Protein 3PZS (pdb70)

Radius of gyration: 24.38 Å; Cα contacts (8 Å, |Δi|>4): 1175; chains: 2; bounding box: 43×72×57 Å

InterPro domains:
  IPR004625 Pyridoxine kinase [PTHR10534] (2-277)
  IPR004625 Pyridoxine kinase [TIGR00687] (1-284)
  IPR004625 Pyridoxine kinase [cd01173] (3-259)
  IPR013749 Pyridoxamine kinase/Phosphomethylpyrimidine kinase [PF08543] (90-264)
  IPR023685 Pyridoxal kinase PdxY [MF_01639] (1-286)
  IPR029056 Ribokinase-like [G3DSA:3.40.1190.20] (1-286)
  IPR029056 Ribokinase-like [SSF53613] (1-279)

Organism: Yersinia pestis (NCBI:txid632)

CATH classification: 3.40.1190.20

Sequence (554 aa):
KNILSIQSHVVFGHAGNSAAEFPRRGVNVWPLNTVQFSNHTQYGHWTGCVPASHLTDIVQGIADIDDRLKDCDAVLSGYIGSPEQGSHILAAVAQVKQANPDAWYFCDPVGHPEKGCCIVAPGVAEFFCNEALPASDIAPNLLELEQLSGERVENVEQAVQVARSLCARGPKVVLVKHLSRAGYHADDCFELLVTADDAWHICRPLVDFGKRQPVGVGDLTSGLLLVNLLKGEPLDKALEHVTAAVYEVLKTQEGEYELQVVAAQETIVTPICQFTAVRLKNILSIQSHVVFGHAGNSAAEFPRRGVNVWPLNTVQFSNHTQYGHWTGCVPASHLTDIVQGIADIDDRLKDCDAVLSGYIGSPEQGSHILAAVAQVKQANPDAWYFCDPVGHPEKGCIVAPGVAEFFCCNEALPASDIAPNLLELEQLSGERVENVEQAVQVARSLCARGPKVVLVKHLSRAGYHADCFELLVTADDAWHICCRRPLVDFGKRQPVGVGDLTSGLLLVNLLKGEPLDKALEHVTAAVYEVLKTQEGEYELQVVAAQETIVTPICQFTAVRL

Foldseek 3Di:
DEEEFEFAAAPPFDAGCRPQQVLVLVYHYNDNHQWYWPHDCVVVDIDGGGDLVVLLVVLVVCVVVVNLLVHQEYEYEDDAALSNLVSSLVSLVSSCVSHVNHFYEYALAPDPVVDHDHDVRSLCSCQPPVLQSHLYEAAQRNLCSNQVHHQQAPVSSQVSQVVSVVSHHQKYHNQFPANRYPDNQWTKWIYGPPWMKIWTDGDDDLDPQAAHHLSVNLSSQLVVCVVVPHDPQVSNFLSVQLSVQCVVCVVHHSGSNCPVSSVCNVPNPDTIGIDID/DEEEQEEAAAQPFAARCRPQQVLVLVYHYNDNHQWYWPHDCVVVDIDGGGDLVVLLVVLVVCVVVVNLLVHQEYEYADDADLSNVVSSLVSVVSSCVSHVNHFYEYELADDPVPDDDHDPPSLVCVQPPVLLSHLYEAAQRNLCSNQVHHQQAPVSSQVSQVVSVVSHHQKYHNQFCANRYDDNQWTWWIYGPPWMKIWTDGDDPPDPQAAHCLSSNLSSQLVVCVVVVHDNQVSNFLSVQLSVQCVVCVCPHSGSNCPVSSVCNVPNPDTIGIDID

Structure (mmCIF, N/CA/C/O backbone):
data_3PZS
#
_entry.id   3PZS
#
_cell.length_a   67.914
_cell.length_b   88.101
_cell.length_c   102.917
_cell.angle_alpha   90.00
_cell.angle_beta   90.00
_cell.angle_gamma   90.00
#
_symmetry.space_group_name_H-M   'P 21 21 21'
#
loop_
_entity.id
_entity.type
_entity.pdbx_description
1 polymer 'Pyridoxamine kinase'
2 non-polymer 'SODIUM ION'
3 non-polymer 'SULFATE ION'
4 non-polymer BETA-MERCAPTOETHANOL
5 water water
#
loop_
_atom_site.group_PDB
_atom_site.id
_atom_site.type_symbol
_atom_site.label_atom_id
_atom_site.label_alt_id
_atom_site.label_comp_id
_atom_site.label_asym_id
_atom_site.label_entity_id
_atom_site.label_seq_id
_atom_site.pdbx_PDB_ins_code
_atom_site.Cartn_x
_atom_site.Cartn_y
_atom_site.Cartn_z
_atom_site.occupancy
_atom_site.B_iso_or_equiv
_atom_site.auth_seq_id
_atom_site.auth_comp_id
_atom_site.auth_asym_id
_atom_site.auth_atom_id
_atom_site.pdbx_PDB_model_num
ATOM 1 N N . LYS A 1 5 ? 35.285 40.095 65.579 1.00 21.90 2 LYS A N 1
ATOM 2 C CA . LYS A 1 5 ? 34.256 41.065 65.963 1.00 19.78 2 LYS A CA 1
ATOM 3 C C . LYS A 1 5 ? 33.151 41.102 64.920 1.00 22.08 2 LYS A C 1
ATOM 4 O O . LYS A 1 5 ? 33.415 40.859 63.748 1.00 21.49 2 LYS A O 1
ATOM 10 N N . ASN A 1 6 ? 31.911 41.344 65.354 1.00 17.42 3 ASN A N 1
ATOM 11 C CA . ASN A 1 6 ? 30.734 41.366 64.476 1.00 15.96 3 ASN A CA 1
ATOM 12 C C . ASN A 1 6 ? 29.966 42.662 64.591 1.00 19.97 3 ASN A C 1
ATOM 13 O O . ASN A 1 6 ? 29.601 43.077 65.689 1.00 21.04 3 ASN A O 1
ATOM 18 N N . ILE A 1 7 ? 29.677 43.281 63.441 1.00 16.08 4 ILE A N 1
ATOM 19 C CA . ILE A 1 7 ? 28.896 44.518 63.341 1.00 14.96 4 ILE A CA 1
ATOM 20 C C . ILE A 1 7 ? 27.589 44.250 62.633 1.00 19.30 4 ILE A C 1
ATOM 21 O O . ILE A 1 7 ? 27.609 43.745 61.505 1.00 18.64 4 ILE A O 1
ATOM 26 N N . LEU A 1 8 ? 26.467 44.650 63.253 1.00 15.45 5 LEU A N 1
ATOM 27 C CA . LEU A 1 8 ? 25.167 44.650 62.611 1.00 15.02 5 LEU A CA 1
ATOM 28 C C . LEU A 1 8 ? 25.016 46.062 62.006 1.00 18.39 5 LEU A C 1
ATOM 29 O O . LEU A 1 8 ? 24.856 47.028 62.739 1.00 17.40 5 LEU A O 1
ATOM 34 N N . SER A 1 9 ? 25.140 46.189 60.680 1.00 15.27 6 SER A N 1
ATOM 35 C CA . SER A 1 9 ? 25.101 47.474 59.997 1.00 14.13 6 SER A CA 1
ATOM 36 C C . SER A 1 9 ? 23.738 47.654 59.308 1.00 17.82 6 SER A C 1
ATOM 37 O O . SER A 1 9 ? 23.396 46.887 58.411 1.00 17.44 6 SER A O 1
ATOM 40 N N . ILE A 1 10 ? 22.953 48.655 59.763 1.00 14.76 7 ILE A N 1
ATOM 41 C CA . ILE A 1 10 ? 21.589 48.882 59.304 1.00 14.17 7 ILE A CA 1
ATOM 42 C C . ILE A 1 10 ? 21.565 50.146 58.499 1.00 17.86 7 ILE A C 1
ATOM 43 O O . ILE A 1 10 ? 21.388 51.231 59.035 1.00 17.44 7 ILE A O 1
ATOM 48 N N . GLN A 1 11 ? 21.768 49.998 57.167 1.00 14.44 8 GLN A N 1
ATOM 49 C CA . GLN A 1 11 ? 21.904 51.128 56.256 1.00 13.33 8 GLN A CA 1
ATOM 50 C C . GLN A 1 11 ? 21.407 50.779 54.884 1.00 18.18 8 GLN A C 1
ATOM 51 O O . GLN A 1 11 ? 21.105 49.612 54.619 1.00 18.80 8 GLN A O 1
ATOM 57 N N . SER A 1 12 ? 21.363 51.786 53.981 1.00 15.79 9 SER A N 1
ATOM 58 C CA . SER A 1 12 ? 20.912 51.609 52.585 1.00 16.04 9 SER A CA 1
ATOM 59 C C . SER A 1 12 ? 21.798 50.666 51.808 1.00 17.81 9 SER A C 1
ATOM 60 O O . SER A 1 12 ? 22.987 50.558 52.093 1.00 17.00 9 SER A O 1
ATOM 63 N N . HIS A 1 13 ? 21.229 50.021 50.788 1.00 15.06 10 HIS A N 1
ATOM 64 C CA . HIS A 1 13 ? 21.971 49.169 49.858 1.00 15.01 10 HIS A CA 1
ATOM 65 C C . HIS A 1 13 ? 21.645 49.630 48.449 1.00 17.53 10 HIS A C 1
ATOM 66 O O . HIS A 1 13 ? 20.460 49.828 48.127 1.00 16.63 10 HIS A O 1
ATOM 73 N N . VAL A 1 14 ? 22.683 49.832 47.634 1.00 14.73 11 VAL A N 1
ATOM 74 C CA . V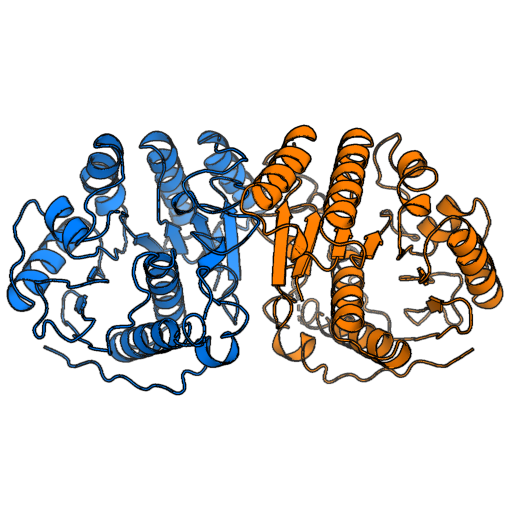AL A 1 14 ? 22.566 50.235 46.232 1.00 14.68 11 VAL A CA 1
ATOM 75 C C . VAL A 1 14 ? 23.199 49.114 45.408 1.00 18.89 11 VAL A C 1
ATOM 76 O O . VAL A 1 14 ? 24.275 48.618 45.756 1.00 18.28 11 VAL A O 1
ATOM 80 N N . VAL A 1 15 ? 22.511 48.665 44.377 1.00 16.18 12 VAL A N 1
ATOM 81 C CA . VAL A 1 15 ? 23.003 47.533 43.567 1.00 15.35 12 VAL A CA 1
ATOM 82 C C . VAL A 1 15 ? 24.214 48.000 42.761 1.00 18.55 12 VAL A C 1
ATOM 83 O O . VAL A 1 15 ? 25.267 47.372 42.844 1.00 16.35 12 VAL A O 1
ATOM 87 N N . PHE A 1 16 ? 24.094 49.129 42.034 1.00 15.39 13 PHE A N 1
ATOM 88 C CA . PHE A 1 16 ? 25.264 49.694 41.361 1.00 15.23 13 PHE A CA 1
ATOM 89 C C . PHE A 1 16 ? 25.843 50.736 42.268 1.00 18.99 13 PHE A C 1
ATOM 90 O O . PHE A 1 16 ? 25.099 51.504 42.874 1.00 18.63 13 PHE A O 1
ATOM 98 N N . GLY A 1 17 ? 27.168 50.763 42.364 1.00 17.28 14 GLY A N 1
ATOM 99 C CA . GLY A 1 17 ? 27.854 51.782 43.138 1.00 16.22 14 GLY A CA 1
ATOM 100 C C . GLY A 1 17 ? 27.939 51.575 44.626 1.00 18.96 14 GLY A C 1
ATOM 101 O O . GLY A 1 17 ? 27.780 50.455 45.117 1.00 16.92 14 GLY A O 1
ATOM 102 N N . HIS A 1 18 ? 28.247 52.664 45.347 1.00 17.66 15 HIS A N 1
ATOM 103 C CA . HIS A 1 18 ? 28.524 52.579 46.773 1.00 17.34 15 HIS A CA 1
ATOM 104 C C . HIS A 1 18 ? 27.984 53.749 47.583 1.00 21.60 15 HIS A C 1
ATOM 105 O O . HIS A 1 18 ? 28.342 54.907 47.378 1.00 22.56 15 HIS A O 1
ATOM 112 N N . ALA A 1 19 ? 27.075 53.406 48.488 1.00 18.53 16 ALA A N 1
ATOM 113 C CA . ALA A 1 19 ? 26.518 54.301 49.491 1.00 17.98 16 ALA A CA 1
ATOM 114 C C . ALA A 1 19 ? 25.998 53.430 50.638 1.00 19.88 16 ALA A C 1
ATOM 115 O O . ALA A 1 19 ? 25.666 52.271 50.425 1.00 18.57 16 ALA A O 1
ATOM 117 N N . GLY A 1 20 ? 25.914 53.983 51.840 1.00 17.38 17 GLY A N 1
ATOM 118 C CA . GLY A 1 20 ? 25.408 53.232 52.972 1.00 17.16 17 GLY A CA 1
ATOM 119 C C . GLY A 1 20 ? 26.189 51.951 53.201 1.00 19.01 17 GLY A C 1
ATOM 120 O O . GLY A 1 20 ? 27.415 51.950 53.254 1.00 16.97 17 GLY A O 1
ATOM 121 N N . ASN A 1 21 ? 25.458 50.850 53.306 1.00 14.58 18 ASN A N 1
ATOM 122 C CA . ASN A 1 21 ? 26.054 49.538 53.482 1.00 13.66 18 ASN A CA 1
ATOM 123 C C . ASN A 1 21 ? 26.947 49.183 52.302 1.00 16.39 18 ASN A C 1
ATOM 124 O O . ASN A 1 21 ? 27.940 48.498 52.469 1.00 17.85 18 ASN A O 1
ATOM 129 N N . SER A 1 22 ? 26.564 49.620 51.107 1.00 14.58 19 SER A N 1
ATOM 130 C CA . SER A 1 22 ? 27.345 49.306 49.913 1.00 15.07 19 SER A CA 1
ATOM 131 C C . SER A 1 22 ? 28.692 50.035 49.899 1.00 20.04 19 SER A C 1
ATOM 132 O O . SER A 1 22 ? 29.587 49.617 49.168 1.00 20.27 19 SER A O 1
ATOM 135 N N . ALA A 1 23 ? 28.856 51.096 50.725 1.00 16.84 20 ALA A N 1
ATOM 136 C CA . ALA A 1 23 ? 30.138 51.811 50.843 1.00 15.64 20 ALA A CA 1
ATOM 137 C C . ALA A 1 23 ? 30.974 51.224 51.961 1.00 19.73 20 ALA A C 1
ATOM 138 O O . ALA A 1 23 ? 32.186 51.099 51.826 1.00 18.94 20 ALA A O 1
ATOM 140 N N . ALA A 1 24 ? 30.336 50.892 53.084 1.00 15.73 21 ALA A N 1
ATOM 141 C CA . ALA A 1 24 ? 31.029 50.421 54.276 1.00 14.94 21 ALA A CA 1
ATOM 142 C C . ALA A 1 24 ? 31.267 48.906 54.354 1.00 17.18 21 ALA A C 1
ATOM 143 O O . ALA A 1 24 ? 32.274 48.526 54.919 1.00 17.54 21 ALA A O 1
ATOM 145 N N . GLU A 1 25 ? 30.345 48.046 53.904 1.00 15.13 22 GLU A N 1
ATOM 146 C CA . GLU A 1 25 ? 30.480 46.587 54.136 1.00 14.59 22 GLU A CA 1
ATOM 147 C C . GLU A 1 25 ? 31.810 45.995 53.622 1.00 17.09 22 GLU A C 1
ATOM 148 O O . GLU A 1 25 ? 32.488 45.292 54.387 1.00 15.33 22 GLU A O 1
ATOM 154 N N . PHE A 1 26 ? 32.162 46.224 52.344 1.00 14.04 23 PHE A N 1
ATOM 155 C CA . PHE A 1 26 ? 33.394 45.595 51.827 1.00 14.63 23 PHE A CA 1
ATOM 156 C C . PHE A 1 26 ? 34.635 46.111 52.615 1.00 17.54 23 PHE A C 1
ATOM 157 O O . PHE A 1 26 ? 35.377 45.272 53.142 1.00 16.68 23 PHE A O 1
ATOM 165 N N . PRO A 1 27 ? 34.835 47.443 52.797 1.00 16.43 24 PRO A N 1
ATOM 166 C CA . PRO A 1 27 ? 36.004 47.921 53.564 1.00 15.39 24 PRO A CA 1
ATOM 167 C C . PRO A 1 27 ? 36.087 47.393 54.994 1.00 17.95 24 PRO A C 1
ATOM 168 O O . PRO A 1 27 ? 37.180 47.013 55.427 1.00 17.17 24 PRO A O 1
ATOM 180 N N . ARG A 1 29 ? 34.790 44.476 56.130 1.00 15.80 26 ARG A N 1
ATOM 181 C CA . ARG A 1 29 ? 35.162 43.054 56.020 1.00 15.30 26 ARG A CA 1
ATOM 182 C C . ARG A 1 29 ? 36.634 42.929 55.593 1.00 16.95 26 ARG A C 1
ATOM 183 O O . ARG A 1 29 ? 37.335 42.030 56.050 1.00 17.52 26 ARG A O 1
ATOM 191 N N . ARG A 1 30 ? 37.105 43.844 54.716 1.00 15.62 27 ARG A N 1
ATOM 192 C CA . ARG A 1 30 ? 38.514 43.852 54.265 1.00 16.06 27 ARG A CA 1
ATOM 193 C C . ARG A 1 30 ? 39.476 44.026 55.471 1.00 19.00 27 ARG A C 1
ATOM 194 O O . ARG A 1 30 ? 40.604 43.507 55.455 1.00 18.30 27 ARG A O 1
ATOM 218 N N . GLY A 1 32 ? 38.999 42.689 58.366 1.00 17.85 29 GLY A N 1
ATOM 219 C CA . GLY A 1 32 ? 38.886 41.491 59.196 1.00 17.45 29 GLY A CA 1
ATOM 220 C C . GLY A 1 32 ? 37.844 41.533 60.294 1.00 23.33 29 GLY A C 1
ATOM 221 O O . GLY A 1 32 ? 38.018 40.894 61.332 1.00 23.00 29 GLY A O 1
ATOM 222 N N . VAL A 1 33 ? 36.748 42.270 60.078 1.00 20.46 30 VAL A N 1
ATOM 223 C CA . VAL A 1 33 ? 35.622 42.328 61.028 1.00 21.26 30 VAL A CA 1
ATOM 224 C C . VAL A 1 33 ? 34.389 41.839 60.274 1.00 23.76 30 VAL A C 1
ATOM 225 O O . VAL A 1 33 ? 34.221 42.207 59.108 1.00 23.71 30 VAL A O 1
ATOM 229 N N . ASN A 1 34 ? 33.523 41.027 60.911 1.00 17.40 31 ASN A N 1
ATOM 230 C CA . ASN A 1 34 ? 32.307 40.602 60.232 1.00 16.31 31 ASN A CA 1
ATOM 231 C C . ASN A 1 34 ? 31.289 41.726 60.170 1.00 18.75 31 ASN A C 1
ATOM 232 O O . ASN A 1 34 ? 31.220 42.569 61.078 1.00 16.63 31 ASN A O 1
ATOM 237 N N . VAL A 1 35 ? 30.515 41.744 59.074 1.00 14.30 32 VAL A N 1
ATOM 238 C CA . VAL A 1 35 ? 29.450 42.705 58.855 1.00 13.36 32 VAL A CA 1
ATOM 239 C C . VAL A 1 35 ? 28.188 41.900 58.555 1.00 16.97 32 VAL A C 1
ATOM 240 O O . VAL A 1 35 ? 28.205 41.055 57.666 1.00 16.07 32 VAL A O 1
ATOM 244 N N . TRP A 1 36 ? 27.119 42.155 59.303 1.00 15.77 33 TRP A N 1
ATOM 245 C CA . TRP A 1 36 ? 25.790 41.580 59.083 1.00 15.77 33 TRP A CA 1
ATOM 246 C C . TRP A 1 36 ? 25.039 42.695 58.416 1.00 17.82 33 TRP A C 1
ATOM 247 O O . TRP A 1 36 ? 24.668 43.651 59.099 1.00 17.71 33 TRP A O 1
ATOM 258 N N . PRO A 1 37 ? 24.930 42.701 57.078 1.00 13.13 34 PRO A N 1
ATOM 259 C CA . PRO A 1 37 ? 24.326 43.852 56.413 1.00 12.37 34 PRO A CA 1
ATOM 260 C C . PRO A 1 37 ? 22.809 43.752 56.381 1.00 17.58 34 PRO A C 1
ATOM 261 O O . PRO A 1 37 ? 22.243 43.015 55.575 1.00 16.34 34 PRO A O 1
ATOM 265 N N . LEU A 1 38 ? 22.159 44.508 57.263 1.00 14.81 35 LEU A N 1
ATOM 266 C CA . LEU A 1 38 ? 20.704 44.621 57.311 1.00 14.27 35 LEU A CA 1
ATOM 267 C C . LEU A 1 38 ? 20.338 45.831 56.468 1.00 17.41 35 LEU A C 1
ATOM 268 O O . LEU A 1 38 ? 20.405 46.972 56.916 1.00 17.31 35 LEU A O 1
ATOM 273 N N . ASN A 1 39 ? 20.065 45.575 55.186 1.00 15.27 36 ASN A N 1
ATOM 274 C CA . ASN A 1 39 ? 19.799 46.618 54.218 1.00 13.36 36 ASN A CA 1
ATOM 275 C C . ASN A 1 39 ? 18.399 47.198 54.424 1.00 17.65 36 ASN A C 1
ATOM 276 O O . ASN A 1 39 ? 17.419 46.450 54.465 1.00 16.70 36 ASN A O 1
ATOM 281 N N . THR A 1 40 ? 18.326 48.531 54.579 1.00 15.51 37 THR A N 1
ATOM 282 C CA . THR A 1 40 ? 17.078 49.288 54.814 1.00 15.98 37 THR A CA 1
ATOM 283 C C . THR A 1 40 ? 16.308 49.510 53.510 1.00 20.14 37 THR A C 1
ATOM 284 O O . THR A 1 40 ? 15.099 49.738 53.540 1.00 19.99 37 THR A O 1
ATOM 288 N N . VAL A 1 41 ? 17.011 49.481 52.372 1.00 15.60 38 VAL A N 1
ATOM 289 C CA . VAL A 1 41 ? 16.423 49.647 51.027 1.00 15.24 38 VAL A CA 1
ATOM 290 C C . VAL A 1 41 ? 17.195 48.770 50.072 1.00 19.00 38 VAL A C 1
ATOM 291 O O . VAL A 1 41 ? 18.306 48.367 50.402 1.00 18.76 38 VAL A O 1
ATOM 295 N N . GLN A 1 42 ? 16.666 48.563 48.858 1.00 15.14 39 GLN A N 1
ATOM 296 C CA . GLN A 1 42 ? 17.430 48.020 47.747 1.00 15.12 39 GLN A CA 1
ATOM 297 C C . GLN A 1 42 ? 17.152 48.929 46.568 1.00 17.61 39 GLN A C 1
ATOM 298 O O . GLN A 1 42 ? 16.067 48.852 46.007 1.00 17.90 39 GLN A O 1
ATOM 304 N N . PHE A 1 43 ? 18.099 49.787 46.227 1.00 14.64 40 PHE A N 1
ATOM 305 C CA . PHE A 1 43 ? 17.973 50.739 45.127 1.00 15.06 40 PHE A CA 1
ATOM 306 C C . PHE A 1 43 ? 18.941 50.422 43.977 1.00 17.62 40 PHE A C 1
ATOM 307 O O . PHE A 1 43 ? 19.965 49.852 44.187 1.00 14.95 40 PHE A O 1
ATOM 315 N N . SER A 1 44 ? 18.606 50.851 42.767 1.00 15.76 41 SER A N 1
ATOM 316 C CA . SER A 1 44 ? 19.478 50.596 41.618 1.00 15.43 41 SER A CA 1
ATOM 317 C C . SER A 1 44 ? 20.797 51.338 41.750 1.00 18.30 41 SER A C 1
ATOM 318 O O . SER A 1 44 ? 21.836 50.845 41.298 1.00 17.01 41 SER A O 1
ATOM 321 N N . ASN A 1 45 ? 20.743 52.526 42.357 1.00 15.37 42 ASN A N 1
ATOM 322 C CA . ASN A 1 45 ? 21.879 53.439 42.552 1.00 16.69 42 ASN A CA 1
ATOM 323 C C . ASN A 1 45 ? 21.491 54.473 43.600 1.00 19.06 42 ASN A C 1
ATOM 324 O O . ASN A 1 45 ? 20.298 54.558 43.950 1.00 17.70 42 ASN A O 1
ATOM 329 N N . HIS A 1 46 ? 22.468 55.241 44.134 1.00 17.03 43 HIS A N 1
ATOM 330 C CA . HIS A 1 46 ? 22.144 56.219 45.180 1.00 16.77 43 HIS A CA 1
ATOM 331 C C . HIS A 1 46 ? 21.306 57.365 44.584 1.00 20.63 43 HIS A C 1
ATOM 332 O O . HIS A 1 46 ? 21.262 57.535 43.362 1.00 19.69 43 HIS A O 1
ATOM 339 N N . THR A 1 47 ? 20.591 58.088 45.448 1.00 19.69 44 THR A N 1
ATOM 340 C CA . THR A 1 47 ? 19.640 59.129 45.039 1.00 19.80 44 THR A CA 1
ATOM 341 C C . THR A 1 47 ? 20.290 60.399 44.476 1.00 24.77 44 THR A C 1
ATOM 342 O O . THR A 1 47 ? 19.579 61.191 43.856 1.00 24.76 44 THR A O 1
ATOM 346 N N . GLN A 1 48 ? 21.615 60.584 44.634 1.00 21.34 45 GLN A N 1
ATOM 347 C CA . GLN A 1 48 ? 22.276 61.806 44.148 1.00 21.12 45 GLN A CA 1
ATOM 348 C C . GLN A 1 48 ? 22.462 61.781 42.628 1.00 26.04 45 GLN A C 1
ATOM 349 O O . GLN A 1 48 ? 22.758 62.823 42.033 1.00 27.14 45 GLN A O 1
ATOM 355 N N . TYR A 1 49 ? 22.140 60.648 41.971 1.00 22.35 46 TYR A N 1
ATOM 356 C CA . TYR A 1 49 ? 22.077 60.618 40.507 1.00 21.02 46 TYR A CA 1
ATOM 357 C C . TYR A 1 49 ? 20.873 61.461 40.034 1.00 24.91 46 TYR A C 1
ATOM 358 O O . TYR A 1 49 ? 20.844 61.885 38.881 1.00 24.76 46 TYR A O 1
ATOM 367 N N . GLY A 1 50 ? 19.899 61.664 40.935 1.00 21.35 47 GLY A N 1
ATOM 368 C CA . GLY A 1 50 ? 18.681 62.442 40.698 1.00 22.08 47 GLY A CA 1
ATOM 369 C C . GLY A 1 50 ? 17.470 61.590 40.364 1.00 26.18 47 GLY A C 1
ATOM 370 O O . GLY A 1 50 ? 16.353 62.097 40.226 1.00 24.18 47 GLY A O 1
ATOM 371 N N . HIS A 1 51 ? 17.704 60.279 40.201 1.00 23.47 48 HIS A N 1
ATOM 372 C CA . HIS A 1 51 ? 16.693 59.280 39.907 1.00 22.71 48 HIS A CA 1
ATOM 373 C C . HIS A 1 51 ? 17.251 57.911 40.230 1.00 24.61 48 HIS A C 1
ATOM 374 O O . HIS A 1 51 ? 18.466 57.711 40.185 1.00 22.52 48 HIS A O 1
ATOM 381 N N . TRP A 1 52 ? 16.353 56.970 40.545 1.00 20.97 49 TRP A N 1
ATOM 382 C CA . TRP A 1 52 ? 16.708 55.583 40.888 1.00 20.75 49 TRP A CA 1
ATOM 383 C C . TRP A 1 52 ? 15.455 54.721 40.813 1.00 24.15 49 TRP A C 1
ATOM 384 O O . TRP A 1 52 ? 14.359 55.263 40.764 1.00 24.04 49 TRP A O 1
ATOM 395 N N . THR A 1 53 ? 15.614 53.398 40.867 1.00 19.71 50 THR A N 1
ATOM 396 C CA . THR A 1 53 ? 14.521 52.427 40.966 1.00 19.85 50 THR A CA 1
ATOM 397 C C . THR A 1 53 ? 14.787 51.570 42.209 1.00 21.75 50 THR A C 1
ATOM 398 O O . THR A 1 53 ? 15.880 51.639 42.785 1.00 19.15 50 THR A O 1
ATOM 402 N N . GLY A 1 54 ? 13.821 50.750 42.587 1.00 18.44 51 GLY A N 1
ATOM 403 C CA . GLY A 1 54 ? 13.976 49.889 43.751 1.00 18.56 51 GLY A CA 1
ATOM 404 C C . GLY A 1 54 ? 12.951 50.244 44.800 1.00 23.85 51 GLY A C 1
ATOM 405 O O . GLY A 1 54 ? 11.938 50.871 44.480 1.00 23.83 51 GLY A O 1
ATOM 406 N N . CYS A 1 55 ? 13.180 49.818 46.032 1.00 20.45 52 CYS A N 1
ATOM 407 C CA . CYS A 1 55 ? 12.210 50.022 47.097 1.00 22.32 52 CYS A CA 1
ATOM 408 C C . CYS A 1 55 ? 12.851 50.137 48.457 1.00 22.84 52 CYS A C 1
ATOM 409 O O . CYS A 1 55 ? 13.958 49.652 48.676 1.00 19.93 52 CYS A O 1
ATOM 412 N N . VAL A 1 56 ? 12.071 50.680 49.400 1.00 18.99 53 VAL A N 1
ATOM 413 C CA . VAL A 1 56 ? 12.407 50.838 50.817 1.00 18.08 53 VAL A CA 1
ATOM 414 C C . VAL A 1 56 ? 11.859 49.632 51.531 1.00 21.57 53 VAL A C 1
ATOM 415 O O . VAL A 1 56 ? 10.709 49.256 51.291 1.00 21.97 53 VAL A O 1
ATOM 427 N N . PRO A 1 58 ? 9.978 47.623 54.434 1.00 22.05 55 PRO A N 1
ATOM 428 C CA . PRO A 1 58 ? 9.080 48.039 55.538 1.00 22.78 55 PRO A CA 1
ATOM 429 C C . PRO A 1 58 ? 9.867 48.156 56.842 1.00 27.18 55 PRO A C 1
ATOM 430 O O . PRO A 1 58 ? 10.750 47.333 57.079 1.00 26.43 55 PRO A O 1
ATOM 434 N N . ALA A 1 59 ? 9.592 49.173 57.681 1.00 24.74 56 ALA A N 1
ATOM 435 C CA . ALA A 1 59 ? 10.344 49.342 58.947 1.00 24.64 56 ALA A CA 1
ATOM 436 C C . ALA A 1 59 ? 10.258 48.095 59.843 1.00 26.66 56 ALA A C 1
ATOM 437 O O . ALA A 1 59 ? 11.245 47.760 60.502 1.00 25.73 56 ALA A O 1
ATOM 439 N N . SER A 1 60 ? 9.100 47.396 59.852 1.00 23.46 57 SER A N 1
ATOM 440 C CA . SER A 1 60 ? 8.923 46.167 60.663 1.00 22.72 57 SER A CA 1
ATOM 441 C C . SER A 1 60 ? 9.833 45.018 60.160 1.00 22.53 57 SER A C 1
ATOM 442 O O . SER A 1 60 ? 10.112 44.089 60.918 1.00 21.02 57 SER A O 1
ATOM 445 N N . HIS A 1 61 ? 10.276 45.074 58.889 1.00 18.63 58 HIS A N 1
ATOM 446 C CA . HIS A 1 61 ? 11.210 44.065 58.336 1.00 17.72 58 HIS A CA 1
ATOM 447 C C . HIS A 1 61 ? 12.522 44.100 59.116 1.00 21.39 58 HIS A C 1
ATOM 448 O O . HIS A 1 61 ? 13.108 43.052 59.366 1.00 20.66 58 HIS A O 1
ATOM 455 N N . LEU A 1 62 ? 12.970 45.297 59.528 1.00 19.02 59 LEU A N 1
ATOM 456 C CA . LEU A 1 62 ? 14.216 45.426 60.287 1.00 18.33 59 LEU A CA 1
ATOM 457 C C . LEU A 1 62 ? 14.141 44.675 61.623 1.00 21.18 59 LEU A C 1
ATOM 458 O O . LEU A 1 62 ? 15.030 43.887 61.935 1.00 19.10 59 LEU A O 1
ATOM 463 N N . THR A 1 63 ? 13.053 44.857 62.390 1.00 18.24 60 THR A N 1
ATOM 464 C CA . THR A 1 63 ? 12.954 44.160 63.671 1.00 18.36 60 THR A CA 1
ATOM 465 C C . THR A 1 63 ? 12.653 42.653 63.438 1.00 22.09 60 THR A C 1
ATOM 466 O O . THR A 1 63 ? 13.138 41.832 64.223 1.00 22.22 60 THR A O 1
ATOM 470 N N . ASP A 1 64 ? 11.986 42.288 62.326 1.00 19.12 61 ASP A N 1
ATOM 471 C CA . ASP A 1 64 ? 11.759 40.888 61.958 1.00 20.03 61 ASP A CA 1
ATOM 472 C C . ASP A 1 64 ? 13.096 40.175 61.770 1.00 22.31 61 ASP A C 1
ATOM 473 O O . ASP A 1 64 ? 13.291 39.084 62.311 1.00 20.73 61 ASP A O 1
ATOM 478 N N . ILE A 1 65 ? 14.038 40.815 61.023 1.00 17.38 62 ILE A N 1
ATOM 479 C CA . ILE A 1 65 ? 15.374 40.245 60.795 1.00 14.89 62 ILE A CA 1
ATOM 480 C C . ILE A 1 65 ? 16.108 40.016 62.141 1.00 19.65 62 ILE A C 1
ATOM 481 O O . ILE A 1 65 ? 16.625 38.918 62.374 1.00 19.71 62 ILE A O 1
ATOM 486 N N . VAL A 1 66 ? 16.146 41.037 63.015 1.00 17.12 63 VAL A N 1
ATOM 487 C CA . VAL A 1 66 ? 16.819 40.955 64.330 1.00 18.13 63 VAL A CA 1
ATOM 488 C C . VAL A 1 66 ? 16.241 39.774 65.148 1.00 21.83 63 VAL A C 1
ATOM 489 O O . VAL A 1 66 ? 17.023 39.007 65.726 1.00 20.44 63 VAL A O 1
ATOM 493 N N . GLN A 1 67 ? 14.902 39.591 65.138 1.00 20.81 64 GLN A N 1
ATOM 494 C CA . GLN A 1 67 ? 14.294 38.452 65.858 1.00 20.77 64 GLN A CA 1
ATOM 495 C C . GLN A 1 67 ? 14.803 37.093 65.314 1.00 22.68 64 GLN A C 1
ATOM 496 O O . GLN A 1 67 ? 15.089 36.177 66.098 1.00 21.11 64 GLN A O 1
ATOM 502 N N . GLY A 1 68 ? 14.902 36.979 63.993 1.00 19.29 65 GLY A N 1
ATOM 503 C CA . GLY A 1 68 ? 15.401 35.768 63.341 1.00 17.74 65 GLY A CA 1
ATOM 504 C C . GLY A 1 68 ? 16.814 35.408 63.780 1.00 19.32 65 GLY A C 1
ATOM 505 O O . GLY A 1 68 ? 17.109 34.240 64.043 1.00 17.36 65 GLY A O 1
ATOM 506 N N . ILE A 1 69 ? 17.699 36.419 63.917 1.00 16.57 66 ILE A N 1
ATOM 507 C CA . ILE A 1 69 ? 19.069 36.185 64.375 1.00 15.81 66 ILE A CA 1
ATOM 508 C C . ILE A 1 69 ? 19.026 35.771 65.866 1.00 20.50 66 ILE A C 1
ATOM 509 O O . ILE A 1 69 ? 19.786 34.884 66.284 1.00 16.51 66 ILE A O 1
ATOM 514 N N . ALA A 1 70 ? 18.102 36.362 66.652 1.00 20.84 67 ALA A N 1
ATOM 515 C CA . ALA A 1 70 ? 17.931 35.961 68.062 1.00 21.68 67 ALA A CA 1
ATOM 516 C C . ALA A 1 70 ? 17.405 34.494 68.121 1.00 23.76 67 ALA A C 1
ATOM 517 O O . ALA A 1 70 ? 17.856 33.711 68.974 1.00 23.83 67 ALA A O 1
ATOM 519 N N . ASP A 1 71 ? 16.545 34.101 67.134 1.00 20.13 68 ASP A N 1
ATOM 520 C CA . ASP A 1 71 ? 15.974 32.744 67.059 1.00 20.35 68 ASP A CA 1
ATOM 521 C C . ASP A 1 71 ? 17.051 31.687 66.863 1.00 24.51 68 ASP A C 1
ATOM 522 O O . ASP A 1 71 ? 16.854 30.557 67.309 1.00 23.87 68 ASP A O 1
ATOM 527 N N . ILE A 1 72 ? 18.193 32.032 66.189 1.00 20.48 69 ILE A N 1
ATOM 528 C CA . ILE A 1 72 ? 19.296 31.070 66.007 1.00 19.18 69 ILE A CA 1
ATOM 529 C C . ILE A 1 72 ? 20.390 31.256 67.093 1.00 22.37 69 ILE A C 1
ATOM 530 O O . ILE A 1 72 ? 21.465 30.678 66.962 1.00 22.98 69 ILE A O 1
ATOM 535 N N A ASP A 1 73 ? 20.090 32.021 68.173 0.50 19.48 70 ASP A N 1
ATOM 536 N N B ASP A 1 73 ? 20.084 32.042 68.157 0.50 19.69 70 ASP A N 1
ATOM 537 C CA A ASP A 1 73 ? 20.964 32.322 69.321 0.50 19.38 70 ASP A CA 1
ATOM 538 C CA B ASP A 1 73 ? 20.926 32.323 69.331 0.50 19.73 70 ASP A CA 1
ATOM 539 C C A ASP A 1 73 ? 22.307 32.908 68.863 0.50 23.96 70 ASP A C 1
ATOM 540 C C B ASP A 1 73 ? 22.268 32.960 68.931 0.50 23.77 70 ASP A C 1
ATOM 541 O O A ASP A 1 73 ? 23.374 32.540 69.371 0.50 23.47 70 ASP A O 1
ATOM 542 O O B ASP A 1 73 ? 23.294 32.699 69.569 0.50 22.79 70 ASP A O 1
ATOM 551 N N . ARG A 1 74 ? 22.245 33.833 67.892 1.00 19.79 71 ARG A N 1
ATOM 552 C CA . ARG A 1 74 ? 23.455 34.479 67.388 1.00 19.83 71 ARG A CA 1
ATOM 553 C C . ARG A 1 74 ? 23.476 35.963 67.657 1.00 22.02 71 ARG A C 1
ATOM 554 O O . ARG A 1 74 ? 24.516 36.579 67.481 1.00 20.38 71 ARG A O 1
ATOM 562 N N . LEU A 1 75 ? 22.359 36.543 68.132 1.00 21.25 72 LEU A N 1
ATOM 563 C CA . LEU A 1 75 ? 22.321 37.981 68.384 1.00 20.89 72 LEU A CA 1
ATOM 564 C C . LEU A 1 75 ? 23.337 38.386 69.465 1.00 23.49 72 LEU A C 1
ATOM 565 O O . LEU A 1 75 ? 23.924 39.470 69.368 1.00 21.53 72 LEU A O 1
ATOM 570 N N . LYS A 1 76 ? 23.639 37.472 70.409 1.00 20.70 73 LYS A N 1
ATOM 571 C CA . LYS A 1 76 ? 24.643 37.702 71.470 1.00 20.98 73 LYS A CA 1
ATOM 572 C C . LYS A 1 76 ? 26.063 37.875 70.892 1.00 25.84 73 LYS A C 1
ATOM 573 O O . LYS A 1 76 ? 26.921 38.425 71.572 1.00 26.96 73 LYS A O 1
ATOM 579 N N . ASP A 1 77 ? 26.315 37.413 69.642 1.00 22.53 74 ASP A N 1
ATOM 580 C CA . ASP A 1 77 ? 27.643 37.578 69.026 1.00 21.11 74 ASP A CA 1
ATOM 581 C C . ASP A 1 77 ? 27.868 39.009 68.510 1.00 23.05 74 ASP A C 1
ATOM 582 O O . ASP A 1 77 ? 28.983 39.356 68.137 1.00 22.81 74 ASP A O 1
ATOM 587 N N . CYS A 1 78 ? 26.810 39.814 68.443 1.00 19.16 75 CYS A N 1
ATOM 588 C CA . CYS A 1 78 ? 26.909 41.167 67.917 1.00 18.44 75 CYS A CA 1
ATOM 589 C C . CYS A 1 78 ? 27.690 42.084 68.879 1.00 22.31 75 CYS A C 1
ATOM 590 O O . CYS A 1 78 ? 27.294 42.246 70.037 1.00 22.63 75 CYS A O 1
ATOM 593 N N . ASP A 1 79 ? 28.822 42.645 68.393 1.00 17.10 76 ASP A N 1
ATOM 594 C CA . ASP A 1 79 ? 29.680 43.548 69.183 1.00 16.54 76 ASP A CA 1
ATOM 595 C C . ASP A 1 79 ? 29.250 45.017 69.021 1.00 19.29 76 ASP A C 1
ATOM 596 O O . ASP A 1 79 ? 29.542 45.838 69.889 1.00 17.78 76 ASP A O 1
ATOM 601 N N . ALA A 1 80 ? 28.547 45.349 67.916 1.00 16.49 77 ALA A N 1
ATOM 602 C CA . ALA A 1 80 ? 28.123 46.724 67.681 1.00 16.03 77 ALA A CA 1
ATOM 603 C C . ALA A 1 80 ? 27.025 46.827 66.658 1.00 20.07 77 ALA A C 1
ATOM 604 O O . ALA A 1 80 ? 26.943 46.024 65.739 1.00 19.63 77 ALA A O 1
ATOM 606 N N . VAL A 1 81 ? 26.215 47.870 66.792 1.00 17.86 78 VAL A N 1
ATOM 607 C CA . VAL A 1 81 ? 25.185 48.219 65.817 1.00 16.57 78 VAL A CA 1
ATOM 608 C C . VAL A 1 81 ? 25.661 49.507 65.176 1.00 19.20 78 VAL A C 1
ATOM 609 O O . VAL A 1 81 ? 26.084 50.410 65.895 1.00 18.96 78 VAL A O 1
ATOM 613 N N . LEU A 1 82 ? 25.596 49.586 63.854 1.00 16.05 79 LEU A N 1
ATOM 614 C CA . LEU A 1 82 ? 25.998 50.777 63.124 1.00 15.18 79 LEU A CA 1
ATOM 615 C C . LEU A 1 82 ? 24.842 51.316 62.289 1.00 18.44 79 LEU A C 1
ATOM 616 O O . LEU A 1 82 ? 24.206 50.575 61.563 1.00 17.80 79 LEU A O 1
ATOM 621 N N . SER A 1 83 ? 24.579 52.610 62.399 1.00 13.95 80 SER A N 1
ATOM 622 C CA . SER A 1 83 ? 23.539 53.239 61.599 1.00 13.63 80 SER A CA 1
ATOM 623 C C . SER A 1 83 ? 24.052 54.511 60.937 1.00 19.31 80 SER A C 1
ATOM 624 O O . SER A 1 83 ? 24.982 55.143 61.416 1.00 17.88 80 SER A O 1
ATOM 627 N N . GLY A 1 84 ? 23.461 54.846 59.801 1.00 17.47 81 GLY A N 1
ATOM 628 C CA . GLY A 1 84 ? 23.822 56.035 59.061 1.00 17.19 81 GLY A CA 1
ATOM 629 C C . GLY A 1 84 ? 22.593 56.794 58.621 1.00 19.51 81 GLY A C 1
ATOM 630 O O . GLY A 1 84 ? 21.786 57.225 59.430 1.00 19.06 81 GLY A O 1
ATOM 631 N N . TYR A 1 85 ? 22.449 56.945 57.314 1.00 16.44 82 TYR A N 1
ATOM 632 C CA . TYR A 1 85 ? 21.292 57.630 56.776 1.00 15.76 82 TYR A CA 1
ATOM 633 C C . TYR A 1 85 ? 20.029 56.848 57.109 1.00 20.27 82 TYR A C 1
ATOM 634 O O . TYR A 1 85 ? 19.974 55.641 56.935 1.00 19.32 82 TYR A O 1
ATOM 643 N N . ILE A 1 86 ? 19.022 57.576 57.573 1.00 18.01 83 ILE A N 1
ATOM 644 C CA . ILE A 1 86 ? 17.704 57.050 57.954 1.00 18.40 83 ILE A CA 1
ATOM 645 C C . ILE A 1 86 ? 16.642 57.831 57.166 1.00 24.31 83 ILE A C 1
ATOM 646 O O . ILE A 1 86 ? 16.677 59.059 57.161 1.00 23.34 83 ILE A O 1
ATOM 651 N N . GLY A 1 87 ? 15.742 57.104 56.496 1.00 24.31 84 GLY A N 1
ATOM 652 C CA . GLY A 1 87 ? 14.705 57.655 55.620 1.00 24.62 84 GLY A CA 1
ATOM 653 C C . GLY A 1 87 ? 13.471 58.249 56.270 1.00 28.79 84 GLY A C 1
ATOM 654 O O . GLY A 1 87 ? 12.801 59.103 55.670 1.00 27.89 84 GLY A O 1
ATOM 655 N N . SER A 1 88 ? 13.153 57.801 57.488 1.00 24.54 85 SER A N 1
ATOM 656 C CA . SER A 1 88 ? 11.970 58.261 58.216 1.00 24.18 85 SER A CA 1
ATOM 657 C C . SER A 1 88 ? 12.130 58.075 59.733 1.00 27.37 85 SER A C 1
ATOM 658 O O . SER A 1 88 ? 12.867 57.179 60.140 1.00 25.87 85 SER A O 1
ATOM 661 N N . PRO A 1 89 ? 11.380 58.806 60.588 1.00 26.40 86 PRO A N 1
ATOM 662 C CA . PRO A 1 89 ? 11.450 58.523 62.031 1.00 26.67 86 PRO A CA 1
ATOM 663 C C . PRO A 1 89 ? 11.019 57.080 62.359 1.00 28.09 86 PRO A C 1
ATOM 664 O O . PRO A 1 89 ? 11.554 56.522 63.308 1.00 27.14 86 PRO A O 1
ATOM 668 N N . GLU A 1 90 ? 10.095 56.466 61.561 1.00 25.14 87 GLU A N 1
ATOM 669 C CA . GLU A 1 90 ? 9.608 55.085 61.779 1.00 25.73 87 GLU A CA 1
ATOM 670 C C . GLU A 1 90 ? 10.756 54.081 61.599 1.00 27.69 87 GLU A C 1
ATOM 671 O O . GLU A 1 90 ? 10.979 53.236 62.471 1.00 25.80 87 GLU A O 1
ATOM 677 N N . GLN A 1 91 ? 11.512 54.207 60.499 1.00 23.61 88 GLN A N 1
ATOM 678 C CA . GLN A 1 91 ? 12.701 53.387 60.261 1.00 22.38 88 GLN A CA 1
ATOM 679 C C . GLN A 1 91 ? 13.666 53.581 61.419 1.00 24.03 88 GLN A C 1
ATOM 680 O O . GLN A 1 91 ? 14.192 52.606 61.946 1.00 22.96 88 GLN A O 1
ATOM 686 N N . GLY A 1 92 ? 13.848 54.842 61.827 1.00 20.04 89 GLY A N 1
ATOM 687 C CA . GLY A 1 92 ? 14.705 55.191 62.948 1.00 20.38 89 GLY A CA 1
ATOM 688 C C . GLY A 1 92 ? 14.304 54.498 64.240 1.00 24.26 89 GLY A C 1
ATOM 689 O O . GLY A 1 92 ? 15.167 53.959 64.945 1.00 23.87 89 GLY A O 1
ATOM 690 N N . SER A 1 93 ? 12.994 54.481 64.559 1.00 21.82 90 SER A N 1
ATOM 691 C CA . SER A 1 93 ? 12.538 53.858 65.823 1.00 22.82 90 SER A CA 1
ATOM 692 C C . SER A 1 93 ? 12.763 52.336 65.817 1.00 24.71 90 SER A C 1
ATOM 693 O O . SER A 1 93 ? 13.081 51.777 66.861 1.00 23.59 90 SER A O 1
ATOM 696 N N . HIS A 1 94 ? 12.674 51.692 64.637 1.00 20.88 91 HIS A N 1
ATOM 697 C CA . HIS A 1 94 ? 12.926 50.257 64.491 1.00 20.40 91 HIS A CA 1
ATOM 698 C C . HIS A 1 94 ? 14.424 49.966 64.605 1.00 21.28 91 HIS A C 1
ATOM 699 O O . HIS A 1 94 ? 14.795 48.926 65.147 1.00 21.72 91 HIS A O 1
ATOM 706 N N . ILE A 1 95 ? 15.293 50.896 64.158 1.00 17.65 92 ILE A N 1
ATOM 707 C CA . ILE A 1 95 ? 16.742 50.736 64.328 1.00 16.69 92 ILE A CA 1
ATOM 708 C C . ILE A 1 95 ? 17.063 50.759 65.829 1.00 19.65 92 ILE A C 1
ATOM 709 O O . ILE A 1 95 ? 17.825 49.913 66.295 1.00 20.00 92 ILE A O 1
ATOM 714 N N . LEU A 1 96 ? 16.461 51.693 66.587 1.00 18.09 93 LEU A N 1
ATOM 715 C CA . LEU A 1 96 ? 16.718 51.781 68.033 1.00 18.65 93 LEU A CA 1
ATOM 716 C C . LEU A 1 96 ? 16.160 50.568 68.784 1.00 22.20 93 LEU A C 1
ATOM 717 O O . LEU A 1 96 ? 16.722 50.186 69.808 1.00 22.47 93 LEU A O 1
ATOM 722 N N . ALA A 1 97 ? 15.048 49.989 68.304 1.00 20.10 94 ALA A N 1
ATOM 723 C CA . ALA A 1 97 ? 14.496 48.751 68.903 1.00 19.66 94 ALA A CA 1
ATOM 724 C C . ALA A 1 97 ? 15.503 47.618 68.673 1.00 21.81 94 ALA A C 1
ATOM 725 O O . ALA A 1 97 ? 15.785 46.860 69.601 1.00 21.44 94 ALA A O 1
ATOM 727 N N . ALA A 1 98 ? 16.128 47.570 67.458 1.00 18.54 95 ALA A N 1
ATOM 728 C CA . ALA A 1 98 ? 17.193 46.605 67.157 1.00 18.55 95 ALA A CA 1
ATOM 729 C C . ALA A 1 98 ? 18.359 46.783 68.113 1.00 20.72 95 ALA A C 1
ATOM 730 O O . ALA A 1 98 ? 18.876 45.800 68.621 1.00 19.72 95 ALA A O 1
ATOM 732 N N . VAL A 1 99 ? 18.784 48.034 68.367 1.00 18.92 96 VAL A N 1
ATOM 733 C CA . VAL A 1 99 ? 19.884 48.339 69.289 1.00 18.07 96 VAL A CA 1
ATOM 734 C C . VAL A 1 99 ? 19.550 47.820 70.702 1.00 20.47 96 VAL A C 1
ATOM 735 O O . VAL A 1 99 ? 20.382 47.183 71.354 1.00 19.36 96 VAL A O 1
ATOM 739 N N . ALA A 1 100 ? 18.330 48.087 71.165 1.00 18.78 97 ALA A N 1
ATOM 740 C CA . ALA A 1 100 ? 17.903 47.678 72.516 1.00 18.37 97 ALA A CA 1
ATOM 741 C C . ALA A 1 100 ? 17.893 46.147 72.658 1.00 21.70 97 ALA A C 1
ATOM 742 O O . ALA A 1 100 ? 18.329 45.625 73.685 1.00 20.15 97 ALA A O 1
ATOM 744 N N . GLN A 1 101 ? 17.458 45.432 71.596 1.00 19.80 98 GLN A N 1
ATOM 745 C CA . GLN A 1 101 ? 17.396 43.974 71.591 1.00 19.48 98 GLN A CA 1
ATOM 746 C C . GLN A 1 101 ? 18.793 43.357 71.576 1.00 22.59 98 GLN A C 1
ATOM 747 O O . GLN A 1 101 ? 19.024 42.360 72.270 1.00 21.28 98 GLN A O 1
ATOM 753 N N . VAL A 1 102 ? 19.728 43.962 70.804 1.00 18.50 99 VAL A N 1
ATOM 754 C CA . VAL A 1 102 ? 21.138 43.523 70.753 1.00 16.80 99 VAL A CA 1
ATOM 755 C C . VAL A 1 102 ? 21.778 43.713 72.146 1.00 20.19 99 VAL A C 1
ATOM 756 O O . VAL A 1 102 ? 22.480 42.822 72.643 1.00 18.57 99 VAL A O 1
ATOM 760 N N . LYS A 1 103 ? 21.556 44.896 72.757 1.00 18.92 100 LYS A N 1
ATOM 761 C CA . LYS A 1 103 ? 22.156 45.195 74.060 1.00 18.85 100 LYS A CA 1
ATOM 762 C C . LYS A 1 103 ? 21.631 44.249 75.144 1.00 22.44 100 LYS A C 1
ATOM 763 O O . LYS A 1 103 ? 22.365 43.932 76.080 1.00 22.98 100 LYS A O 1
ATOM 769 N N . GLN A 1 104 ? 20.418 43.716 74.978 1.00 20.15 101 GLN A N 1
ATOM 770 C CA . GLN A 1 104 ? 19.888 42.734 75.923 1.00 20.75 101 GLN A CA 1
ATOM 771 C C . GLN A 1 104 ? 20.623 41.379 75.727 1.00 25.76 101 GLN A C 1
ATOM 772 O O . GLN A 1 104 ? 21.000 40.738 76.711 1.00 26.17 101 GLN A O 1
ATOM 778 N N . ALA A 1 105 ? 20.912 41.009 74.463 1.00 22.28 102 ALA A N 1
ATOM 779 C CA . ALA A 1 105 ? 21.632 39.779 74.106 1.00 21.89 102 ALA A CA 1
ATOM 780 C C . ALA A 1 105 ? 23.117 39.876 74.458 1.00 26.02 102 ALA A C 1
ATOM 781 O O . ALA A 1 105 ? 23.726 38.881 74.855 1.00 25.44 102 ALA A O 1
ATOM 783 N N . ASN A 1 106 ? 23.690 41.080 74.342 1.00 23.18 103 ASN A N 1
ATOM 784 C CA . ASN A 1 106 ? 25.086 41.345 74.651 1.00 22.06 103 ASN A CA 1
ATOM 785 C C . ASN A 1 106 ? 25.191 42.714 75.317 1.00 25.39 103 ASN A C 1
ATOM 786 O O . ASN A 1 106 ? 25.263 43.726 74.621 1.00 21.88 103 ASN A O 1
ATOM 791 N N . PRO A 1 107 ? 25.296 42.752 76.666 1.00 24.87 104 PRO A N 1
ATOM 792 C CA . PRO A 1 107 ? 25.419 44.046 77.365 1.00 25.26 104 PRO A CA 1
ATOM 793 C C . PRO A 1 107 ? 26.659 44.861 77.006 1.00 26.62 104 PRO A C 1
ATOM 794 O O . PRO A 1 107 ? 26.664 46.061 77.268 1.00 26.39 104 PRO A O 1
ATOM 798 N N . ASP A 1 108 ? 27.689 44.240 76.407 1.00 21.56 105 ASP A N 1
ATOM 799 C CA . ASP A 1 108 ? 28.926 44.947 76.049 1.00 21.12 105 ASP A CA 1
ATOM 800 C C . ASP A 1 108 ? 28.865 45.553 74.642 1.00 24.23 105 ASP A C 1
ATOM 801 O O . ASP A 1 108 ? 29.808 46.241 74.242 1.00 22.80 105 ASP A O 1
ATOM 806 N N . ALA A 1 109 ? 27.744 45.359 73.919 1.00 21.93 106 ALA A N 1
ATOM 807 C CA . ALA A 1 109 ? 27.600 45.883 72.548 1.00 21.13 106 ALA A CA 1
ATOM 808 C C . ALA A 1 109 ? 27.500 47.400 72.515 1.00 24.63 106 ALA A C 1
ATOM 809 O O . ALA A 1 109 ? 26.913 48.007 73.413 1.00 24.29 106 ALA A O 1
ATOM 811 N N . TRP A 1 110 ? 28.050 48.012 71.448 1.00 21.45 107 TRP A N 1
ATOM 812 C CA . TRP A 1 110 ? 28.035 49.458 71.262 1.00 22.46 107 TRP A CA 1
ATOM 813 C C . TRP A 1 110 ? 27.075 49.880 70.181 1.00 24.14 107 TRP A C 1
ATOM 814 O O . TRP A 1 110 ? 26.896 49.159 69.203 1.00 23.52 107 TRP A O 1
ATOM 825 N N . TYR A 1 111 ? 26.548 51.099 70.288 1.00 19.09 108 TYR A N 1
ATOM 826 C CA . TYR A 1 111 ? 25.745 51.636 69.197 1.00 17.26 108 TYR A CA 1
ATOM 827 C C . TYR A 1 111 ? 26.500 52.810 68.605 1.00 18.55 108 TYR A C 1
ATOM 828 O O . TYR A 1 111 ? 26.698 53.813 69.302 1.00 18.19 108 TYR A O 1
ATOM 837 N N . PHE A 1 112 ? 26.927 52.690 67.334 1.00 14.36 109 PHE A N 1
ATOM 838 C CA . PHE A 1 112 ? 27.627 53.773 66.629 1.00 14.56 109 PHE A CA 1
ATOM 839 C C . PHE A 1 112 ? 26.614 54.432 65.699 1.00 19.31 109 PHE A C 1
ATOM 840 O O . PHE A 1 112 ? 26.135 53.788 64.760 1.00 18.33 109 PHE A O 1
ATOM 848 N N . CYS A 1 113 ? 26.294 55.706 65.960 1.00 16.35 110 CYS A N 1
ATOM 849 C CA . CYS A 1 113 ? 25.300 56.479 65.213 1.00 16.33 110 CYS A CA 1
ATOM 850 C C . CYS A 1 113 ? 25.967 57.571 64.404 1.00 20.66 110 CYS A C 1
ATOM 851 O O . CYS A 1 113 ? 26.544 58.492 64.979 1.00 20.11 110 CYS A O 1
ATOM 854 N N . ASP A 1 114 ? 25.879 57.481 63.075 1.00 16.84 111 ASP A N 1
ATOM 855 C CA . ASP A 1 114 ? 26.293 58.587 62.212 1.00 16.50 111 ASP A CA 1
ATOM 856 C C . ASP A 1 114 ? 24.986 59.377 62.016 1.00 20.21 111 ASP A C 1
ATOM 857 O O . ASP A 1 114 ? 24.056 58.834 61.423 1.00 20.46 111 ASP A O 1
ATOM 862 N N . PRO A 1 115 ? 24.829 60.592 62.608 1.00 18.11 112 PRO A N 1
ATOM 863 C CA . PRO A 1 115 ? 23.505 61.245 62.580 1.00 18.70 112 PRO A CA 1
ATOM 864 C C . PRO A 1 115 ? 23.302 62.045 61.298 1.00 22.86 112 PRO A C 1
ATOM 865 O O . PRO A 1 115 ? 23.294 63.273 61.344 1.00 22.66 112 PRO A O 1
ATOM 869 N N . VAL A 1 116 ? 23.207 61.372 60.155 1.00 18.10 113 VAL A N 1
ATOM 870 C CA . VAL A 1 116 ? 23.170 62.095 58.887 1.00 17.98 113 VAL A CA 1
ATOM 871 C C . VAL A 1 116 ? 21.931 62.956 58.682 1.00 23.45 113 VAL A C 1
ATOM 872 O O . VAL A 1 116 ? 20.800 62.479 58.763 1.00 21.66 113 VAL A O 1
ATOM 884 N N . GLY A 1 118 ? 22.636 66.158 56.498 1.00 34.20 115 GLY A N 1
ATOM 885 C CA . GLY A 1 118 ? 23.034 66.887 55.305 1.00 35.90 115 GLY A CA 1
ATOM 886 C C . GLY A 1 118 ? 24.519 67.212 55.286 1.00 42.75 115 GLY A C 1
ATOM 887 O 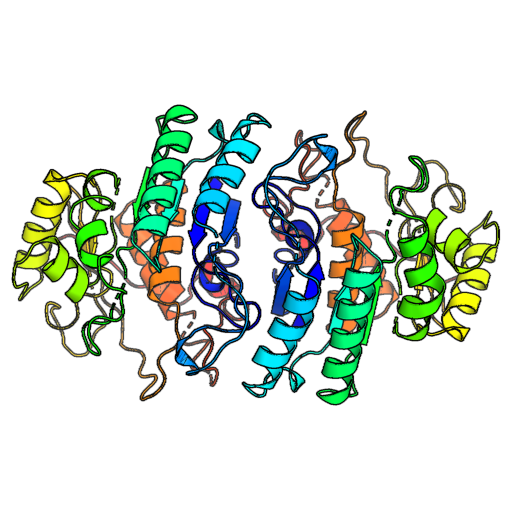O . GLY A 1 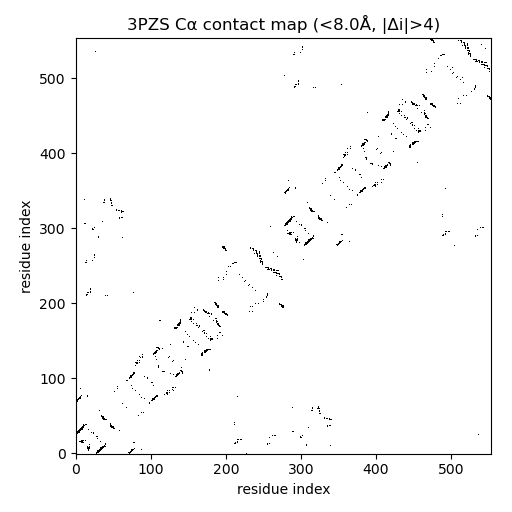118 ? 25.271 66.747 56.141 1.00 41.26 115 GLY A O 1
ATOM 888 N N . HIS A 1 119 ? 24.940 68.015 54.311 1.00 42.40 116 HIS A N 1
ATOM 889 C CA . HIS A 1 119 ? 26.347 68.428 54.193 1.00 43.51 116 HIS A CA 1
ATOM 890 C C . HIS A 1 119 ? 26.517 69.878 54.697 1.00 49.50 116 HIS A C 1
ATOM 891 O O . HIS A 1 119 ? 25.631 70.694 54.431 1.00 48.37 116 HIS A O 1
ATOM 893 N N . PRO A 1 120 ? 27.631 70.240 55.398 1.00 48.95 117 PRO A N 1
ATOM 894 C CA . PRO A 1 120 ? 27.769 71.624 55.908 1.00 50.12 117 PRO A CA 1
ATOM 895 C C . PRO A 1 120 ? 27.755 72.727 54.833 1.00 56.93 117 PRO A C 1
ATOM 896 O O . PRO A 1 120 ? 27.477 73.882 55.167 1.00 56.97 117 PRO A O 1
ATOM 900 N N . GLU A 1 121 ? 28.017 72.380 53.559 1.00 55.32 118 GLU A N 1
ATOM 901 C CA . GLU A 1 121 ? 28.014 73.338 52.451 1.00 56.20 118 GLU A CA 1
ATOM 902 C C . GLU A 1 121 ? 26.699 73.286 51.641 1.00 61.43 118 GLU A C 1
ATOM 903 O O . GLU A 1 121 ? 26.158 74.345 51.317 1.00 62.00 118 GLU A O 1
ATOM 905 N N . LYS A 1 122 ? 26.184 72.071 51.330 1.00 57.34 119 LYS A N 1
ATOM 906 C CA . LYS A 1 122 ? 24.956 71.866 50.546 1.00 56.71 119 LYS A CA 1
ATOM 907 C C . LYS A 1 122 ? 23.648 71.942 51.382 1.00 58.65 119 LYS A C 1
ATOM 908 O O . LYS A 1 122 ? 22.565 72.020 50.796 1.00 58.84 119 LYS A O 1
ATOM 910 N N . GLY A 1 123 ? 23.765 71.919 52.705 1.00 52.74 120 GLY A N 1
ATOM 911 C CA . GLY A 1 123 ? 22.617 72.008 53.590 1.00 51.45 120 GLY A CA 1
ATOM 912 C C . GLY A 1 123 ? 21.916 70.709 53.955 1.00 52.26 120 GLY A C 1
ATOM 913 O O . GLY A 1 123 ? 22.330 69.623 53.565 1.00 51.55 120 GLY A O 1
ATOM 914 N N A CYS A 1 124 ? 20.879 70.834 54.805 0.50 47.66 121 CYS A N 1
ATOM 915 N N B CYS A 1 124 ? 20.839 70.849 54.719 0.50 47.91 121 CYS A N 1
ATOM 916 C CA A CYS A 1 124 ? 20.125 69.658 55.224 0.50 46.89 121 CYS A CA 1
ATOM 917 C CA B CYS A 1 124 ? 20.031 69.735 55.212 0.50 47.26 121 CYS A CA 1
ATOM 918 C C A CYS A 1 124 ? 19.492 68.942 54.035 0.50 48.67 121 CYS A C 1
ATOM 919 C C B CYS A 1 124 ? 19.337 68.981 54.076 0.50 48.84 121 CYS A C 1
ATOM 920 O O A CYS A 1 124 ? 19.296 69.533 52.973 0.50 47.68 121 CYS A O 1
ATOM 921 O O B CYS A 1 124 ? 18.964 69.584 53.076 0.50 47.86 121 CYS A O 1
ATOM 926 N N . ILE A 1 125 ? 19.174 67.666 54.225 1.00 44.10 122 ILE A N 1
ATOM 927 C CA . ILE A 1 125 ? 18.540 66.842 53.163 1.00 43.52 122 ILE A CA 1
ATOM 928 C C . ILE A 1 125 ? 17.465 65.851 53.723 1.00 45.49 122 ILE A C 1
ATOM 929 O O . ILE A 1 125 ? 16.833 65.127 52.949 1.00 45.33 122 ILE A O 1
ATOM 934 N N . VAL A 1 126 ? 17.247 65.851 55.041 1.00 40.26 123 VAL A N 1
ATOM 935 C CA . VAL A 1 126 ? 16.299 64.951 55.705 1.00 39.02 123 VAL A CA 1
ATOM 936 C C . VAL A 1 126 ? 15.046 65.713 56.153 1.00 45.49 123 VAL A C 1
ATOM 937 O O . VAL A 1 126 ? 15.095 66.935 56.288 1.00 45.02 123 VAL A O 1
ATOM 941 N N . ALA A 1 127 ? 13.945 64.985 56.453 1.00 44.76 124 ALA A N 1
ATOM 942 C CA . ALA A 1 127 ? 12.709 65.574 56.984 1.00 44.89 124 ALA A CA 1
ATOM 943 C C . ALA A 1 127 ? 12.943 66.071 58.445 1.00 49.13 124 ALA A C 1
ATOM 944 O O . ALA A 1 127 ? 13.858 65.553 59.091 1.00 48.31 124 ALA A O 1
ATOM 946 N N . PRO A 1 128 ? 12.181 67.072 58.988 1.00 45.29 125 PRO A N 1
ATOM 947 C CA . PRO A 1 128 ? 12.458 67.550 60.369 1.00 43.79 125 PRO A CA 1
ATOM 948 C C . PRO A 1 128 ? 12.195 66.495 61.437 1.00 43.07 125 PRO A C 1
ATOM 949 O O . PRO A 1 128 ? 12.736 66.594 62.550 1.00 41.68 125 PRO A O 1
ATOM 953 N N . GLY A 1 129 ? 11.368 65.512 61.086 1.00 35.95 126 GLY A N 1
ATOM 954 C CA . GLY A 1 129 ? 11.070 64.378 61.944 1.00 35.15 126 GLY A CA 1
ATOM 955 C C . GLY A 1 129 ? 12.338 63.587 62.203 1.00 36.06 126 GLY A C 1
ATOM 956 O O . GLY A 1 129 ? 12.584 63.169 63.332 1.00 35.27 126 GLY A O 1
ATOM 957 N N . VAL A 1 130 ? 13.184 63.437 61.160 1.00 30.27 127 VAL A N 1
ATOM 958 C CA . VAL A 1 130 ? 14.451 62.709 61.242 1.00 28.83 127 VAL A CA 1
ATOM 959 C C . VAL A 1 130 ? 15.446 63.493 62.145 1.00 31.87 127 VAL A C 1
ATOM 960 O O . VAL A 1 130 ? 16.088 62.878 63.008 1.00 30.83 127 VAL A O 1
ATOM 964 N N . ALA A 1 131 ? 15.540 64.837 61.997 1.00 28.92 128 ALA A N 1
ATOM 965 C CA . ALA A 1 131 ? 16.438 65.620 62.859 1.00 28.87 128 ALA A CA 1
ATOM 966 C C . ALA A 1 131 ? 16.008 65.499 64.328 1.00 31.77 128 ALA A C 1
ATOM 967 O O . ALA A 1 131 ? 16.861 65.306 65.194 1.00 31.12 128 ALA A O 1
ATOM 969 N N . GLU A 1 132 ? 14.685 65.575 64.594 1.00 28.17 129 GLU A N 1
ATOM 970 C CA . GLU A 1 132 ? 14.108 65.429 65.940 1.00 28.52 129 GLU A CA 1
ATOM 971 C C . GLU A 1 132 ? 14.392 64.016 66.498 1.00 28.03 129 GLU A C 1
ATOM 972 O O . GLU A 1 132 ? 14.728 63.871 67.686 1.00 26.44 129 GLU A O 1
ATOM 978 N N . PHE A 1 133 ? 14.268 62.987 65.631 1.00 23.27 130 PHE A N 1
ATOM 979 C CA . PHE A 1 133 ? 14.575 61.593 65.969 1.00 22.48 130 PHE A CA 1
ATOM 980 C C . PHE A 1 133 ? 16.031 61.499 66.466 1.00 23.58 130 PHE A C 1
ATOM 981 O O . PHE A 1 133 ? 16.255 60.954 67.541 1.00 21.70 130 PHE A O 1
ATOM 989 N N . PHE A 1 134 ? 17.005 62.095 65.730 1.00 21.56 131 PHE A N 1
ATOM 990 C CA . PHE A 1 134 ? 18.410 62.032 66.160 1.00 20.63 131 PHE A CA 1
ATOM 991 C C . PHE A 1 134 ? 18.640 62.730 67.503 1.00 24.94 131 PHE A C 1
ATOM 992 O O . PHE A 1 134 ? 19.353 62.194 68.356 1.00 21.46 131 PHE A O 1
ATOM 1000 N N . CYS A 1 135 ? 18.012 63.897 67.706 1.00 25.64 132 CYS A N 1
ATOM 1001 C CA . CYS A 1 135 ? 18.214 64.655 68.937 1.00 28.66 132 CYS A CA 1
ATOM 1002 C C . CYS A 1 135 ? 17.581 63.973 70.143 1.00 27.62 132 CYS A C 1
ATOM 1003 O O . CYS A 1 135 ? 18.241 63.825 71.163 1.00 28.00 132 CYS A O 1
ATOM 1006 N N . ASN A 1 136 ? 16.279 63.720 70.051 1.00 24.18 133 ASN A N 1
ATOM 1007 C CA . ASN A 1 136 ? 15.503 63.070 71.106 1.00 24.78 133 ASN A CA 1
ATOM 1008 C C . ASN A 1 136 ? 15.740 61.585 71.402 1.00 29.12 133 ASN A C 1
ATOM 1009 O O . ASN A 1 136 ? 15.782 61.182 72.564 1.00 29.84 133 ASN A O 1
ATOM 1014 N N . GLU A 1 137 ? 15.799 60.771 70.345 1.00 25.24 134 GLU A N 1
ATOM 1015 C CA . GLU A 1 137 ? 15.922 59.319 70.485 1.00 24.69 134 GLU A CA 1
ATOM 1016 C C . GLU A 1 137 ? 17.280 58.643 70.239 1.00 25.61 134 GLU A C 1
ATOM 1017 O O . GLU A 1 137 ? 17.723 57.861 71.062 1.00 23.90 134 GLU A O 1
ATOM 1023 N N . ALA A 1 138 ? 17.921 58.946 69.111 1.00 21.49 135 ALA A N 1
ATOM 1024 C CA . ALA A 1 138 ? 19.188 58.331 68.720 1.00 20.49 135 ALA A CA 1
ATOM 1025 C C . ALA A 1 138 ? 20.363 58.714 69.612 1.00 22.98 135 ALA A C 1
ATOM 1026 O O . ALA A 1 138 ? 21.189 57.875 69.966 1.00 21.60 135 ALA A O 1
ATOM 1028 N N . LEU A 1 139 ? 20.426 59.989 69.970 1.00 21.77 136 LEU A N 1
ATOM 1029 C CA . LEU A 1 139 ? 21.521 60.517 70.806 1.00 21.15 136 LEU A CA 1
ATOM 1030 C C . LEU A 1 139 ? 21.535 59.871 72.210 1.00 25.10 136 LEU A C 1
ATOM 1031 O O . LEU A 1 139 ? 22.598 59.362 72.589 1.00 24.49 136 LEU A O 1
ATOM 1036 N N . PRO A 1 140 ? 20.410 59.812 72.974 1.00 23.05 137 PRO A N 1
ATOM 1037 C CA . PRO A 1 140 ? 20.460 59.151 74.292 1.00 22.62 137 PRO A CA 1
ATOM 1038 C C . PRO A 1 140 ? 20.816 57.662 74.244 1.00 26.60 137 PRO A C 1
ATOM 1039 O O . PRO A 1 140 ? 21.337 57.162 75.229 1.00 27.51 137 PRO A O 1
ATOM 1043 N N . ALA A 1 141 ? 20.535 56.957 73.125 1.00 22.36 138 ALA A N 1
ATOM 1044 C CA . ALA A 1 141 ? 20.829 55.521 72.978 1.00 21.76 138 ALA A CA 1
ATOM 1045 C C . ALA A 1 141 ? 22.226 55.241 72.419 1.00 23.77 138 ALA A C 1
ATOM 1046 O O . ALA A 1 141 ? 22.669 54.081 72.473 1.00 23.26 138 ALA A O 1
ATOM 1048 N N . SER A 1 142 ? 22.943 56.282 71.918 1.00 18.98 139 SER A N 1
ATOM 1049 C CA . SER A 1 142 ? 24.252 56.086 71.284 1.00 18.39 139 SER A CA 1
ATOM 1050 C C . SER A 1 142 ? 25.422 55.984 72.254 1.00 20.93 139 SER A C 1
ATOM 1051 O O . SER A 1 142 ? 25.392 56.573 73.343 1.00 20.65 139 SER A O 1
ATOM 1054 N N . ASP A 1 143 ? 26.484 55.271 71.821 1.00 17.39 140 ASP A N 1
ATOM 1055 C CA . ASP A 1 143 ? 27.759 55.146 72.547 1.00 17.48 140 ASP A CA 1
ATOM 1056 C C . ASP A 1 143 ? 28.803 55.953 71.831 1.00 22.39 140 ASP A C 1
ATOM 1057 O O . ASP A 1 143 ? 29.716 56.470 72.463 1.00 20.57 140 ASP A O 1
ATOM 1070 N N . ILE A 1 145 ? 29.003 58.856 68.286 1.00 17.49 142 ILE A N 1
ATOM 1071 C CA . ILE A 1 145 ? 28.330 59.593 67.216 1.00 18.21 142 ILE A CA 1
ATOM 1072 C C . ILE A 1 145 ? 29.357 60.286 66.319 1.00 22.56 142 ILE A C 1
ATOM 1073 O O . ILE A 1 145 ? 30.437 60.626 66.774 1.00 23.47 142 ILE A O 1
ATOM 1078 N N . ALA A 1 146 ? 29.026 60.490 65.048 1.00 18.66 143 ALA A N 1
ATOM 1079 C CA . ALA A 1 146 ? 29.983 61.090 64.126 1.00 18.60 143 ALA A CA 1
ATOM 1080 C C . ALA A 1 146 ? 29.403 62.234 63.307 1.00 20.76 143 ALA A C 1
ATOM 1081 O O . ALA A 1 146 ? 29.422 62.200 62.086 1.00 20.78 143 ALA A O 1
ATOM 1083 N N . PRO A 1 147 ? 28.928 63.266 63.989 1.00 18.42 144 PRO A N 1
ATOM 1084 C CA . PRO A 1 147 ? 28.337 64.426 63.317 1.00 18.86 144 PRO A CA 1
ATOM 1085 C C . PRO A 1 147 ? 29.341 65.290 62.567 1.00 23.48 144 PRO A C 1
ATOM 1086 O O . PRO A 1 147 ? 30.448 65.483 63.043 1.00 22.52 144 PRO A O 1
ATOM 1090 N N . ASN A 1 148 ? 28.939 65.805 61.413 1.00 21.20 145 ASN A N 1
ATOM 1091 C CA . ASN A 1 148 ? 29.694 66.828 60.707 1.00 21.91 145 ASN A CA 1
ATOM 1092 C C . ASN A 1 148 ? 29.323 68.159 61.365 1.00 25.19 145 ASN A C 1
ATOM 1093 O O . ASN A 1 148 ? 28.484 68.170 62.257 1.00 22.52 145 ASN A O 1
ATOM 1098 N N . LEU A 1 149 ? 29.966 69.262 60.995 1.00 23.20 146 LEU A N 1
ATOM 1099 C CA . LEU A 1 149 ? 29.657 70.530 61.676 1.00 22.24 146 LEU A CA 1
ATOM 1100 C C . LEU A 1 149 ? 28.152 70.846 61.714 1.00 25.29 146 LEU A C 1
ATOM 1101 O O . LEU A 1 149 ? 27.658 71.214 62.774 1.00 24.28 146 LEU A O 1
ATOM 1106 N N . LEU A 1 150 ? 27.436 70.693 60.591 1.00 24.30 147 LEU A N 1
ATOM 1107 C CA . LEU A 1 150 ? 25.987 70.959 60.499 1.00 25.77 147 LEU A CA 1
ATOM 1108 C C . LEU A 1 150 ? 25.219 70.138 61.539 1.00 28.93 147 LEU A C 1
ATOM 1109 O O . LEU A 1 150 ? 24.380 70.672 62.267 1.00 28.98 147 LEU A O 1
ATOM 1114 N N . GLU A 1 151 ? 25.514 68.833 61.599 1.00 23.38 148 GLU A N 1
ATOM 1115 C CA . GLU A 1 151 ? 24.870 67.906 62.530 1.00 21.26 148 GLU A CA 1
ATOM 1116 C C . GLU A 1 151 ? 25.227 68.229 63.969 1.00 24.51 148 GLU A C 1
ATOM 1117 O O . GLU A 1 151 ? 24.356 68.120 64.815 1.00 25.02 148 GLU A O 1
ATOM 1123 N N . LEU A 1 152 ? 26.491 68.613 64.267 1.00 22.80 149 LEU A N 1
ATOM 1124 C CA . LEU A 1 152 ? 26.928 68.961 65.633 1.00 21.97 149 LEU A CA 1
ATOM 1125 C C . LEU A 1 152 ? 26.144 70.200 66.144 1.00 28.23 149 LEU A C 1
ATOM 1126 O O . LEU A 1 152 ? 25.782 70.274 67.324 1.00 27.50 149 LEU A O 1
ATOM 1131 N N . GLU A 1 153 ? 25.899 71.165 65.249 1.00 24.96 150 GLU A N 1
ATOM 1132 C CA . GLU A 1 153 ? 25.126 72.370 65.571 1.00 24.73 150 GLU A CA 1
ATOM 1133 C C . GLU A 1 153 ? 23.640 72.033 65.755 1.00 29.80 150 GLU A C 1
ATOM 1134 O O . GLU A 1 153 ? 23.008 72.596 66.644 1.00 30.62 150 GLU A O 1
ATOM 1140 N N . GLN A 1 154 ? 23.088 71.122 64.923 1.00 27.52 151 GLN A N 1
ATOM 1141 C CA . GLN A 1 154 ? 21.682 70.700 64.998 1.00 27.32 151 GLN A CA 1
ATOM 1142 C C . GLN A 1 154 ? 21.383 69.962 66.303 1.00 31.41 151 GLN A C 1
ATOM 1143 O O . GLN A 1 154 ? 20.352 70.222 66.925 1.00 31.05 151 GLN A O 1
ATOM 1149 N N . LEU A 1 155 ? 22.279 69.053 66.727 1.00 27.34 152 LEU A N 1
ATOM 1150 C CA . LEU A 1 155 ? 22.087 68.263 67.951 1.00 26.42 152 LEU A CA 1
ATOM 1151 C C . LEU A 1 155 ? 22.223 69.105 69.231 1.00 30.90 152 LEU A C 1
ATOM 1152 O O . LEU A 1 155 ? 21.593 68.793 70.244 1.00 29.96 152 LEU A O 1
ATOM 1157 N N . SER A 1 156 ? 23.099 70.118 69.208 1.00 28.66 153 SER A N 1
ATOM 1158 C CA . SER A 1 156 ? 23.348 70.949 70.393 1.00 28.26 153 SER A CA 1
ATOM 1159 C C . SER A 1 156 ? 22.514 72.235 70.404 1.00 33.39 153 SER A C 1
ATOM 1160 O O . SER A 1 156 ? 22.333 72.825 71.467 1.00 33.36 153 SER A O 1
ATOM 1163 N N . GLY A 1 157 ? 22.035 72.656 69.238 1.00 31.08 154 GLY A N 1
ATOM 1164 C CA . GLY A 1 157 ? 21.274 73.895 69.064 1.00 31.98 154 GLY A CA 1
ATOM 1165 C C . GLY A 1 157 ? 22.138 75.144 69.168 1.00 39.15 154 GLY A C 1
ATOM 1166 O O . GLY A 1 157 ? 21.612 76.246 69.338 1.00 39.33 154 GLY A O 1
ATOM 1167 N N . GLU A 1 158 ? 23.478 74.979 69.072 1.00 36.46 155 GLU A N 1
ATOM 1168 C CA . GLU A 1 158 ? 24.470 76.050 69.205 1.00 36.93 155 GLU A CA 1
ATOM 1169 C C . GLU A 1 158 ? 25.289 76.224 67.942 1.00 42.06 155 GLU A C 1
ATOM 1170 O O . GLU A 1 158 ? 25.512 75.251 67.226 1.00 41.46 155 GLU A O 1
ATOM 1176 N N . ARG A 1 159 ? 25.776 77.456 67.689 1.00 38.34 156 ARG A N 1
ATOM 1177 C CA . ARG A 1 159 ? 26.658 77.732 66.555 1.00 37.65 156 ARG A CA 1
ATOM 1178 C C . ARG A 1 159 ? 28.076 77.391 66.984 1.00 39.17 156 ARG A C 1
ATOM 1179 O O . ARG A 1 159 ? 28.470 77.722 68.107 1.00 39.07 156 ARG A O 1
ATOM 1187 N N . VAL A 1 160 ? 28.812 76.659 66.131 1.00 33.78 157 VAL A N 1
ATOM 1188 C CA . VAL A 1 160 ? 30.182 76.236 66.424 1.00 32.71 157 VAL A CA 1
ATOM 1189 C C . VAL A 1 160 ? 31.097 76.910 65.408 1.00 36.82 157 VAL A C 1
ATOM 1190 O O . VAL A 1 160 ? 31.040 76.613 64.213 1.00 34.97 157 VAL A O 1
ATOM 1194 N N . GLU A 1 161 ? 31.928 77.831 65.903 1.00 35.49 158 GLU A N 1
ATOM 1195 C CA . GLU A 1 161 ? 32.813 78.657 65.088 1.00 35.78 158 GLU A CA 1
ATOM 1196 C C . GLU A 1 161 ? 34.248 78.161 65.050 1.00 36.99 158 GLU A C 1
ATOM 1197 O O . GLU A 1 161 ? 34.966 78.492 64.108 1.00 37.36 158 GLU A O 1
ATOM 1203 N N . ASN A 1 162 ? 34.685 77.400 66.052 1.00 32.05 159 ASN A N 1
ATOM 1204 C CA . ASN A 1 162 ? 36.073 76.926 66.077 1.00 32.01 159 ASN A CA 1
ATOM 1205 C C . ASN A 1 162 ? 36.213 75.567 66.778 1.00 34.30 159 ASN A C 1
ATOM 1206 O O . ASN A 1 162 ? 35.265 75.084 67.402 1.00 32.99 159 ASN A O 1
ATOM 1211 N N . VAL A 1 163 ? 37.419 74.979 66.694 1.00 31.70 160 VAL A N 1
ATOM 1212 C CA . VAL A 1 163 ? 37.776 73.680 67.266 1.00 32.05 160 VAL A CA 1
ATOM 1213 C C . VAL A 1 163 ? 37.588 73.689 68.799 1.00 37.83 160 VAL A C 1
ATOM 1214 O O . VAL A 1 163 ? 37.050 72.723 69.340 1.00 36.83 160 VAL A O 1
ATOM 1218 N N . GLU A 1 164 ? 38.004 74.776 69.490 1.00 35.50 161 GLU A N 1
ATOM 1219 C CA . GLU A 1 164 ? 37.839 74.914 70.944 1.00 35.74 161 GLU A CA 1
ATOM 1220 C C . GLU A 1 164 ? 36.373 74.752 71.330 1.00 37.03 161 GLU A C 1
ATOM 1221 O O . GLU A 1 164 ? 36.070 73.999 72.254 1.00 37.31 161 GLU A O 1
ATOM 1227 N N . GLN A 1 165 ? 35.476 75.460 70.613 1.00 32.57 162 GLN A N 1
ATOM 1228 C CA . GLN A 1 165 ? 34.027 75.401 70.799 1.00 32.82 162 GLN A CA 1
ATOM 1229 C C . GLN A 1 165 ? 33.497 74.008 70.440 1.00 35.98 162 GLN A C 1
ATOM 1230 O O . GLN A 1 165 ? 32.652 73.472 71.161 1.00 34.69 162 GLN A O 1
ATOM 1236 N N . ALA A 1 166 ? 34.014 73.421 69.331 1.00 32.30 163 ALA A N 1
ATOM 1237 C CA . ALA A 1 166 ? 33.644 72.080 68.870 1.00 31.22 163 ALA A CA 1
ATOM 1238 C C . ALA A 1 166 ? 33.901 71.041 69.951 1.00 32.69 163 ALA A C 1
ATOM 1239 O O . ALA A 1 166 ? 33.016 70.233 70.194 1.00 31.09 163 ALA A O 1
ATOM 1241 N N . VAL A 1 167 ? 35.061 71.109 70.656 1.00 29.65 164 VAL A N 1
ATOM 1242 C CA . VAL A 1 167 ? 35.420 70.185 71.739 1.00 29.68 164 VAL A CA 1
ATOM 1243 C C . VAL A 1 167 ? 34.402 70.307 72.895 1.00 34.73 164 VAL A C 1
ATOM 1244 O O . VAL A 1 167 ? 33.914 69.278 73.373 1.00 33.85 164 VAL A O 1
ATOM 1248 N N . GLN A 1 168 ? 34.036 71.556 73.292 1.00 31.77 165 GLN A N 1
ATOM 1249 C CA . GLN A 1 168 ? 33.085 71.813 74.385 1.00 30.86 165 GLN A CA 1
ATOM 1250 C C . GLN A 1 168 ? 31.691 71.339 74.021 1.00 31.31 165 GLN A C 1
ATOM 1251 O O . GLN A 1 168 ? 31.040 70.684 74.830 1.00 30.92 165 GLN A O 1
ATOM 1257 N N . VAL A 1 169 ? 31.227 71.670 72.813 1.00 27.30 166 VAL A N 1
ATOM 1258 C CA . VAL A 1 169 ? 29.900 71.272 72.331 1.00 27.35 166 VAL A CA 1
ATOM 1259 C C . VAL A 1 169 ? 29.839 69.720 72.208 1.00 30.79 166 VAL A C 1
ATOM 1260 O O . VAL A 1 169 ? 28.827 69.123 72.592 1.00 29.53 166 VAL A O 1
ATOM 1264 N N . ALA A 1 170 ? 30.927 69.075 71.704 1.00 27.92 167 ALA A N 1
ATOM 1265 C CA . ALA A 1 170 ? 30.999 67.607 71.599 1.00 27.56 167 ALA A CA 1
ATOM 1266 C C . ALA A 1 170 ? 30.813 66.957 72.977 1.00 31.25 167 ALA A C 1
ATOM 1267 O O . ALA A 1 170 ? 30.008 66.029 73.106 1.00 30.58 167 ALA A O 1
ATOM 1269 N N . ARG A 1 171 ? 31.501 67.487 74.020 1.00 28.62 168 ARG A N 1
ATOM 1270 C CA . ARG A 1 171 ? 31.382 66.953 75.386 1.00 28.49 168 ARG A CA 1
ATOM 1271 C C . ARG A 1 171 ? 29.979 67.206 75.952 1.00 31.58 168 ARG A C 1
ATOM 1272 O O . ARG A 1 171 ? 29.473 66.350 76.682 1.00 31.24 168 ARG A O 1
ATOM 1280 N N . SER A 1 172 ? 29.314 68.319 75.555 1.00 27.80 169 SER A N 1
ATOM 1281 C CA . SER A 1 172 ? 27.941 68.570 75.998 1.00 27.65 169 SER A CA 1
ATOM 1282 C C . SER A 1 172 ? 26.981 67.486 75.419 1.00 31.27 169 SER A C 1
ATOM 1283 O O . SER A 1 172 ? 26.054 67.065 76.114 1.00 29.86 169 SER A O 1
ATOM 1286 N N . LEU A 1 173 ? 27.249 66.989 74.181 1.00 28.21 170 LEU A N 1
ATOM 1287 C CA . LEU A 1 173 ? 26.442 65.920 73.564 1.00 27.99 170 LEU A CA 1
ATOM 1288 C C . LEU A 1 173 ? 26.676 64.585 74.278 1.00 31.67 170 LEU A C 1
ATOM 1289 O O . LEU A 1 173 ? 25.770 63.763 74.361 1.00 29.07 170 LEU A O 1
ATOM 1294 N N . CYS A 1 174 ? 27.890 64.378 74.802 1.00 31.64 171 CYS A N 1
ATOM 1295 C CA . CYS A 1 174 ? 28.235 63.161 75.533 1.00 33.99 171 CYS A CA 1
ATOM 1296 C C . CYS A 1 174 ? 27.460 63.012 76.841 1.00 36.72 171 CYS A C 1
ATOM 1297 O O . CYS A 1 174 ? 27.168 61.880 77.237 1.00 34.51 171 CYS A O 1
ATOM 1300 N N . ALA A 1 175 ? 27.142 64.139 77.530 1.00 32.67 172 ALA A N 1
ATOM 1301 C CA . ALA A 1 175 ? 26.351 64.086 78.768 1.00 31.66 172 ALA A CA 1
ATOM 1302 C C . ALA A 1 175 ? 24.947 63.583 78.441 1.00 34.04 172 ALA A C 1
ATOM 1303 O O . ALA A 1 175 ? 24.233 63.078 79.317 1.00 34.15 172 ALA A O 1
ATOM 1305 N N . ARG A 1 176 ? 24.596 63.686 77.170 1.00 27.39 173 ARG A N 1
ATOM 1306 C CA . ARG A 1 176 ? 23.336 63.248 76.679 1.00 26.59 173 ARG A CA 1
ATOM 1307 C C . ARG A 1 176 ? 23.339 61.791 76.191 1.00 27.99 173 ARG A C 1
ATOM 1308 O O . ARG A 1 176 ? 22.334 61.273 75.842 1.00 26.23 173 ARG A O 1
ATOM 1316 N N . GLY A 1 177 ? 24.489 61.139 76.219 1.00 24.70 174 GLY A N 1
ATOM 1317 C CA . GLY A 1 177 ? 24.569 59.745 75.851 1.00 24.48 174 GLY A CA 1
ATOM 1318 C C . GLY A 1 177 ? 25.885 59.093 75.443 1.00 26.42 174 GLY A C 1
ATOM 1319 O O . GLY A 1 177 ? 26.369 58.267 76.115 1.00 26.20 174 GLY A O 1
ATOM 1320 N N . PRO A 1 178 ? 26.452 59.486 74.326 1.00 22.35 175 PRO A N 1
ATOM 1321 C CA . PRO A 1 178 ? 27.660 58.857 73.802 1.00 21.51 175 PRO A CA 1
ATOM 1322 C C . PRO A 1 178 ? 28.934 59.144 74.585 1.00 27.78 175 PRO A C 1
ATOM 1323 O O . PRO A 1 178 ? 28.966 60.090 75.261 1.00 29.60 175 PRO A O 1
ATOM 1327 N N . LYS A 1 179 ? 29.930 58.287 74.493 1.00 23.66 176 LYS A N 1
ATOM 1328 C CA . LYS A 1 179 ? 31.211 58.477 75.207 1.00 24.04 176 LYS A CA 1
ATOM 1329 C C . LYS A 1 179 ? 32.296 58.946 74.227 1.00 27.54 176 LYS A C 1
ATOM 1330 O O . LYS A 1 179 ? 33.358 59.414 74.641 1.00 27.31 176 LYS A O 1
ATOM 1336 N N . VAL A 1 180 ? 32.030 58.798 72.922 1.00 21.94 177 VAL A N 1
ATOM 1337 C CA . VAL A 1 180 ? 32.958 59.184 71.859 1.00 20.84 177 VAL A CA 1
ATOM 1338 C C . VAL A 1 180 ? 32.218 60.023 70.813 1.00 24.27 177 VAL A C 1
ATOM 1339 O O . VAL A 1 180 ? 31.133 59.641 70.344 1.00 22.91 177 VAL A O 1
ATOM 1343 N N . VAL A 1 181 ? 32.815 61.167 70.441 1.00 20.80 178 VAL A N 1
ATOM 1344 C CA . VAL A 1 181 ? 32.252 62.012 69.395 1.00 20.72 178 VAL A CA 1
ATOM 1345 C C . VAL A 1 181 ? 33.311 62.216 68.336 1.00 25.37 178 VAL A C 1
ATOM 1346 O O . VAL A 1 181 ? 34.424 62.672 68.640 1.00 25.49 178 VAL A O 1
ATOM 1350 N N . LEU A 1 182 ? 32.974 61.877 67.091 1.00 21.03 179 L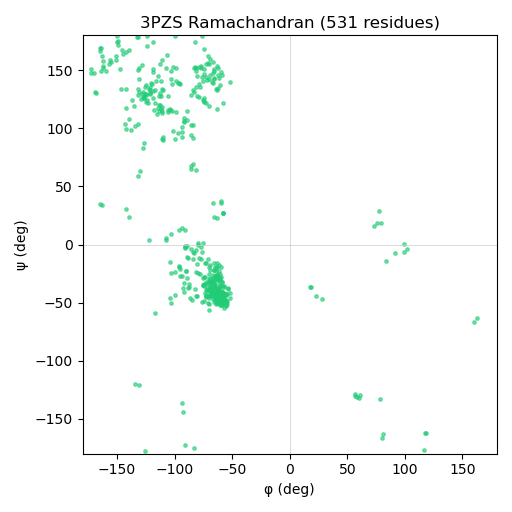EU A N 1
ATOM 1351 C CA . LEU A 1 182 ? 33.843 62.185 65.963 1.00 20.08 179 LEU A CA 1
ATOM 1352 C C . LEU A 1 182 ? 33.209 63.330 65.214 1.00 23.58 179 LEU A C 1
ATOM 1353 O O . LEU A 1 182 ? 32.130 63.153 64.657 1.00 21.80 179 LEU A O 1
ATOM 1358 N N . VAL A 1 183 ? 33.865 64.503 65.167 1.00 21.25 180 VAL A N 1
ATOM 1359 C CA . VAL A 1 183 ? 33.364 65.590 64.319 1.00 20.90 180 VAL A CA 1
ATOM 1360 C C . VAL A 1 183 ? 34.002 65.259 62.968 1.00 24.16 180 VAL A C 1
ATOM 1361 O O . VAL A 1 183 ? 35.192 65.521 62.769 1.00 22.40 180 VAL A O 1
ATOM 1365 N N . LYS A 1 184 ? 33.245 64.548 62.140 1.00 19.79 181 LYS A N 1
ATOM 1366 C CA . LYS A 1 184 ? 33.721 63.991 60.876 1.00 18.26 181 LYS A CA 1
ATOM 1367 C C . LYS A 1 184 ? 34.100 64.986 59.785 1.00 23.15 181 LYS A C 1
ATOM 1368 O O . LYS A 1 184 ? 34.881 64.664 58.905 1.00 21.04 181 LYS A O 1
ATOM 1374 N N . HIS A 1 185 ? 33.458 66.145 59.795 1.00 22.36 182 HIS A N 1
ATOM 1375 C CA . HIS A 1 185 ? 33.787 67.233 58.888 1.00 22.59 182 HIS A CA 1
ATOM 1376 C C . HIS A 1 185 ? 33.705 68.546 59.675 1.00 26.74 182 HIS A C 1
ATOM 1377 O O . HIS A 1 185 ? 32.620 68.991 60.014 1.00 25.73 182 HIS A O 1
ATOM 1384 N N . LEU A 1 186 ? 34.843 69.166 59.962 1.00 24.27 183 LEU A N 1
ATOM 1385 C CA . LEU A 1 186 ? 34.873 70.444 60.687 1.00 24.15 183 LEU A CA 1
ATOM 1386 C C . LEU A 1 186 ? 34.290 71.644 59.923 1.00 27.78 183 LEU A C 1
ATOM 1387 O O . LEU A 1 186 ? 33.767 72.578 60.513 1.00 27.52 183 LEU A O 1
ATOM 1392 N N . SER A 1 187 ? 34.458 71.619 58.612 1.00 24.29 184 SER A N 1
ATOM 1393 C CA . SER A 1 187 ? 33.997 72.663 57.695 1.00 24.97 184 SER A CA 1
ATOM 1394 C C . SER A 1 187 ? 34.634 74.020 58.093 1.00 31.49 184 SER A C 1
ATOM 1395 O O . SER A 1 187 ? 35.833 74.046 58.390 1.00 30.46 184 SER A O 1
ATOM 1398 N N . ARG A 1 188 ? 33.827 75.102 58.200 1.00 29.97 185 ARG A N 1
ATOM 1399 C CA . ARG A 1 188 ? 34.301 76.447 58.578 1.00 30.01 185 ARG A CA 1
ATOM 1400 C C . ARG A 1 188 ? 34.824 76.521 60.027 1.00 32.67 185 ARG A C 1
ATOM 1401 O O . ARG A 1 188 ? 35.533 77.472 60.353 1.00 32.19 185 ARG A O 1
ATOM 1409 N N . ALA A 1 189 ? 34.514 75.528 60.887 1.00 28.76 186 ALA A N 1
ATOM 1410 C CA . ALA A 1 189 ? 34.998 75.533 62.273 1.00 28.34 186 ALA A CA 1
ATOM 1411 C C . ALA A 1 189 ? 36.454 75.016 62.393 1.00 31.14 186 ALA A C 1
ATOM 1412 O O . ALA A 1 189 ? 37.025 75.049 63.479 1.00 30.46 186 ALA A O 1
ATOM 1414 N N . GLY A 1 190 ? 37.034 74.562 61.283 1.00 27.89 187 GLY A N 1
ATOM 1415 C CA . GLY A 1 190 ? 38.410 74.079 61.254 1.00 27.82 187 GLY A CA 1
ATOM 1416 C C . GLY A 1 190 ? 39.414 75.218 61.333 1.00 30.80 187 GLY A C 1
ATOM 1417 O O . GLY A 1 190 ? 39.035 76.390 61.185 1.00 31.63 187 GLY A O 1
ATOM 1418 N N . TYR A 1 191 ? 40.691 74.893 61.559 1.00 25.96 188 TYR A N 1
ATOM 1419 C CA . TYR A 1 191 ? 41.759 75.899 61.668 1.00 26.10 188 TYR A CA 1
ATOM 1420 C C . TYR A 1 191 ? 42.185 76.492 60.330 1.00 29.06 188 TYR A C 1
ATOM 1421 O O . TYR A 1 191 ? 42.692 77.621 60.300 1.00 28.49 188 TYR A O 1
ATOM 1430 N N . HIS A 1 192 ? 42.055 75.717 59.237 1.00 23.60 189 HIS A N 1
ATOM 1431 C CA . HIS A 1 192 ? 42.569 76.089 57.916 1.00 23.37 189 HIS A CA 1
ATOM 1432 C C . HIS A 1 192 ? 41.555 75.817 56.831 1.00 29.40 189 HIS A C 1
ATOM 1433 O O . HIS A 1 192 ? 41.234 74.654 56.594 1.00 28.27 189 HIS A O 1
ATOM 1440 N N . ALA A 1 193 ? 41.116 76.858 56.103 1.00 27.72 190 ALA A N 1
ATOM 1441 C CA . ALA A 1 193 ? 40.134 76.690 55.015 1.00 28.88 190 ALA A CA 1
ATOM 1442 C C . ALA A 1 193 ? 40.615 75.715 53.917 1.00 32.75 190 ALA A C 1
ATOM 1443 O O . ALA A 1 193 ? 39.783 75.039 53.303 1.00 32.21 190 ALA A O 1
ATOM 1445 N N A ASP A 1 194 ? 41.948 75.632 53.696 0.50 28.87 191 ASP A N 1
ATOM 1446 N N B ASP A 1 194 ? 41.939 75.628 53.720 0.50 28.28 191 ASP A N 1
ATOM 1447 C CA A ASP A 1 194 ? 42.594 74.789 52.683 0.50 28.39 191 ASP A CA 1
ATOM 1448 C CA B ASP A 1 194 ? 42.621 74.810 52.720 0.50 27.52 191 ASP A CA 1
ATOM 1449 C C A ASP A 1 194 ? 42.778 73.316 53.129 0.50 32.78 191 ASP A C 1
ATOM 1450 C C B ASP A 1 194 ? 42.777 73.325 53.135 0.50 32.40 191 ASP A C 1
ATOM 1451 O O A ASP A 1 194 ? 43.275 72.514 52.333 0.50 32.55 191 ASP A O 1
ATOM 1452 O O B ASP A 1 194 ? 43.248 72.523 52.323 0.50 32.17 191 ASP A O 1
ATOM 1461 N N . CYS A 1 195 ? 42.376 72.958 54.375 1.00 28.77 192 CYS A N 1
ATOM 1462 C CA . CYS A 1 195 ? 42.507 71.583 54.898 1.00 28.76 192 CYS A CA 1
ATOM 1463 C C . CYS A 1 195 ? 41.169 70.927 55.194 1.00 28.63 192 CYS A C 1
ATOM 1464 O O . CYS A 1 195 ? 40.285 71.573 55.752 1.00 27.42 192 CYS A O 1
ATOM 1467 N N . PHE A 1 196 ? 41.079 69.606 54.951 1.00 24.20 193 PHE A N 1
ATOM 1468 C CA . PHE A 1 196 ? 39.938 68.808 55.414 1.00 23.24 193 PHE A CA 1
ATOM 1469 C C . PHE A 1 196 ? 40.303 68.408 56.822 1.00 24.89 193 PHE A C 1
ATOM 1470 O O . PHE A 1 196 ? 41.416 67.918 57.051 1.00 26.08 193 PHE A O 1
ATOM 1478 N N . GLU A 1 197 ? 39.418 68.649 57.777 1.00 20.05 194 GLU A N 1
ATOM 1479 C CA . GLU A 1 197 ? 39.768 68.408 59.170 1.00 19.02 194 GLU A CA 1
ATOM 1480 C C . GLU A 1 197 ? 38.710 67.643 59.944 1.00 21.40 194 GLU A C 1
ATOM 1481 O O . GLU A 1 197 ? 37.520 67.825 59.713 1.00 21.36 194 GLU A O 1
ATOM 1495 N N . LEU A 1 199 ? 37.863 65.860 64.149 1.00 21.92 196 LEU A N 1
ATOM 1496 C CA . LEU A 1 199 ? 38.137 65.946 65.571 1.00 23.58 196 LEU A CA 1
ATOM 1497 C C . LEU A 1 199 ? 37.581 64.727 66.277 1.00 27.81 196 LEU A C 1
ATOM 1498 O O . LEU A 1 199 ? 36.435 64.357 66.022 1.00 28.48 196 LEU A O 1
ATOM 1503 N N . LEU A 1 200 ? 38.395 64.074 67.132 1.00 22.50 197 LEU A N 1
ATOM 1504 C CA . LEU A 1 200 ? 37.937 62.903 67.890 1.00 21.93 197 LEU A CA 1
ATOM 1505 C C . LEU A 1 200 ? 37.913 63.288 69.348 1.00 27.05 197 LEU A C 1
ATOM 1506 O O . LEU A 1 200 ? 38.955 63.660 69.884 1.00 27.03 197 LEU A O 1
ATOM 1511 N N . VAL A 1 201 ? 36.737 63.225 69.987 1.00 24.39 198 VAL A N 1
ATOM 1512 C CA . VAL A 1 201 ? 36.601 63.695 71.370 1.00 25.05 198 VAL A CA 1
ATOM 1513 C C . VAL A 1 201 ? 36.112 62.605 72.335 1.00 30.31 198 VAL A C 1
ATOM 1514 O O . VAL A 1 201 ? 35.125 61.917 72.074 1.00 29.01 198 VAL A O 1
ATOM 1518 N N . THR A 1 202 ? 36.799 62.497 73.494 1.00 30.43 199 THR A N 1
ATOM 1519 C CA . THR A 1 202 ? 36.406 61.670 74.641 1.00 31.14 199 THR A CA 1
ATOM 1520 C C . THR A 1 202 ? 36.309 62.597 75.886 1.00 37.95 199 THR A C 1
ATOM 1521 O O . THR A 1 202 ? 36.555 63.802 75.769 1.00 36.54 199 THR A O 1
ATOM 1525 N N . ALA A 1 203 ? 35.951 62.045 77.066 1.00 37.11 200 ALA A N 1
ATOM 1526 C CA . ALA A 1 203 ? 35.857 62.829 78.301 1.00 38.22 200 ALA A CA 1
ATOM 1527 C C . ALA A 1 203 ? 37.211 63.431 78.701 1.00 42.59 200 ALA A C 1
ATOM 1528 O O . ALA A 1 203 ? 37.260 64.604 79.061 1.00 43.53 200 ALA A O 1
ATOM 1530 N N . ASP A 1 204 ? 38.302 62.658 78.565 1.00 39.35 201 ASP A N 1
ATOM 1531 C CA . ASP A 1 204 ? 39.657 63.054 78.971 1.00 39.44 201 ASP A CA 1
ATOM 1532 C C . ASP A 1 204 ? 40.510 63.678 77.861 1.00 43.55 201 ASP A C 1
ATOM 1533 O O . ASP A 1 204 ? 41.431 64.437 78.176 1.00 43.69 201 ASP A O 1
ATOM 1538 N N . ASP A 1 205 ? 40.266 63.339 76.585 1.00 38.31 202 ASP A N 1
ATOM 1539 C CA . ASP A 1 205 ? 41.119 63.865 75.522 1.00 37.66 202 ASP A CA 1
ATOM 1540 C C . ASP A 1 205 ? 40.369 64.268 74.259 1.00 39.73 202 ASP A C 1
ATOM 1541 O O . ASP A 1 205 ? 39.190 63.928 74.076 1.00 38.89 202 ASP A O 1
ATOM 1546 N N . ALA A 1 206 ? 41.090 64.994 73.378 1.00 34.86 203 ALA A N 1
ATOM 1547 C CA . ALA A 1 206 ? 40.636 65.423 72.057 1.00 33.78 203 ALA A CA 1
ATOM 1548 C C . ALA A 1 206 ? 41.820 65.438 71.095 1.00 36.88 203 ALA A C 1
ATOM 1549 O O . ALA A 1 206 ? 42.906 65.939 71.444 1.00 36.37 203 ALA A O 1
ATOM 1551 N N . TRP A 1 207 ? 41.610 64.872 69.889 1.00 30.16 204 TRP A N 1
ATOM 1552 C CA . TRP A 1 207 ? 42.609 64.792 68.831 1.00 28.81 204 TRP A CA 1
ATOM 1553 C C . TRP A 1 207 ? 42.115 65.488 67.576 1.00 30.14 204 TRP A C 1
ATOM 1554 O O . TRP A 1 207 ? 40.969 65.284 67.168 1.00 29.19 204 TRP A O 1
ATOM 1565 N N . HIS A 1 208 ? 42.989 66.289 66.946 1.00 26.04 205 HIS A N 1
ATOM 1566 C CA . HIS A 1 208 ? 42.679 67.021 65.714 1.00 25.15 205 HIS A CA 1
ATOM 1567 C C . HIS A 1 208 ? 43.549 66.481 64.571 1.00 29.02 205 HIS A C 1
ATOM 1568 O O . HIS A 1 208 ? 44.703 66.117 64.800 1.00 29.47 205 HIS A O 1
ATOM 1575 N N . ILE A 1 209 ? 43.007 66.435 63.333 1.00 23.00 206 ILE A N 1
ATOM 1576 C CA . ILE A 1 209 ? 43.785 65.925 62.213 1.00 22.08 206 ILE A CA 1
ATOM 1577 C C . ILE A 1 209 ? 43.399 66.656 60.929 1.00 26.30 206 ILE A C 1
ATOM 1578 O O . ILE A 1 209 ? 42.260 67.102 60.796 1.00 25.44 206 ILE A O 1
ATOM 1583 N N . CYS A 1 210 ? 44.359 66.769 59.993 1.00 25.18 207 CYS A N 1
ATOM 1584 C CA . CYS A 1 210 ? 44.189 67.430 58.706 1.00 27.12 207 CYS A CA 1
ATOM 1585 C C . CYS A 1 210 ? 44.623 66.536 57.591 1.00 26.01 207 CYS A C 1
ATOM 1586 O O . CYS A 1 210 ? 45.557 65.759 57.750 1.00 25.29 207 CYS A O 1
ATOM 1589 N N . ARG A 1 211 ? 44.060 66.768 56.416 1.00 22.21 208 ARG A N 1
ATOM 1590 C CA . ARG A 1 211 ? 44.476 66.092 55.198 1.00 22.81 208 ARG A CA 1
ATOM 1591 C C . ARG A 1 211 ? 44.107 67.000 54.038 1.00 27.52 208 ARG A C 1
ATOM 1592 O O . ARG A 1 211 ? 43.197 67.832 54.186 1.00 27.73 208 ARG A O 1
ATOM 1600 N N . PRO A 1 212 ? 44.771 66.874 52.870 1.00 23.79 209 PRO A N 1
ATOM 1601 C CA . PRO A 1 212 ? 44.405 67.737 51.746 1.00 24.30 209 PRO A CA 1
ATOM 1602 C C . PRO A 1 212 ? 42.967 67.536 51.271 1.00 31.68 209 PRO A C 1
ATOM 1603 O O . PRO A 1 212 ? 42.393 6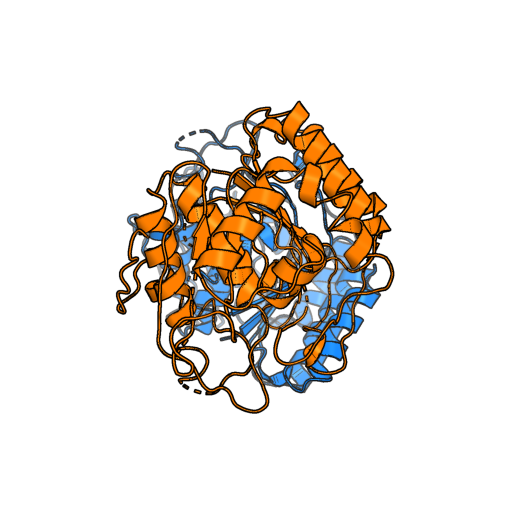6.445 51.393 1.00 29.49 209 PRO A O 1
ATOM 1607 N N . LEU A 1 213 ? 42.401 68.608 50.711 1.00 30.51 210 LEU A N 1
ATOM 1608 C CA . LEU A 1 213 ? 41.081 68.626 50.098 1.00 30.26 210 LEU A CA 1
ATOM 1609 C C . LEU A 1 213 ? 41.184 67.936 48.754 1.00 35.49 210 LEU A C 1
ATOM 1610 O O . LEU A 1 213 ? 42.185 68.110 48.053 1.00 35.56 210 LEU A O 1
ATOM 1615 N N . VAL A 1 214 ? 40.172 67.153 48.389 1.00 31.96 211 VAL A N 1
ATOM 1616 C CA . VAL A 1 214 ? 40.149 66.480 47.095 1.00 32.17 211 VAL A CA 1
ATOM 1617 C C . VAL A 1 214 ? 39.045 67.135 46.260 1.00 39.04 211 VAL A C 1
ATOM 1618 O O . VAL A 1 214 ? 37.874 67.093 46.646 1.00 39.41 211 VAL A O 1
ATOM 1622 N N . ASP A 1 215 ? 39.415 67.742 45.122 1.00 36.11 212 ASP A N 1
ATOM 1623 C CA . ASP A 1 215 ? 38.448 68.423 44.277 1.00 36.31 212 ASP A CA 1
ATOM 1624 C C . ASP A 1 215 ? 37.835 67.472 43.249 1.00 39.09 212 ASP A C 1
ATOM 1625 O O . ASP A 1 215 ? 38.532 66.979 42.359 1.00 37.97 212 ASP A O 1
ATOM 1630 N N . PHE A 1 216 ? 36.516 67.233 43.377 1.00 36.54 213 PHE A N 1
ATOM 1631 C CA . PHE A 1 216 ? 35.755 66.364 42.470 1.00 37.88 213 PHE A CA 1
ATOM 1632 C C . PHE A 1 216 ? 34.821 67.165 41.548 1.00 47.56 213 PHE A C 1
ATOM 1633 O O . PHE A 1 216 ? 34.076 66.567 40.763 1.00 48.42 213 PHE A O 1
ATOM 1641 N N . GLY A 1 217 ? 34.893 68.495 41.637 1.00 47.49 214 GLY A N 1
ATOM 1642 C CA . GLY A 1 217 ? 34.099 69.418 40.832 1.00 48.13 214 GLY A CA 1
ATOM 1643 C C . GLY A 1 217 ? 32.673 69.577 41.310 1.00 54.10 214 GLY A C 1
ATOM 1644 O O . GLY A 1 217 ? 32.428 69.768 42.507 1.00 53.66 214 GLY A O 1
ATOM 1645 N N . LYS A 1 218 ? 31.719 69.494 40.361 1.00 51.86 215 LYS A N 1
ATOM 1646 C CA . LYS A 1 218 ? 30.278 69.633 40.617 1.00 51.96 215 LYS A CA 1
ATOM 1647 C C . LYS A 1 218 ? 29.670 68.383 41.283 1.00 53.91 215 LYS A C 1
ATOM 1648 O O . LYS A 1 218 ? 28.747 68.515 42.087 1.00 54.50 215 LYS A O 1
ATOM 1654 N N . ARG A 1 219 ? 30.169 67.183 40.927 1.00 47.35 216 ARG A N 1
ATOM 1655 C CA . ARG A 1 219 ? 29.659 65.896 41.405 1.00 45.10 216 ARG A CA 1
ATOM 1656 C C . ARG A 1 219 ? 30.499 65.303 42.551 1.00 42.89 216 ARG A C 1
ATOM 1657 O O . ARG A 1 219 ? 31.450 64.552 42.305 1.00 42.36 216 ARG A O 1
ATOM 1665 N N . GLN A 1 220 ? 30.130 65.621 43.805 1.00 35.99 217 GLN A N 1
ATOM 1666 C CA . GLN A 1 220 ? 30.826 65.101 44.983 1.00 34.55 217 GLN A CA 1
ATOM 1667 C C . GLN A 1 220 ? 30.452 63.609 45.203 1.00 36.04 217 GLN A C 1
ATOM 1668 O O . GLN A 1 220 ? 29.265 63.313 45.346 1.00 36.08 217 GLN A O 1
ATOM 1674 N N . PRO A 1 221 ? 31.438 62.679 45.243 1.00 31.57 218 PRO A N 1
ATOM 1675 C CA . PRO A 1 221 ? 31.121 61.251 45.466 1.00 30.24 218 PRO A CA 1
ATOM 1676 C C . PRO A 1 221 ? 30.437 61.010 46.802 1.00 29.53 218 PRO A C 1
ATOM 1677 O O . PRO A 1 221 ? 30.828 61.582 47.815 1.00 28.73 218 PRO A O 1
ATOM 1681 N N . VAL A 1 222 ? 29.408 60.165 46.790 1.00 23.79 219 VAL A N 1
ATOM 1682 C CA . VAL A 1 222 ? 28.614 59.809 47.981 1.00 22.05 219 VAL A CA 1
ATOM 1683 C C . VAL A 1 222 ? 29.338 58.729 48.796 1.00 23.10 219 VAL A C 1
ATOM 1684 O O . VAL A 1 222 ? 30.057 57.917 48.228 1.00 21.54 219 VAL A O 1
ATOM 1688 N N . GLY A 1 223 ? 29.105 58.702 50.108 1.00 21.64 220 GLY A N 1
ATOM 1689 C CA . GLY A 1 223 ? 29.625 57.648 50.968 1.00 22.02 220 GLY A CA 1
ATOM 1690 C C . GLY A 1 223 ? 30.874 57.923 51.771 1.00 24.33 220 GLY A C 1
ATOM 1691 O O . GLY A 1 223 ? 31.325 57.025 52.482 1.00 23.07 220 GLY A O 1
ATOM 1692 N N . VAL A 1 224 ? 31.457 59.142 51.673 1.00 20.50 221 VAL A N 1
ATOM 1693 C CA . VAL A 1 224 ? 32.693 59.469 52.416 1.00 19.27 221 VAL A CA 1
ATOM 1694 C C . VAL A 1 224 ? 32.418 59.373 53.921 1.00 21.48 221 VAL A C 1
ATOM 1695 O O . VAL A 1 224 ? 33.196 58.745 54.632 1.00 22.26 221 VAL A O 1
ATOM 1699 N N . GLY A 1 225 ? 31.303 59.954 54.371 1.00 18.74 222 GLY A N 1
ATOM 1700 C CA . GLY A 1 225 ? 30.856 59.881 55.761 1.00 17.97 222 GLY A CA 1
ATOM 1701 C C . GLY A 1 225 ? 30.543 58.450 56.179 1.00 19.50 222 GLY A C 1
ATOM 1702 O O . GLY A 1 225 ? 30.862 58.028 57.299 1.00 17.89 222 GLY A O 1
ATOM 1703 N N . ASP A 1 226 ? 29.941 57.671 55.275 1.00 15.90 223 ASP A N 1
ATOM 1704 C CA . ASP A 1 226 ? 29.607 56.267 55.582 1.00 15.78 223 ASP A CA 1
ATOM 1705 C C . ASP A 1 226 ? 30.891 55.458 55.783 1.00 18.71 223 ASP A C 1
ATOM 1706 O O . ASP A 1 226 ? 30.997 54.655 56.717 1.00 17.15 223 ASP A O 1
ATOM 1711 N N . LEU A 1 227 ? 31.885 55.688 54.914 1.00 15.74 224 LEU A N 1
ATOM 1712 C CA . LEU A 1 227 ? 33.167 54.988 55.014 1.00 15.22 224 LEU A CA 1
ATOM 1713 C C . LEU A 1 227 ? 33.929 55.428 56.277 1.00 19.95 224 LEU A C 1
ATOM 1714 O O . LEU A 1 227 ? 34.465 54.573 56.988 1.00 18.34 224 LEU A O 1
ATOM 1719 N N . THR A 1 228 ? 33.936 56.742 56.580 1.00 18.57 225 THR A N 1
ATOM 1720 C CA . THR A 1 228 ? 34.622 57.288 57.759 1.00 17.48 225 THR A CA 1
ATOM 1721 C C . THR A 1 228 ? 34.057 56.645 59.033 1.00 18.98 225 THR A C 1
ATOM 1722 O O . THR A 1 228 ? 34.819 56.139 59.854 1.00 19.16 225 THR A O 1
ATOM 1726 N N . SER A 1 229 ? 32.736 56.666 59.177 1.00 17.21 226 SER A N 1
ATOM 1727 C CA . SER A 1 229 ? 32.026 56.124 60.334 1.00 17.48 226 SER A CA 1
ATOM 1728 C C . SER A 1 229 ? 32.296 54.624 60.499 1.00 20.38 226 SER A C 1
ATOM 1729 O O . SER A 1 229 ? 32.674 54.194 61.592 1.00 16.56 226 SER A O 1
ATOM 1732 N N . GLY A 1 230 ? 32.198 53.870 59.398 1.00 18.73 227 GLY A N 1
ATOM 1733 C CA . GLY A 1 230 ? 32.434 52.425 59.386 1.00 18.72 227 GLY A CA 1
ATOM 1734 C C . GLY A 1 230 ? 33.850 52.043 59.795 1.00 19.82 227 GLY A C 1
ATOM 1735 O O . GLY A 1 230 ? 34.045 51.191 60.666 1.00 17.10 227 GLY A O 1
ATOM 1736 N N . LEU A 1 231 ? 34.854 52.686 59.171 1.00 15.97 228 LEU A N 1
ATOM 1737 C CA . LEU A 1 231 ? 36.254 52.406 59.476 1.00 15.64 228 LEU A CA 1
ATOM 1738 C C . LEU A 1 231 ? 36.623 52.846 60.903 1.00 19.55 228 LEU A C 1
ATOM 1739 O O . LEU A 1 231 ? 37.428 52.171 61.526 1.00 19.42 228 LEU A O 1
ATOM 1744 N N . LEU A 1 232 ? 35.979 53.901 61.459 1.00 17.27 229 LEU A N 1
ATOM 1745 C CA . LEU A 1 232 ? 36.278 54.270 62.857 1.00 16.45 229 LEU A CA 1
ATOM 1746 C C . LEU A 1 232 ? 35.766 53.199 63.816 1.00 18.12 229 LEU A C 1
ATOM 1747 O O . LEU A 1 232 ? 36.485 52.819 64.729 1.00 19.37 229 LEU A O 1
ATOM 1752 N N . LEU A 1 233 ? 34.553 52.691 63.598 1.00 15.02 230 LEU A N 1
ATOM 1753 C CA . LEU A 1 233 ? 33.982 51.653 64.458 1.00 15.37 230 LEU A CA 1
ATOM 1754 C C . LEU A 1 233 ? 34.876 50.406 64.445 1.00 18.55 230 LEU A C 1
ATOM 1755 O O . LEU A 1 233 ? 35.147 49.842 65.510 1.00 16.59 230 LEU A O 1
ATOM 1760 N N . VAL A 1 234 ? 35.384 50.019 63.250 1.00 15.06 231 VAL A N 1
ATOM 1761 C CA . VAL A 1 234 ? 36.274 48.860 63.102 1.00 15.30 231 VAL A CA 1
ATOM 1762 C C . VAL A 1 234 ? 37.557 49.064 63.945 1.00 19.76 231 VAL A C 1
ATOM 1763 O O . VAL A 1 234 ? 37.937 48.157 64.687 1.00 20.49 231 VAL A O 1
ATOM 1767 N N . ASN A 1 235 ? 38.208 50.234 63.829 1.00 17.53 232 ASN A N 1
ATOM 1768 C CA . ASN A 1 235 ? 39.430 50.554 64.592 1.00 17.94 232 ASN A CA 1
ATOM 1769 C C . ASN A 1 235 ? 39.197 50.504 66.087 1.00 23.32 232 ASN A C 1
ATOM 1770 O O . ASN A 1 235 ? 40.027 49.950 66.810 1.00 24.53 232 ASN A O 1
ATOM 1775 N N . LEU A 1 236 ? 38.075 51.061 66.558 1.00 20.04 233 LEU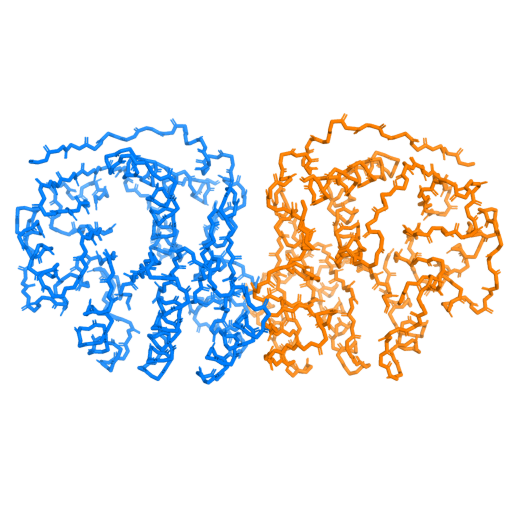 A N 1
ATOM 1776 C CA . LEU A 1 236 ? 37.751 51.039 67.986 1.00 20.42 233 LEU A CA 1
ATOM 1777 C C . LEU A 1 236 ? 37.437 49.615 68.451 1.00 25.23 233 LEU A C 1
ATOM 1778 O O . LEU A 1 236 ? 37.966 49.191 69.485 1.00 24.71 233 LEU A O 1
ATOM 1783 N N . LEU A 1 237 ? 36.650 48.838 67.664 1.00 19.94 234 LEU A N 1
ATOM 1784 C CA . LEU A 1 237 ? 36.358 47.438 68.021 1.00 19.85 234 LEU A CA 1
ATOM 1785 C C . LEU A 1 237 ? 37.640 46.580 68.113 1.00 26.19 234 LEU A C 1
ATOM 1786 O O . LEU A 1 237 ? 37.730 45.716 68.981 1.00 26.25 234 LEU A O 1
ATOM 1791 N N . LYS A 1 238 ? 38.634 46.846 67.255 1.00 22.86 235 LYS A N 1
ATOM 1792 C CA . LYS A 1 238 ? 39.899 46.104 67.235 1.00 23.69 235 LYS A CA 1
ATOM 1793 C C . LYS A 1 238 ? 40.866 46.567 68.344 1.00 32.66 235 LYS A C 1
ATOM 1794 O O . LYS A 1 238 ? 41.943 45.987 68.490 1.00 33.97 235 LYS A O 1
ATOM 1800 N N . GLY A 1 239 ? 40.452 47.555 69.138 1.00 30.79 236 GLY A N 1
ATOM 1801 C CA . GLY A 1 239 ? 41.209 48.071 70.278 1.00 30.80 236 GLY A CA 1
ATOM 1802 C C . GLY A 1 239 ? 42.362 48.998 69.960 1.00 33.95 236 GLY A C 1
ATOM 1803 O O . GLY A 1 239 ? 43.319 49.085 70.736 1.00 33.43 236 GLY A O 1
ATOM 1804 N N . GLU A 1 240 ? 42.265 49.733 68.846 1.00 28.87 237 GLU A N 1
ATOM 1805 C CA . GLU A 1 240 ? 43.302 50.687 68.462 1.00 28.09 237 GLU A CA 1
ATOM 1806 C C . GLU A 1 240 ? 43.286 51.903 69.369 1.00 34.13 237 GLU A C 1
ATOM 1807 O O . GLU A 1 240 ? 42.198 52.373 69.720 1.00 33.96 237 GLU A O 1
ATOM 1813 N N . PRO A 1 241 ? 44.457 52.471 69.749 1.00 32.15 238 PRO A N 1
ATOM 1814 C CA . PRO A 1 241 ? 44.423 53.728 70.523 1.00 31.87 238 PRO A CA 1
ATOM 1815 C C . PRO A 1 241 ? 43.684 54.788 69.700 1.00 33.80 238 PRO A C 1
ATOM 1816 O O . PRO A 1 241 ? 43.754 54.747 68.472 1.00 32.89 238 PRO A O 1
ATOM 1820 N N . LEU A 1 242 ? 42.944 55.690 70.357 1.00 30.49 239 LEU A N 1
ATOM 1821 C CA . LEU A 1 242 ? 42.128 56.715 69.704 1.00 30.87 239 LEU A CA 1
ATOM 1822 C C . LEU A 1 242 ? 42.911 57.553 68.670 1.00 33.46 239 LEU A C 1
ATOM 1823 O O . LEU A 1 242 ? 42.387 57.752 67.575 1.00 33.06 239 LEU A O 1
ATOM 1828 N N . ASP A 1 243 ? 44.176 57.957 68.959 1.00 29.12 240 ASP A N 1
ATOM 1829 C CA . ASP A 1 243 ? 44.985 58.725 67.994 1.00 28.45 240 ASP A CA 1
ATOM 1830 C C . ASP A 1 243 ? 45.315 57.870 66.762 1.00 28.28 240 ASP A C 1
ATOM 1831 O O . ASP A 1 243 ? 45.172 58.355 65.642 1.00 26.67 240 ASP A O 1
ATOM 1836 N N . LYS A 1 244 ? 45.704 56.599 66.963 1.00 24.94 241 LYS A N 1
ATOM 1837 C CA . LYS A 1 244 ? 46.007 55.653 65.873 1.00 24.32 241 LYS A CA 1
ATOM 1838 C C . LYS A 1 244 ? 44.756 55.352 65.042 1.00 25.96 241 LYS A C 1
ATOM 1839 O O . LYS A 1 244 ? 44.840 55.236 63.815 1.00 24.15 241 LYS A O 1
ATOM 1845 N N . ALA A 1 245 ? 43.599 55.236 65.713 1.00 23.96 242 ALA A N 1
ATOM 1846 C CA . ALA A 1 245 ? 42.298 54.981 65.074 1.00 22.40 242 ALA A CA 1
ATOM 1847 C C . ALA A 1 245 ? 41.967 56.158 64.144 1.00 23.93 242 ALA A C 1
ATOM 1848 O O . ALA A 1 245 ? 41.732 55.962 62.951 1.00 21.67 242 ALA A O 1
ATOM 1850 N N . LEU A 1 246 ? 42.080 57.391 64.656 1.00 20.79 243 LEU A N 1
ATOM 1851 C CA . LEU A 1 246 ? 41.843 58.586 63.847 1.00 19.65 243 LEU A CA 1
ATOM 1852 C C . LEU A 1 246 ? 42.806 58.666 62.644 1.00 23.44 243 LEU A C 1
ATOM 1853 O O . LEU A 1 246 ? 42.358 58.950 61.530 1.00 21.75 243 LEU A O 1
ATOM 1858 N N . GLU A 1 247 ? 44.116 58.388 62.859 1.00 21.26 244 GLU A N 1
ATOM 1859 C CA . GLU A 1 247 ? 45.141 58.442 61.803 1.00 20.21 244 GLU A CA 1
ATOM 1860 C C . GLU A 1 247 ? 44.869 57.446 60.689 1.00 21.65 244 GLU A C 1
ATOM 1861 O O . GLU A 1 247 ? 44.973 57.798 59.512 1.00 20.82 244 GLU A O 1
ATOM 1867 N N . HIS A 1 248 ? 44.513 56.211 61.047 1.00 18.42 245 HIS A N 1
ATOM 1868 C CA . HIS A 1 248 ? 44.201 55.185 60.047 1.00 18.97 245 HIS A CA 1
ATOM 1869 C C . HIS A 1 248 ? 42.965 55.578 59.249 1.00 20.97 245 HIS A C 1
ATOM 1870 O O . HIS A 1 248 ? 43.012 55.564 58.019 1.00 20.40 245 HIS A O 1
ATOM 1877 N N . VAL A 1 249 ? 41.863 55.929 59.935 1.00 19.30 246 VAL A N 1
ATOM 1878 C CA . VAL A 1 249 ? 40.617 56.326 59.253 1.00 19.14 246 VAL A CA 1
ATOM 1879 C C . VAL A 1 249 ? 40.898 57.476 58.267 1.00 21.83 246 VAL A C 1
ATOM 1880 O O . VAL A 1 249 ? 40.534 57.378 57.093 1.00 20.18 246 VAL A O 1
ATOM 1884 N N . THR A 1 250 ? 41.569 58.545 58.738 1.00 18.33 247 THR A N 1
ATOM 1885 C CA . THR A 1 250 ? 41.869 59.725 57.902 1.00 17.74 247 THR A CA 1
ATOM 1886 C C . THR A 1 250 ? 42.617 59.302 56.647 1.00 21.14 247 THR A C 1
ATOM 1887 O O . THR A 1 250 ? 42.229 59.713 55.556 1.00 22.10 247 THR A O 1
ATOM 1891 N N . ALA A 1 251 ? 43.682 58.488 56.802 1.00 19.69 248 ALA A N 1
ATOM 1892 C CA . ALA A 1 251 ? 44.509 58.056 55.663 1.00 20.85 248 ALA A CA 1
ATOM 1893 C C . ALA A 1 251 ? 43.785 57.055 54.740 1.00 22.47 248 ALA A C 1
ATOM 1894 O O . ALA A 1 251 ? 43.852 57.213 53.521 1.00 21.24 248 ALA A O 1
ATOM 1896 N N . ALA A 1 252 ? 43.090 56.046 55.297 1.00 19.81 249 ALA A N 1
ATOM 1897 C CA . ALA A 1 252 ? 42.375 55.053 54.465 1.00 20.05 249 ALA A CA 1
ATOM 1898 C C . ALA A 1 252 ? 41.276 55.711 53.634 1.00 20.79 249 ALA A C 1
ATOM 1899 O O . ALA A 1 252 ? 41.169 55.427 52.438 1.00 20.32 249 ALA A O 1
ATOM 1901 N N . VAL A 1 253 ? 40.511 56.651 54.227 1.00 17.78 250 VAL A N 1
ATOM 1902 C CA . VAL A 1 253 ? 39.441 57.347 53.468 1.00 18.15 250 VAL A CA 1
ATOM 1903 C C . VAL A 1 253 ? 40.072 58.204 52.342 1.00 22.20 250 VAL A C 1
ATOM 1904 O O . VAL A 1 253 ? 39.625 58.164 51.188 1.00 19.83 250 VAL A O 1
ATOM 1908 N N . TYR A 1 254 ? 41.135 58.933 52.675 1.00 21.09 251 TYR A N 1
ATOM 1909 C CA . TYR A 1 254 ? 41.856 59.753 51.684 1.00 21.06 251 TYR A CA 1
ATOM 1910 C C . TYR A 1 254 ? 42.348 58.921 50.503 1.00 24.36 251 TYR A C 1
ATOM 1911 O O . TYR A 1 254 ? 42.214 59.359 49.353 1.00 23.93 251 TYR A O 1
ATOM 1920 N N . GLU A 1 255 ? 42.876 57.713 50.776 1.00 22.44 252 GLU A N 1
ATOM 1921 C CA . GLU A 1 255 ? 43.377 56.792 49.735 1.00 22.27 252 GLU A CA 1
ATOM 1922 C C . GLU A 1 255 ? 42.272 56.362 48.779 1.00 25.22 252 GLU A C 1
ATOM 1923 O O . GLU A 1 255 ? 42.501 56.269 47.565 1.00 23.66 252 GLU A O 1
ATOM 1929 N N . VAL A 1 256 ? 41.069 56.099 49.323 1.00 20.37 253 VAL A N 1
ATOM 1930 C CA . VAL A 1 256 ? 39.900 55.730 48.526 1.00 19.16 253 VAL A CA 1
ATOM 1931 C C . VAL A 1 256 ? 39.509 56.914 47.651 1.00 21.51 253 VAL A C 1
ATOM 1932 O O . VAL A 1 256 ? 39.244 56.723 46.467 1.00 20.04 253 VAL A O 1
ATOM 1944 N N . LEU A 1 258 ? 41.505 59.415 46.654 1.00 26.94 255 LEU A N 1
ATOM 1945 C CA . LEU A 1 258 ? 42.584 59.545 45.643 1.00 28.11 255 LEU A CA 1
ATOM 1946 C C . LEU A 1 258 ? 42.384 58.579 44.496 1.00 29.72 255 LEU A C 1
ATOM 1947 O O . LEU A 1 258 ? 42.536 58.969 43.340 1.00 29.36 255 LEU A O 1
ATOM 1952 N N . LYS A 1 259 ? 42.091 57.289 44.807 1.00 25.02 256 LYS A N 1
ATOM 1953 C CA . LYS A 1 259 ? 41.876 56.285 43.762 1.00 23.63 256 LYS A CA 1
ATOM 1954 C C . LYS A 1 259 ? 40.669 56.658 42.920 1.00 25.79 256 LYS A C 1
ATOM 1955 O O . LYS A 1 259 ? 40.714 56.502 41.703 1.00 25.48 256 LYS A O 1
ATOM 1961 N N . THR A 1 260 ? 39.599 57.151 43.555 1.00 21.28 257 THR A N 1
ATOM 1962 C CA . THR A 1 260 ? 38.379 57.557 42.859 1.00 21.04 257 THR A CA 1
ATOM 1963 C C . THR A 1 260 ? 38.703 58.698 41.851 1.00 27.66 257 THR A C 1
ATOM 1964 O O . THR A 1 260 ? 38.270 58.643 40.698 1.00 26.51 257 THR A O 1
ATOM 1968 N N . GLN A 1 261 ? 39.456 59.708 42.305 1.00 27.19 258 GLN A N 1
ATOM 1969 C CA . GLN A 1 261 ? 39.829 60.873 41.503 1.00 28.44 258 GLN A CA 1
ATOM 1970 C C . GLN A 1 261 ? 40.726 60.490 40.314 1.00 34.85 258 GLN A C 1
ATOM 1971 O O . GLN A 1 261 ? 40.463 60.944 39.200 1.00 35.36 258 GLN A O 1
ATOM 1977 N N . GLU A 1 262 ? 41.756 59.643 40.533 1.00 32.20 259 GLU A N 1
ATOM 1978 C CA . GLU A 1 262 ? 42.678 59.238 39.475 1.00 32.50 259 GLU A CA 1
ATOM 1979 C C . GLU A 1 262 ? 41.968 58.394 38.410 1.00 36.48 259 GLU A C 1
ATOM 1980 O O . GLU A 1 262 ? 42.402 58.381 37.254 1.00 36.67 259 GLU A O 1
ATOM 1994 N N . GLY A 1 264 ? 38.846 58.963 37.507 1.00 26.34 261 GLY A N 1
ATOM 1995 C CA . GLY A 1 264 ? 37.812 59.862 36.984 1.00 26.93 261 GLY A CA 1
ATOM 1996 C C . GLY A 1 264 ? 36.407 59.339 37.264 1.00 31.16 261 GLY A C 1
ATOM 1997 O O . GLY A 1 264 ? 35.494 59.513 36.451 1.00 31.19 261 GLY A O 1
ATOM 1998 N N . GLU A 1 265 ? 36.220 58.670 38.416 1.00 25.70 262 GLU A N 1
ATOM 1999 C CA . GLU A 1 265 ? 34.930 58.067 38.757 1.00 25.03 262 GLU A CA 1
ATOM 2000 C C . GLU A 1 265 ? 34.103 58.930 39.697 1.00 26.05 262 GLU A C 1
ATOM 2001 O O . GLU A 1 265 ? 34.645 59.699 40.492 1.00 24.03 262 GLU A O 1
ATOM 2007 N N . TYR A 1 266 ? 32.776 58.784 39.601 1.00 22.26 263 TYR A N 1
ATOM 2008 C CA . TYR A 1 266 ? 31.821 59.447 40.479 1.00 21.67 263 TYR A CA 1
ATOM 2009 C C . TYR A 1 266 ? 31.600 58.564 41.728 1.00 24.98 263 TYR A C 1
ATOM 2010 O O . TYR A 1 266 ? 31.385 59.085 42.817 1.00 24.02 263 TYR A O 1
ATOM 2019 N N . GLU A 1 267 ? 31.644 57.234 41.552 1.00 21.00 264 GLU A N 1
ATOM 2020 C CA . GLU A 1 267 ? 31.448 56.280 42.649 1.00 19.93 264 GLU A CA 1
ATOM 2021 C C . GLU A 1 267 ? 32.728 56.089 43.455 1.00 22.85 264 GLU A C 1
ATOM 2022 O O . GLU A 1 267 ? 33.774 55.883 42.849 1.00 23.30 264 GLU A O 1
ATOM 2028 N N . LEU A 1 268 ? 32.639 56.089 44.810 1.00 20.12 265 LEU A N 1
ATOM 2029 C CA . LEU A 1 268 ? 33.799 55.834 45.690 1.00 20.64 265 LEU A CA 1
ATOM 2030 C C . LEU A 1 268 ? 34.379 54.471 45.359 1.00 21.88 265 LEU A C 1
ATOM 2031 O O . LEU A 1 268 ? 33.667 53.473 45.409 1.00 20.42 265 LEU A O 1
ATOM 2036 N N . GLN A 1 269 ? 35.648 54.434 44.988 1.00 20.07 266 GLN A N 1
ATOM 2037 C CA . GLN A 1 269 ? 36.290 53.221 44.492 1.00 20.16 266 GLN A CA 1
ATOM 2038 C C . GLN A 1 269 ? 36.819 52.350 45.620 1.00 23.58 266 GLN A C 1
ATOM 2039 O O . GLN A 1 269 ? 38.020 52.113 45.722 1.00 22.08 266 GLN A O 1
ATOM 2045 N N . VAL A 1 270 ? 35.894 51.827 46.441 1.00 21.12 267 VAL A N 1
ATOM 2046 C CA . VAL A 1 270 ? 36.231 51.031 47.623 1.00 20.17 267 VAL A CA 1
ATOM 2047 C C . VAL A 1 270 ? 36.925 49.688 47.278 1.00 23.35 267 VAL A C 1
ATOM 2048 O O . VAL A 1 270 ? 37.704 49.200 48.104 1.00 24.69 267 VAL A O 1
ATOM 2052 N N . VAL A 1 271 ? 36.665 49.098 46.093 1.00 18.80 268 VAL A N 1
ATOM 2053 C CA . VAL A 1 271 ? 37.261 47.818 45.707 1.00 18.89 268 VAL A CA 1
ATOM 2054 C C . VAL A 1 271 ? 38.658 48.036 45.086 1.00 22.76 268 VAL A C 1
ATOM 2055 O O . VAL A 1 271 ? 39.617 47.376 45.493 1.00 20.73 268 VAL A O 1
ATOM 2059 N N . ALA A 1 272 ? 38.780 48.980 44.140 1.00 20.67 269 ALA A N 1
ATOM 2060 C CA . ALA A 1 272 ? 40.066 49.301 43.496 1.00 20.12 269 ALA A CA 1
ATOM 2061 C C . ALA A 1 272 ? 41.131 49.752 44.525 1.00 24.10 269 ALA A C 1
ATOM 2062 O O . ALA A 1 272 ? 42.302 49.411 44.373 1.00 24.57 269 ALA A O 1
ATOM 2064 N N . ALA A 1 273 ? 40.704 50.422 45.618 1.00 19.79 270 ALA A N 1
ATOM 2065 C CA . ALA A 1 273 ? 41.581 50.956 46.672 1.00 19.12 270 ALA A CA 1
ATOM 2066 C C . ALA A 1 273 ? 41.723 50.025 47.886 1.00 22.02 270 ALA A C 1
ATOM 2067 O O . ALA A 1 273 ? 42.235 50.459 48.912 1.00 20.47 270 ALA A O 1
ATOM 2069 N N . GLN A 1 274 ? 41.288 48.756 47.787 1.00 19.88 271 GLN A N 1
ATOM 2070 C CA . GLN A 1 274 ? 41.264 47.842 48.947 1.00 19.52 271 GLN A CA 1
ATOM 2071 C C . GLN A 1 274 ? 42.624 47.642 49.639 1.00 22.72 271 GLN A C 1
ATOM 2072 O O . GLN A 1 274 ? 42.657 47.520 50.860 1.00 22.15 271 GLN A O 1
ATOM 2078 N N . GLU A 1 275 ? 43.729 47.604 48.874 1.00 21.03 272 GLU A N 1
ATOM 2079 C CA . GLU A 1 275 ? 45.066 47.418 49.463 1.00 22.58 272 GLU A CA 1
ATOM 2080 C C . GLU A 1 275 ? 45.451 48.600 50.376 1.00 28.09 272 GLU A C 1
ATOM 2081 O O . GLU A 1 275 ? 46.016 48.383 51.448 1.00 29.62 272 GLU A O 1
ATOM 2087 N N . THR A 1 276 ? 45.074 49.822 49.988 1.00 24.21 273 THR A N 1
ATOM 2088 C CA . THR A 1 276 ? 45.385 51.034 50.751 1.00 24.16 273 THR A CA 1
ATOM 2089 C C . THR A 1 276 ? 44.366 51.290 51.888 1.00 29.65 273 THR A C 1
ATOM 2090 O O . THR A 1 276 ? 44.594 52.179 52.704 1.00 28.98 273 THR A O 1
ATOM 2094 N N . ILE A 1 277 ? 43.268 50.498 51.975 1.00 26.70 274 ILE A N 1
ATOM 2095 C CA . ILE A 1 277 ? 42.324 50.605 53.101 1.00 24.84 274 ILE A CA 1
ATOM 2096 C C . ILE A 1 277 ? 42.997 49.964 54.315 1.00 28.41 274 ILE A C 1
ATOM 2097 O O . ILE A 1 277 ? 43.021 50.546 55.404 1.00 27.67 274 ILE A O 1
ATOM 2102 N N . VAL A 1 278 ? 43.553 48.753 54.134 1.00 25.36 275 VAL A N 1
ATOM 2103 C CA . VAL A 1 278 ? 44.197 48.065 55.238 1.00 25.59 275 VAL A CA 1
ATOM 2104 C C . VAL A 1 278 ? 45.537 48.732 55.572 1.00 29.90 275 VAL A C 1
ATOM 2105 O O . VAL A 1 278 ? 45.812 48.952 56.753 1.00 27.73 275 VAL A O 1
ATOM 2109 N N . THR A 1 279 ? 46.351 49.057 54.542 1.00 27.75 276 THR A N 1
ATOM 2110 C CA . THR A 1 279 ? 47.677 49.647 54.754 1.00 28.11 276 THR A CA 1
ATOM 2111 C C . THR A 1 279 ? 47.826 50.933 53.945 1.00 28.92 276 THR A C 1
ATOM 2112 O O . THR A 1 279 ? 48.380 50.909 52.849 1.00 27.08 276 THR A O 1
ATOM 2116 N N . PRO A 1 280 ? 47.331 52.078 54.453 1.00 26.30 277 PRO A N 1
ATOM 2117 C CA . PRO A 1 280 ? 47.484 53.328 53.689 1.00 26.04 277 PRO A CA 1
ATOM 2118 C C . PRO A 1 280 ? 48.962 53.696 53.463 1.00 31.07 277 PRO A C 1
ATOM 2119 O O . PRO A 1 280 ? 49.800 53.399 54.311 1.00 29.11 277 PRO A O 1
ATOM 2123 N N . ILE A 1 281 ? 49.274 54.253 52.281 1.00 30.92 278 ILE A N 1
ATOM 2124 C CA . ILE A 1 281 ? 50.611 54.743 51.912 1.00 32.75 278 ILE A CA 1
ATOM 2125 C C . ILE A 1 281 ? 50.748 56.148 52.530 1.00 38.17 278 ILE A C 1
ATOM 2126 O O . ILE A 1 281 ? 51.773 56.463 53.135 1.00 36.09 278 ILE A O 1
ATOM 2131 N N . CYS A 1 282 ? 49.687 56.977 52.399 1.00 36.71 279 CYS A N 1
ATOM 2132 C CA . CYS A 1 282 ? 49.627 58.313 52.998 1.00 37.18 279 CYS A CA 1
ATOM 2133 C C . CYS A 1 282 ? 49.619 58.177 54.506 1.00 40.42 279 CYS A C 1
ATOM 2134 O O . CYS A 1 282 ? 49.040 57.231 55.037 1.00 39.81 279 CYS A O 1
ATOM 2137 N N . GLN A 1 283 ? 50.307 59.092 55.189 1.00 36.51 280 GLN A N 1
ATOM 2138 C CA . GLN A 1 283 ? 50.376 59.126 56.638 1.00 36.35 280 GLN A CA 1
ATOM 2139 C C . GLN A 1 283 ? 49.989 60.519 57.089 1.00 37.83 280 GLN A C 1
ATOM 2140 O O . GLN A 1 283 ? 50.525 61.502 56.572 1.00 39.85 280 GLN A O 1
ATOM 2146 N N . PHE A 1 284 ? 49.024 60.610 58.005 1.00 29.03 281 PHE A N 1
ATOM 2147 C CA . PHE A 1 284 ? 48.561 61.882 58.547 1.00 26.46 281 PHE A CA 1
ATOM 2148 C C . PHE A 1 284 ? 48.675 61.787 60.035 1.00 30.99 281 PHE A C 1
ATOM 2149 O O . PHE A 1 284 ? 48.381 60.729 60.586 1.00 29.58 281 PHE A O 1
ATOM 2157 N N . THR A 1 285 ? 49.189 62.839 60.689 1.00 28.61 282 THR A N 1
ATOM 2158 C CA . THR A 1 285 ? 49.424 62.790 62.125 1.00 27.96 282 THR A CA 1
ATOM 2159 C C . THR A 1 285 ? 48.387 63.612 62.891 1.00 31.69 282 THR A C 1
ATOM 2160 O O . THR A 1 285 ? 48.184 64.791 62.614 1.00 33.59 282 THR A O 1
ATOM 2164 N N . ALA A 1 286 ? 47.765 62.977 63.878 1.00 28.40 283 ALA A N 1
ATOM 2165 C CA . ALA A 1 286 ? 46.796 63.589 64.776 1.00 28.99 283 ALA A CA 1
ATOM 2166 C C . ALA A 1 286 ? 47.522 64.360 65.877 1.00 34.30 283 ALA A C 1
ATOM 2167 O O . ALA A 1 286 ? 48.580 63.924 66.326 1.00 32.09 283 ALA A O 1
ATOM 2169 N N . VAL A 1 287 ? 46.952 65.482 66.320 1.00 31.92 284 VAL A N 1
ATOM 2170 C CA . VAL A 1 287 ? 47.566 66.273 67.392 1.00 32.70 284 VAL A CA 1
ATOM 2171 C C . VAL A 1 287 ? 46.605 66.322 68.586 1.00 36.11 284 VAL A C 1
ATOM 2172 O O . VAL A 1 287 ? 45.429 66.640 68.412 1.00 35.62 284 VAL A O 1
ATOM 2176 N N . ARG A 1 288 ? 47.096 65.927 69.781 1.00 32.94 285 ARG A N 1
ATOM 2177 C CA . ARG A 1 288 ? 46.338 65.934 71.027 1.00 33.32 285 ARG A CA 1
ATOM 2178 C C . ARG A 1 288 ? 46.224 67.380 71.537 1.00 39.16 285 ARG A C 1
ATOM 2179 O O . ARG A 1 288 ? 47.244 68.051 71.726 1.00 39.57 285 ARG A O 1
ATOM 2187 N N . LEU A 1 289 ? 44.991 67.852 71.753 1.00 34.52 286 LEU A N 1
ATOM 2188 C CA . LEU A 1 289 ? 44.725 69.229 72.176 1.00 40.91 286 LEU A CA 1
ATOM 2189 C C . LEU A 1 289 ? 44.795 69.410 73.697 1.00 68.24 286 LEU A C 1
ATOM 2190 O O . LEU A 1 289 ? 44.876 68.438 74.449 1.00 44.04 286 LEU A O 1
ATOM 2203 N N . LYS B 1 5 ? 36.514 44.676 35.956 1.00 21.96 2 LYS B N 1
ATOM 2204 C CA . LYS B 1 5 ? 35.429 43.822 35.452 1.00 20.38 2 LYS B CA 1
ATOM 2205 C C . LYS B 1 5 ? 34.252 43.958 36.426 1.00 22.55 2 LYS B C 1
ATOM 2206 O O . LYS B 1 5 ? 34.489 44.210 37.612 1.00 21.90 2 LYS B O 1
ATOM 2212 N N . ASN B 1 6 ? 33.005 43.854 35.925 1.00 18.68 3 ASN B N 1
ATOM 2213 C CA . ASN B 1 6 ? 31.792 44.056 36.721 1.00 18.98 3 ASN B CA 1
ATOM 2214 C C . ASN B 1 6 ? 30.801 42.909 36.567 1.00 21.40 3 ASN B C 1
ATOM 2215 O O . ASN B 1 6 ? 30.405 42.577 35.441 1.00 20.82 3 ASN B O 1
ATOM 2220 N N . ILE B 1 7 ? 30.397 42.316 37.700 1.00 16.92 4 ILE B N 1
ATOM 2221 C CA . ILE B 1 7 ? 29.442 41.198 37.739 1.00 16.68 4 ILE B CA 1
ATOM 2222 C C . ILE B 1 7 ? 28.130 41.647 38.373 1.00 20.53 4 ILE B C 1
ATOM 2223 O O . ILE B 1 7 ? 28.144 42.134 39.505 1.00 19.89 4 ILE B O 1
ATOM 2228 N N . LEU B 1 8 ? 27.005 41.407 37.692 1.00 16.88 5 LEU B N 1
ATOM 2229 C CA . LEU B 1 8 ? 25.672 41.589 38.270 1.00 15.70 5 LEU B CA 1
ATOM 2230 C C . LEU B 1 8 ? 25.311 40.229 38.859 1.00 19.17 5 LEU B C 1
ATOM 2231 O O . LEU B 1 8 ? 25.083 39.264 38.120 1.00 17.12 5 LEU B O 1
ATOM 2236 N N . SER B 1 9 ? 25.365 40.116 40.176 1.00 15.16 6 SER B N 1
ATOM 2237 C CA . SER B 1 9 ? 25.103 38.826 40.814 1.00 14.67 6 SER B CA 1
ATOM 2238 C C . SER B 1 9 ? 23.687 38.862 41.423 1.00 17.56 6 SER B C 1
ATOM 2239 O O . SER B 1 9 ? 23.423 39.709 42.272 1.00 17.65 6 SER B O 1
ATOM 2242 N N . ILE B 1 10 ? 22.760 38.001 40.927 1.00 13.69 7 ILE B N 1
ATOM 2243 C CA . ILE B 1 10 ? 21.333 37.982 41.316 1.00 14.33 7 ILE B CA 1
ATOM 2244 C C . ILE B 1 10 ? 21.051 36.731 42.127 1.00 17.54 7 ILE B C 1
ATOM 2245 O O . ILE B 1 10 ? 20.774 35.661 41.568 1.00 17.79 7 ILE B O 1
ATOM 2250 N N . GLN B 1 11 ? 21.212 36.842 43.452 1.00 14.46 8 GLN B N 1
ATOM 2251 C CA . GLN B 1 11 ? 21.120 35.693 44.351 1.00 13.58 8 GLN B CA 1
ATOM 2252 C C . GLN B 1 11 ? 20.594 36.126 45.700 1.00 17.33 8 GLN B C 1
ATOM 2253 O O . GLN B 1 11 ? 20.397 37.326 45.948 1.00 16.48 8 GLN B O 1
ATOM 2259 N N . SER B 1 12 ? 20.358 35.149 46.587 1.00 14.10 9 SER B N 1
ATOM 2260 C CA . SER B 1 12 ? 19.808 35.423 47.919 1.00 14.04 9 SER B CA 1
ATOM 2261 C C . SER B 1 12 ? 20.770 36.216 48.787 1.00 17.59 9 SER B C 1
ATOM 2262 O O . SER B 1 12 ? 21.988 36.152 48.569 1.00 17.35 9 SER B O 1
ATOM 2265 N N . HIS B 1 13 ? 20.228 36.933 49.810 1.00 14.24 10 HIS B N 1
ATOM 2266 C CA . HIS B 1 13 ? 21.048 37.668 50.768 1.00 14.43 10 HIS B CA 1
ATOM 2267 C C . HIS B 1 13 ? 20.620 37.257 52.168 1.00 17.34 10 HIS B C 1
ATOM 2268 O O . HIS B 1 13 ? 19.427 37.204 52.460 1.00 17.18 10 HIS B O 1
ATOM 2275 N N . VAL B 1 14 ? 21.583 36.890 53.002 1.00 14.75 11 VAL B N 1
ATOM 2276 C CA . VAL B 1 14 ? 21.295 36.528 54.394 1.00 14.96 11 VAL B CA 1
ATOM 2277 C C . VAL B 1 14 ? 22.034 37.563 55.264 1.00 19.40 11 VAL B C 1
ATOM 2278 O O . VAL B 1 14 ? 23.178 37.893 54.957 1.00 17.93 11 VAL B O 1
ATOM 2282 N N . VAL B 1 15 ? 21.355 38.141 56.272 1.00 15.21 12 VAL B N 1
ATOM 2283 C CA . VAL B 1 15 ? 21.935 39.199 57.118 1.00 14.27 12 VAL B CA 1
ATOM 2284 C C . VAL B 1 15 ? 23.008 38.581 58.016 1.00 17.18 12 VAL B C 1
ATOM 2285 O O . VAL B 1 15 ? 24.115 39.094 58.045 1.00 14.91 12 VAL B O 1
ATOM 2289 N N . PHE B 1 16 ? 22.707 37.479 58.717 1.00 14.73 13 PHE B N 1
ATOM 2290 C CA . PHE B 1 16 ? 23.733 36.774 59.474 1.00 13.76 13 PHE B CA 1
ATOM 2291 C C . PHE B 1 16 ? 24.238 35.645 58.593 1.00 18.71 13 PHE B C 1
ATOM 2292 O O . PHE B 1 16 ? 23.434 34.970 57.953 1.00 18.18 13 PHE B O 1
ATOM 2300 N N . GLY B 1 17 ? 25.550 35.420 58.582 1.00 16.14 14 GLY B N 1
ATOM 2301 C CA . GLY B 1 17 ? 26.092 34.284 57.858 1.00 15.62 14 GLY B CA 1
ATOM 2302 C C . GLY B 1 17 ? 26.260 34.437 56.366 1.00 18.42 14 GLY B C 1
ATOM 2303 O O . GLY B 1 17 ? 26.248 35.546 55.832 1.00 17.85 14 GLY B O 1
ATOM 2304 N N . HIS B 1 18 ? 26.484 33.303 55.691 1.00 15.84 15 HIS B N 1
ATOM 2305 C CA . HIS B 1 18 ? 26.894 33.310 54.302 1.00 14.47 15 HIS B CA 1
ATOM 2306 C C . HIS B 1 18 ? 26.179 32.266 53.439 1.00 19.83 15 HIS B C 1
ATOM 2307 O O . HIS B 1 18 ? 26.200 31.073 53.727 1.00 20.54 15 HIS B O 1
ATOM 2314 N N . ALA B 1 19 ? 25.549 32.747 52.378 1.00 15.46 16 ALA B N 1
ATOM 2315 C CA . ALA B 1 19 ? 24.842 31.939 51.374 1.00 15.46 16 ALA B CA 1
ATOM 2316 C C . ALA B 1 19 ? 24.479 32.846 50.199 1.00 17.74 16 ALA B C 1
ATOM 2317 O O . ALA B 1 19 ? 24.211 34.023 50.410 1.00 16.80 16 ALA B O 1
ATOM 2319 N N . GLY B 1 20 ? 24.462 32.305 48.986 1.00 16.32 17 GLY B N 1
ATOM 2320 C CA . GLY B 1 20 ? 24.137 33.081 47.791 1.00 15.64 17 GLY B CA 1
ATOM 2321 C C . GLY B 1 20 ? 25.066 34.266 47.648 1.00 19.68 17 GLY B C 1
ATOM 2322 O O . GLY B 1 20 ? 26.288 34.112 47.775 1.00 17.79 17 GLY B O 1
ATOM 2323 N N . ASN B 1 21 ? 24.492 35.474 47.435 1.00 14.74 18 ASN B N 1
ATOM 2324 C CA . ASN B 1 21 ? 25.276 36.697 47.342 1.00 14.92 18 ASN B CA 1
ATOM 2325 C C . ASN B 1 21 ? 26.077 36.951 48.604 1.00 18.20 18 ASN B C 1
ATOM 2326 O O . ASN B 1 21 ? 27.172 37.477 48.510 1.00 17.01 18 ASN B O 1
ATOM 2331 N N . SER B 1 22 ? 25.570 36.547 49.774 1.00 16.34 19 SER B N 1
ATOM 2332 C CA . SER B 1 22 ? 26.309 36.741 51.041 1.00 15.83 19 SER B CA 1
ATOM 2333 C C . SER B 1 22 ? 27.558 35.816 51.132 1.00 20.41 19 SER B C 1
ATOM 2334 O O . SER B 1 22 ? 28.464 36.084 51.933 1.00 20.45 19 SER B O 1
ATOM 2337 N N . ALA B 1 23 ? 27.604 34.747 50.331 1.00 17.23 20 ALA B N 1
ATOM 2338 C CA . ALA B 1 23 ? 28.781 33.871 50.299 1.00 16.90 20 ALA B CA 1
ATOM 2339 C C . ALA B 1 23 ? 29.755 34.308 49.212 1.00 20.41 20 ALA B C 1
ATOM 2340 O O . ALA B 1 23 ? 30.965 34.229 49.427 1.00 18.53 20 ALA B O 1
ATOM 2342 N N . ALA B 1 24 ? 29.236 34.756 48.051 1.00 14.72 21 ALA B N 1
ATOM 2343 C CA . ALA B 1 24 ? 30.083 35.082 46.892 1.00 15.69 21 ALA B CA 1
ATOM 2344 C C . ALA B 1 24 ? 30.547 36.535 46.792 1.00 18.57 21 ALA B C 1
ATOM 2345 O O . ALA B 1 24 ? 31.633 36.766 46.258 1.00 19.57 21 ALA B O 1
ATOM 2347 N N . GLU B 1 25 ? 29.747 37.521 47.239 1.00 15.68 22 GLU B N 1
ATOM 2348 C CA . GLU B 1 25 ? 30.115 38.939 47.038 1.00 14.93 22 GLU B CA 1
ATOM 2349 C C . GLU B 1 25 ? 31.478 39.320 47.617 1.00 17.11 22 GLU B C 1
ATOM 2350 O O . GLU B 1 25 ? 32.276 39.922 46.893 1.00 16.92 22 GLU B O 1
ATOM 2356 N N . PHE B 1 26 ? 31.729 39.063 48.910 1.00 14.23 23 PHE B N 1
ATOM 2357 C CA . PHE B 1 26 ? 32.994 39.516 49.509 1.00 13.86 23 PHE B CA 1
ATOM 2358 C C . PHE B 1 26 ? 34.204 38.770 48.846 1.00 16.58 23 PHE B C 1
ATOM 2359 O O . PHE B 1 26 ? 35.122 39.458 48.395 1.00 16.49 23 PHE B O 1
ATOM 2367 N N . PRO B 1 27 ? 34.206 37.427 48.669 1.00 14.73 24 PRO B N 1
ATOM 2368 C CA . PRO B 1 27 ? 35.335 36.782 47.963 1.00 14.32 24 PRO B CA 1
ATOM 2369 C C . PRO B 1 27 ? 35.569 37.309 46.546 1.00 17.14 24 PRO B C 1
ATOM 2370 O O . PRO B 1 27 ? 36.715 37.502 46.158 1.00 16.33 24 PRO B O 1
ATOM 2382 N N . ARG B 1 29 ? 34.826 40.385 45.319 1.00 16.65 26 ARG B N 1
ATOM 2383 C CA . ARG B 1 29 ? 35.392 41.740 45.442 1.00 17.19 26 ARG B CA 1
ATOM 2384 C C . ARG B 1 29 ? 36.841 41.682 45.964 1.00 21.32 26 ARG B C 1
ATOM 2385 O O . ARG B 1 29 ? 37.704 42.441 45.501 1.00 20.68 26 ARG B O 1
ATOM 2393 N N . ARG B 1 30 ? 37.120 40.727 46.878 1.00 17.22 27 ARG B N 1
ATOM 2394 C CA . ARG B 1 30 ? 38.475 40.489 47.428 1.00 16.79 27 ARG B CA 1
ATOM 2395 C C . ARG B 1 30 ? 39.489 40.131 46.298 1.00 19.89 27 ARG B C 1
ATOM 2396 O O . ARG B 1 30 ? 40.684 40.460 46.402 1.00 17.58 27 ARG B O 1
ATOM 2420 N N . GLY B 1 32 ? 39.386 41.439 43.374 1.00 18.74 29 GLY B N 1
ATOM 2421 C CA . GLY B 1 32 ? 39.516 42.646 42.550 1.00 18.76 29 GLY B CA 1
ATOM 2422 C C . GLY B 1 32 ? 38.531 42.833 41.416 1.00 25.27 29 GLY B C 1
ATOM 2423 O O . GLY B 1 32 ? 38.827 43.557 40.459 1.00 24.90 29 GLY B O 1
ATOM 2424 N N . VAL B 1 33 ? 37.350 42.201 41.510 1.00 20.90 30 VAL B N 1
ATOM 2425 C CA . VAL B 1 33 ? 36.292 42.341 40.507 1.00 20.95 30 VAL B CA 1
ATOM 2426 C C . VAL B 1 33 ? 35.088 42.999 41.193 1.00 24.94 30 VAL B C 1
ATOM 2427 O O . VAL B 1 33 ? 34.804 42.679 42.350 1.00 24.48 30 VAL B O 1
ATOM 2431 N N . ASN B 1 34 ? 34.390 43.910 40.497 1.00 19.76 31 ASN B N 1
ATOM 2432 C CA . ASN B 1 34 ? 33.208 44.539 41.085 1.00 19.00 31 ASN B CA 1
ATOM 2433 C C . ASN B 1 34 ? 32.031 43.605 41.078 1.00 19.94 31 ASN B C 1
ATOM 2434 O O . ASN B 1 34 ? 31.875 42.818 40.150 1.00 18.58 31 ASN B O 1
ATOM 2439 N N . VAL B 1 35 ? 31.214 43.692 42.140 1.00 15.99 32 VAL B N 1
ATOM 2440 C CA . VAL B 1 35 ? 29.977 42.925 42.309 1.00 15.84 32 VAL B CA 1
ATOM 2441 C C . VAL B 1 35 ? 28.850 43.905 42.517 1.00 17.13 32 VAL B C 1
ATOM 2442 O O . VAL B 1 35 ? 28.915 44.714 43.447 1.00 16.05 32 VAL B O 1
ATOM 2446 N N . TRP B 1 36 ? 27.829 43.839 41.641 1.00 14.73 33 TRP B N 1
ATOM 2447 C CA . TRP B 1 36 ? 26.579 44.585 41.776 1.00 15.65 33 TRP B CA 1
ATOM 2448 C C . TRP B 1 36 ? 25.617 43.600 42.418 1.00 17.88 33 TRP B C 1
ATOM 2449 O O . TRP B 1 36 ? 25.148 42.695 41.740 1.00 16.81 33 TRP B O 1
ATOM 2460 N N . PRO B 1 37 ? 25.437 43.604 43.756 1.00 14.01 34 PRO B N 1
ATOM 2461 C CA . PRO B 1 37 ? 24.648 42.525 44.362 1.00 14.60 34 PRO B CA 1
ATOM 2462 C C . PRO B 1 37 ? 23.161 42.841 44.339 1.00 19.79 34 PRO B C 1
ATOM 2463 O O . PRO B 1 37 ? 22.672 43.654 45.132 1.00 17.54 34 PRO B O 1
ATOM 2467 N N . LEU B 1 38 ? 22.450 42.192 43.396 1.00 16.88 35 LEU B N 1
ATOM 2468 C CA . LEU B 1 38 ? 20.993 42.313 43.252 1.00 17.17 35 LEU B CA 1
ATOM 2469 C C . LEU B 1 38 ? 20.381 41.173 44.050 1.00 18.78 35 LEU B C 1
ATOM 2470 O O . LEU B 1 38 ? 20.360 40.026 43.616 1.00 17.49 35 LEU B O 1
ATOM 2475 N N . ASN B 1 39 ? 19.984 41.482 45.296 1.00 15.86 36 ASN B N 1
ATOM 2476 C CA . ASN B 1 39 ? 19.526 40.464 46.234 1.00 14.21 36 ASN B CA 1
ATOM 2477 C C . ASN B 1 39 ? 18.088 40.092 45.959 1.00 18.96 36 ASN B C 1
ATOM 2478 O O . ASN B 1 39 ? 17.231 40.973 45.836 1.00 18.05 36 ASN B O 1
ATOM 2483 N N . THR B 1 40 ? 17.841 38.784 45.813 1.00 15.71 37 THR B N 1
ATOM 2484 C CA . THR B 1 40 ? 16.514 38.249 45.484 1.00 16.61 37 THR B CA 1
ATOM 2485 C C . THR B 1 40 ? 15.633 38.145 46.705 1.00 20.79 37 THR B C 1
ATOM 2486 O O . THR B 1 40 ? 14.415 38.052 46.569 1.00 20.87 37 THR B O 1
ATOM 2490 N N . VAL B 1 41 ? 16.254 38.051 47.880 1.00 17.37 38 VAL B N 1
ATOM 2491 C CA . VAL B 1 41 ? 15.610 37.944 49.202 1.00 17.24 38 VAL B CA 1
ATOM 2492 C C . VAL B 1 41 ? 16.455 38.690 50.239 1.00 19.82 38 VAL B C 1
ATOM 2493 O O . VAL B 1 41 ? 17.648 38.908 50.032 1.00 18.74 38 VAL B O 1
ATOM 2497 N N . GLN B 1 42 ? 15.877 38.970 51.397 1.00 15.90 39 GLN B N 1
ATOM 2498 C CA . GLN B 1 42 ? 16.663 39.415 52.526 1.00 15.00 39 GLN B CA 1
ATOM 2499 C C . GLN B 1 42 ? 16.139 38.601 53.697 1.00 18.70 39 GLN B C 1
ATOM 2500 O O . GLN B 1 42 ? 15.042 38.859 54.185 1.00 18.25 39 GLN B O 1
ATOM 2506 N N . PHE B 1 43 ? 16.883 37.569 54.079 1.00 15.78 40 PHE B N 1
ATOM 2507 C CA . PHE B 1 43 ? 16.524 36.700 55.198 1.00 14.97 40 PHE B CA 1
ATOM 2508 C C . PHE B 1 43 ? 17.492 36.886 56.383 1.00 18.10 40 PHE B C 1
ATOM 2509 O O . PHE B 1 43 ? 18.568 37.350 56.222 1.00 17.57 40 PHE B O 1
ATOM 2517 N N . SER B 1 44 ? 17.074 36.513 57.574 1.00 15.64 41 SER B N 1
ATOM 2518 C CA . SER B 1 44 ? 17.897 36.670 58.770 1.00 15.47 41 SER B CA 1
ATOM 2519 C C . SER B 1 44 ? 19.129 35.773 58.726 1.00 17.42 41 SER B C 1
ATOM 2520 O O . SER B 1 44 ? 20.184 36.135 59.264 1.00 16.07 41 SER B O 1
ATOM 2523 N N . ASN B 1 45 ? 18.960 34.583 58.102 1.00 14.59 42 ASN B N 1
ATOM 2524 C CA . ASN B 1 45 ? 19.953 33.498 57.997 1.00 14.16 42 ASN B CA 1
ATOM 2525 C C . ASN B 1 45 ? 19.510 32.533 56.903 1.00 19.41 42 ASN B C 1
ATOM 2526 O O . ASN B 1 45 ? 18.359 32.624 56.444 1.00 17.74 42 ASN B O 1
ATOM 2531 N N . HIS B 1 46 ? 20.394 31.590 56.497 1.00 16.46 43 HIS B N 1
ATOM 2532 C CA . HIS B 1 46 ? 20.046 30.656 55.444 1.00 15.64 43 HIS B CA 1
ATOM 2533 C C . HIS B 1 46 ? 18.991 29.643 55.955 1.00 18.52 43 HIS B C 1
ATOM 2534 O O . HIS B 1 46 ? 18.761 29.506 57.164 1.00 17.56 43 HIS B O 1
ATOM 2541 N N . THR B 1 47 ? 18.317 28.981 55.030 1.00 18.81 44 THR B N 1
ATOM 2542 C CA . THR B 1 47 ? 17.165 28.125 55.364 1.00 19.66 44 THR B CA 1
ATOM 2543 C C . THR B 1 47 ? 17.527 26.815 56.060 1.00 23.38 44 THR B C 1
ATOM 2544 O O . THR B 1 47 ? 16.642 26.237 56.685 1.00 22.64 44 THR B O 1
ATOM 2548 N N . GLN B 1 48 ? 18.817 26.378 56.036 1.00 19.67 45 GLN B N 1
ATOM 2549 C CA . GLN B 1 48 ? 19.206 25.092 56.610 1.00 18.35 45 GLN B CA 1
ATOM 2550 C C . GLN B 1 48 ? 19.290 25.124 58.132 1.00 23.17 45 GLN B C 1
ATOM 2551 O O . GLN B 1 48 ? 19.429 24.069 58.744 1.00 24.43 45 GLN B O 1
ATOM 2557 N N . TYR B 1 49 ? 19.057 26.292 58.759 1.00 19.06 46 TYR B N 1
ATOM 2558 C CA . TYR B 1 49 ? 18.878 26.362 60.217 1.00 18.44 46 TYR B CA 1
ATOM 2559 C C . TYR B 1 49 ? 17.483 25.785 60.599 1.00 24.09 46 TYR B C 1
ATOM 2560 O O . TYR B 1 49 ? 17.225 25.549 61.778 1.00 24.91 46 TYR B O 1
ATOM 2569 N N . GLY B 1 50 ? 16.585 25.651 59.612 1.00 21.25 47 GLY B N 1
ATOM 2570 C CA . GLY B 1 50 ? 15.221 25.149 59.810 1.00 20.77 47 GLY B CA 1
ATOM 2571 C C . GLY B 1 50 ? 14.187 26.232 60.084 1.00 23.72 47 GLY B C 1
ATOM 2572 O O . GLY B 1 50 ? 12.988 25.941 60.210 1.00 20.91 47 GLY B O 1
ATOM 2573 N N . HIS B 1 51 ? 14.652 27.489 60.259 1.00 19.42 48 HIS B N 1
ATOM 2574 C CA . HIS B 1 51 ? 13.810 28.664 60.477 1.00 18.61 48 HIS B CA 1
ATOM 2575 C C . HIS B 1 51 ? 14.588 29.937 60.130 1.00 21.18 48 HIS B C 1
ATOM 2576 O O . HIS B 1 51 ? 15.809 29.973 60.260 1.00 20.86 48 HIS B O 1
ATOM 2583 N N . TRP B 1 52 ? 13.867 30.951 59.679 1.00 17.77 49 TRP B N 1
ATOM 2584 C CA . TRP B 1 52 ? 14.415 32.265 59.298 1.00 18.69 49 TRP B CA 1
ATOM 2585 C C . TRP B 1 52 ? 13.290 33.300 59.239 1.00 20.96 49 TRP B C 1
ATOM 2586 O O . TRP B 1 52 ? 12.117 32.936 59.140 1.00 19.93 49 TRP B O 1
ATOM 2597 N N . THR B 1 53 ? 13.645 34.582 59.275 1.00 18.11 50 THR B N 1
ATOM 2598 C CA . THR B 1 53 ? 12.677 35.675 59.104 1.00 18.08 50 THR B CA 1
ATOM 2599 C C . THR B 1 53 ? 13.120 36.441 57.873 1.00 21.05 50 THR B C 1
ATOM 2600 O O . THR B 1 53 ? 14.180 36.145 57.320 1.00 19.41 50 THR B O 1
ATOM 2604 N N . GLY B 1 54 ? 12.327 37.412 57.449 1.00 16.54 51 GLY B N 1
ATOM 2605 C CA . GLY B 1 54 ? 12.671 38.197 56.281 1.00 16.50 51 GLY B CA 1
ATOM 2606 C C . GLY B 1 54 ? 11.663 38.056 55.178 1.00 22.62 51 GLY B C 1
ATOM 2607 O O . GLY B 1 54 ? 10.519 37.650 55.419 1.00 22.01 51 GLY B O 1
ATOM 2608 N N . CYS B 1 55 ? 12.069 38.425 53.954 1.00 20.23 52 CYS B N 1
ATOM 2609 C CA . CYS B 1 55 ? 11.134 38.410 52.851 1.00 21.88 52 CYS B CA 1
ATOM 2610 C C . CYS B 1 55 ? 11.810 38.157 51.528 1.00 23.16 52 CYS B C 1
ATOM 2611 O O . CYS B 1 55 ? 12.999 38.435 51.356 1.00 20.11 52 CYS B O 1
ATOM 2614 N N . VAL B 1 56 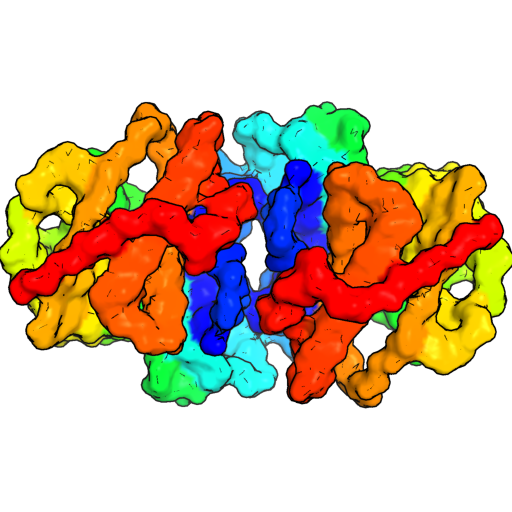? 11.005 37.694 50.579 1.00 20.83 53 VAL B N 1
ATOM 2615 C CA . VAL B 1 56 ? 11.377 37.444 49.182 1.00 21.28 53 VAL B CA 1
ATOM 2616 C C . VAL B 1 56 ? 11.032 38.721 48.429 1.00 23.36 53 VAL B C 1
ATOM 2617 O O . VAL B 1 56 ? 9.933 39.259 48.617 1.00 21.64 53 VAL B O 1
ATOM 2637 N N . PRO B 1 58 ? 9.742 41.027 45.330 1.00 23.68 55 PRO B N 1
ATOM 2638 C CA . PRO B 1 58 ? 8.833 40.735 44.201 1.00 24.56 55 PRO B CA 1
ATOM 2639 C C . PRO B 1 58 ? 9.641 40.486 42.926 1.00 27.40 55 PRO B C 1
ATOM 2640 O O . PRO B 1 58 ? 10.643 41.163 42.721 1.00 26.29 55 PRO B O 1
ATOM 2644 N N . ALA B 1 59 ? 9.282 39.481 42.111 1.00 23.76 56 ALA B N 1
ATOM 2645 C CA . ALA B 1 59 ? 10.072 39.180 40.906 1.00 22.88 56 ALA B CA 1
ATOM 2646 C C . ALA B 1 59 ? 10.239 40.430 40.028 1.00 23.49 56 ALA B C 1
ATOM 2647 O O . ALA B 1 59 ? 11.331 40.657 39.506 1.00 21.46 56 ALA B O 1
ATOM 2649 N N . SER B 1 60 ? 9.188 41.284 39.937 1.00 20.56 57 SER B N 1
ATOM 2650 C CA . SER B 1 60 ? 9.225 42.532 39.138 1.00 20.93 57 SER B CA 1
ATOM 2651 C C . SER B 1 60 ? 10.294 43.528 39.673 1.00 23.51 57 SER B C 1
ATOM 2652 O O . SER B 1 60 ? 10.815 44.326 38.902 1.00 23.02 57 SER B O 1
ATOM 2655 N N . HIS B 1 61 ? 10.638 43.456 40.989 1.00 19.64 58 HIS B N 1
ATOM 2656 C CA . HIS B 1 61 ? 11.698 44.307 41.564 1.00 18.49 58 HIS B CA 1
ATOM 2657 C C . HIS B 1 61 ? 13.035 44.080 40.847 1.00 21.17 58 HIS B C 1
ATOM 2658 O O . HIS B 1 61 ? 13.771 45.038 40.600 1.00 21.65 58 HIS B O 1
ATOM 2665 N N . LEU B 1 62 ? 13.357 42.810 40.505 1.00 17.10 59 LEU B N 1
ATOM 2666 C CA . LEU B 1 62 ? 14.640 42.477 39.873 1.00 16.71 59 LEU B CA 1
ATOM 2667 C C . LEU B 1 62 ? 14.792 43.201 38.535 1.00 21.61 59 LEU B C 1
ATOM 2668 O O . LEU B 1 62 ? 15.839 43.795 38.277 1.00 20.58 59 LEU B O 1
ATOM 2673 N N . THR B 1 63 ? 13.738 43.210 37.703 1.00 20.04 60 THR B N 1
ATOM 2674 C CA . THR B 1 63 ? 13.819 43.913 36.404 1.00 19.49 60 THR B CA 1
ATOM 2675 C C . THR B 1 63 ? 13.753 45.437 36.606 1.00 22.47 60 THR B C 1
ATOM 2676 O O . THR B 1 63 ? 14.361 46.168 35.827 1.00 21.67 60 THR B O 1
ATOM 2680 N N . ASP B 1 64 ? 13.104 45.912 37.657 1.00 20.44 61 ASP B N 1
ATOM 2681 C CA . ASP B 1 64 ? 13.084 47.334 37.980 1.00 21.08 61 ASP B CA 1
ATOM 2682 C C . ASP B 1 64 ? 14.493 47.839 38.277 1.00 22.90 61 ASP B C 1
ATOM 2683 O O . ASP B 1 64 ? 14.896 48.839 37.763 1.00 22.98 61 ASP B O 1
ATOM 2688 N N . ILE B 1 65 ? 15.242 47.089 39.079 1.00 18.29 62 ILE B N 1
ATOM 2689 C CA . ILE B 1 65 ? 16.628 47.436 39.412 1.00 16.58 62 ILE B CA 1
ATOM 2690 C C . ILE B 1 65 ? 17.476 47.548 38.141 1.00 19.91 62 ILE B C 1
ATOM 2691 O O . ILE B 1 65 ? 18.236 48.519 37.977 1.00 18.80 62 ILE B O 1
ATOM 2696 N N . VAL B 1 66 ? 17.366 46.549 37.268 1.00 17.38 63 VAL B N 1
ATOM 2697 C CA . VAL B 1 66 ? 18.155 46.500 36.033 1.00 18.51 63 VAL B CA 1
ATOM 2698 C C . VAL B 1 66 ? 17.821 47.725 35.165 1.00 21.64 63 VAL B C 1
ATOM 2699 O O . VAL B 1 66 ? 18.736 48.340 34.638 1.00 20.62 63 VAL B O 1
ATOM 2703 N N . GLN B 1 67 ? 16.532 48.102 35.076 1.00 20.31 64 GLN B N 1
ATOM 2704 C CA . GLN B 1 67 ? 16.131 49.311 34.340 1.00 20.78 64 GLN B CA 1
ATOM 2705 C C . GLN B 1 67 ? 16.769 50.551 34.973 1.00 23.95 64 GLN B C 1
ATOM 2706 O O . GLN B 1 67 ? 17.223 51.423 34.252 1.00 23.79 64 GLN B O 1
ATOM 2712 N N . GLY B 1 68 ? 16.827 50.601 36.301 1.00 19.71 65 GLY B N 1
ATOM 2713 C CA . GLY B 1 68 ? 17.441 51.732 36.985 1.00 19.97 65 GLY B CA 1
ATOM 2714 C C . GLY B 1 68 ? 18.906 51.905 36.635 1.00 22.41 65 GLY B C 1
ATOM 2715 O O . GLY B 1 68 ? 19.379 53.034 36.445 1.00 22.13 65 GLY B O 1
ATOM 2716 N N . ILE B 1 69 ? 19.638 50.778 36.527 1.00 19.03 66 ILE B N 1
ATOM 2717 C CA . ILE B 1 69 ? 21.070 50.817 36.176 1.00 18.21 66 ILE B CA 1
ATOM 2718 C C . ILE B 1 69 ? 21.195 51.254 34.711 1.00 22.68 66 ILE B C 1
ATOM 2719 O O . ILE B 1 69 ? 22.102 52.024 34.384 1.00 22.91 66 ILE B O 1
ATOM 2724 N N . ALA B 1 70 ? 20.249 50.833 33.853 1.00 19.79 67 ALA B N 1
ATOM 2725 C CA . ALA B 1 70 ? 20.266 51.275 32.446 1.00 20.56 67 ALA B CA 1
ATOM 2726 C C . ALA B 1 70 ? 19.951 52.795 32.355 1.00 25.07 67 ALA B C 1
ATOM 2727 O O . ALA B 1 70 ? 20.571 53.486 31.557 1.00 24.01 67 ALA B O 1
ATOM 2729 N N . ASP B 1 71 ? 19.081 53.316 33.265 1.00 22.35 68 ASP B N 1
ATOM 2730 C CA . ASP B 1 71 ? 18.679 54.733 33.334 1.00 21.76 68 ASP B CA 1
ATOM 2731 C C . ASP B 1 71 ? 19.857 55.668 33.656 1.00 25.91 68 ASP B C 1
ATOM 2732 O O . ASP B 1 71 ? 19.817 56.832 33.273 1.00 26.60 68 ASP B O 1
ATOM 2737 N N . ILE B 1 72 ? 20.903 55.177 34.342 1.00 21.87 69 ILE B N 1
ATOM 2738 C CA . ILE B 1 72 ? 22.087 55.994 34.602 1.00 20.76 69 ILE B CA 1
ATOM 2739 C C . ILE B 1 72 ? 23.212 55.640 33.587 1.00 24.72 69 ILE B C 1
ATOM 2740 O O . ILE B 1 72 ? 24.361 56.034 33.798 1.00 24.64 69 ILE B O 1
ATOM 2745 N N A ASP B 1 73 ? 22.855 54.922 32.492 0.50 22.51 70 ASP B N 1
ATOM 2746 N N B ASP B 1 73 ? 22.865 54.931 32.484 0.50 22.24 70 ASP B N 1
ATOM 2747 C CA A ASP B 1 73 ? 23.725 54.461 31.388 0.50 22.82 70 ASP B CA 1
ATOM 2748 C CA B ASP B 1 73 ? 23.776 54.532 31.388 0.50 22.38 70 ASP B CA 1
ATOM 2749 C C A ASP B 1 73 ? 24.959 53.692 31.896 0.50 25.66 70 ASP B C 1
ATOM 2750 C C B ASP B 1 73 ? 24.972 53.692 31.886 0.50 25.45 70 ASP B C 1
ATOM 2751 O O A ASP B 1 73 ? 26.059 53.836 31.356 0.50 24.03 70 ASP B O 1
ATOM 2752 O O B ASP B 1 73 ? 26.066 53.789 31.323 0.50 23.82 70 ASP B O 1
ATOM 2761 N N . ARG B 1 74 ? 24.761 52.851 32.924 1.00 22.81 71 ARG B N 1
ATOM 2762 C CA . ARG B 1 74 ? 25.850 52.038 33.477 1.00 21.48 71 ARG B CA 1
ATOM 2763 C C . ARG B 1 74 ? 25.670 50.550 33.213 1.00 23.51 71 ARG B C 1
ATOM 2764 O O . ARG B 1 74 ? 26.609 49.780 33.461 1.00 21.72 71 ARG B O 1
ATOM 2772 N N . LEU B 1 75 ? 24.507 50.127 32.657 1.00 20.49 72 LEU B N 1
ATOM 2773 C CA . LEU B 1 75 ? 24.281 48.709 32.406 1.00 20.14 72 LEU B CA 1
ATOM 2774 C C . LEU B 1 75 ? 25.279 48.151 31.365 1.00 24.92 72 LEU B C 1
ATOM 2775 O O . LEU B 1 75 ? 25.657 46.981 31.456 1.00 23.72 72 LEU B O 1
ATOM 2780 N N . LYS B 1 76 ? 25.766 49.007 30.438 1.00 20.61 73 LYS B N 1
ATOM 2781 C CA . LYS B 1 76 ? 26.764 48.631 29.427 1.00 19.68 73 LYS B CA 1
ATOM 2782 C C . LYS B 1 76 ? 28.111 48.223 30.077 1.00 23.90 73 LYS B C 1
ATOM 2783 O O . LYS B 1 76 ? 28.910 47.549 29.428 1.00 24.27 73 LYS B O 1
ATOM 2789 N N . ASP B 1 77 ? 28.354 48.621 31.355 1.00 20.08 74 ASP B N 1
ATOM 2790 C CA . ASP B 1 77 ? 29.588 48.276 32.076 1.00 19.23 74 ASP B CA 1
ATOM 2791 C C . ASP B 1 77 ? 29.558 46.834 32.629 1.00 24.00 74 ASP B C 1
ATOM 2792 O O . ASP B 1 77 ? 30.588 46.333 33.086 1.00 23.83 74 ASP B O 1
ATOM 2797 N N . CYS B 1 78 ? 28.387 46.184 32.611 1.00 19.87 75 CYS B N 1
ATOM 2798 C CA . CYS B 1 78 ? 28.248 44.823 33.120 1.00 19.40 75 CYS B CA 1
ATOM 2799 C C . CYS B 1 78 ? 28.912 43.825 32.165 1.00 23.58 75 CYS B C 1
ATOM 2800 O O . CYS B 1 78 ? 28.546 43.743 30.976 1.00 22.22 75 CYS B O 1
ATOM 2803 N N . ASP B 1 79 ? 29.886 43.061 32.697 1.00 19.55 76 ASP B N 1
ATOM 2804 C CA . ASP B 1 79 ? 30.641 42.058 31.923 1.00 19.33 76 ASP B CA 1
ATOM 2805 C C . ASP B 1 79 ? 30.063 40.657 32.074 1.00 21.95 76 ASP B C 1
ATOM 2806 O O . ASP B 1 79 ? 30.329 39.799 31.237 1.00 22.21 76 ASP B O 1
ATOM 2811 N N . ALA B 1 80 ? 29.263 40.418 33.120 1.00 19.11 77 ALA B N 1
ATOM 2812 C CA . ALA B 1 80 ? 28.653 39.107 33.330 1.00 18.70 77 ALA B CA 1
ATOM 2813 C C . ALA B 1 80 ? 27.514 39.158 34.315 1.00 20.92 77 ALA B C 1
ATOM 2814 O O . ALA B 1 80 ? 27.524 39.969 35.232 1.00 21.30 77 ALA B O 1
ATOM 2816 N N . VAL B 1 81 ? 26.537 38.271 34.123 1.00 17.60 78 VAL B N 1
ATOM 2817 C CA . VAL B 1 81 ? 25.406 38.056 35.023 1.00 16.80 78 VAL B CA 1
ATOM 2818 C C . VAL B 1 81 ? 25.624 36.677 35.684 1.00 19.83 78 VAL B C 1
ATOM 2819 O O . VAL B 1 81 ? 25.924 35.697 34.997 1.00 17.97 78 VAL B O 1
ATOM 2823 N N . LEU B 1 82 ? 25.465 36.611 37.014 1.00 15.77 79 LEU B N 1
ATOM 2824 C CA . LEU B 1 82 ? 25.635 35.391 37.773 1.00 15.17 79 LEU B CA 1
ATOM 2825 C C . LEU B 1 82 ? 24.347 35.056 38.523 1.00 18.89 79 LEU B C 1
ATOM 2826 O O . LEU B 1 82 ? 23.802 35.906 39.235 1.00 20.10 79 LEU B O 1
ATOM 2831 N N . SER B 1 83 ? 23.884 33.823 38.389 1.00 13.79 80 SER B N 1
ATOM 2832 C CA . SER B 1 83 ? 22.719 33.368 39.128 1.00 14.60 80 SER B CA 1
ATOM 2833 C C . SER B 1 83 ? 22.997 32.020 39.783 1.00 19.23 80 SER B C 1
ATOM 2834 O O . SER B 1 83 ? 23.796 31.233 39.297 1.00 18.74 80 SER B O 1
ATOM 2837 N N . GLY B 1 84 ? 22.350 31.793 40.914 1.00 16.70 81 GLY B N 1
ATOM 2838 C CA . GLY B 1 84 ? 22.476 30.554 41.645 1.00 17.60 81 GLY B CA 1
ATOM 2839 C C . GLY B 1 84 ? 21.099 30.036 41.989 1.00 21.36 81 GLY B C 1
ATOM 2840 O O . GLY B 1 84 ? 20.273 29.817 41.113 1.00 22.77 81 GLY B O 1
ATOM 2841 N N . TYR B 1 85 ? 20.848 29.874 43.281 1.00 17.30 82 TYR B N 1
ATOM 2842 C CA . TYR B 1 85 ? 19.574 29.359 43.739 1.00 18.21 82 TYR B CA 1
ATOM 2843 C C . TYR B 1 85 ? 18.453 30.299 43.337 1.00 22.60 82 TYR B C 1
ATOM 2844 O O . TYR B 1 85 ? 18.551 31.505 43.502 1.00 20.82 82 TYR B O 1
ATOM 2853 N N . ILE B 1 86 ? 17.386 29.706 42.821 1.00 19.05 83 ILE B N 1
ATOM 2854 C CA . ILE B 1 86 ? 16.192 30.419 42.346 1.00 19.05 83 ILE B CA 1
ATOM 2855 C C . ILE B 1 86 ? 14.981 29.791 43.051 1.00 24.62 83 ILE B C 1
ATOM 2856 O O . ILE B 1 86 ? 14.842 28.579 43.030 1.00 24.62 83 ILE B O 1
ATOM 2861 N N . GLY B 1 87 ? 14.176 30.616 43.715 1.00 23.37 84 GLY B N 1
ATOM 2862 C CA . GLY B 1 87 ? 13.040 30.207 44.540 1.00 22.79 84 GLY B CA 1
ATOM 2863 C C . GLY B 1 87 ? 11.748 29.880 43.815 1.00 25.13 84 GLY B C 1
ATOM 2864 O O . GLY B 1 87 ? 10.868 29.238 44.390 1.00 24.09 84 GLY B O 1
ATOM 2865 N N . SER B 1 88 ? 11.616 30.310 42.556 1.00 21.30 85 SER B N 1
ATOM 2866 C CA . SER B 1 88 ? 10.398 30.090 41.761 1.00 21.06 85 SER B CA 1
ATOM 2867 C C . SER B 1 88 ? 10.679 30.293 40.285 1.00 24.24 85 SER B C 1
ATOM 2868 O O . SER B 1 88 ? 11.595 31.039 39.955 1.00 23.88 85 SER B O 1
ATOM 2871 N N . PRO B 1 89 ? 9.854 29.709 39.386 1.00 22.50 86 PRO B N 1
ATOM 2872 C CA . PRO B 1 89 ? 10.044 29.953 37.936 1.00 21.91 86 PRO B CA 1
ATOM 2873 C C . PRO B 1 89 ? 9.840 31.418 37.530 1.00 26.07 86 PRO B C 1
ATOM 2874 O O . PRO B 1 89 ? 10.468 31.869 36.569 1.00 26.16 86 PRO B O 1
ATOM 2878 N N . GLU B 1 90 ? 8.956 32.155 38.243 1.00 22.33 87 GLU B N 1
ATOM 2879 C CA . GLU B 1 90 ? 8.686 33.579 37.990 1.00 22.53 87 GLU B CA 1
ATOM 2880 C C . GLU B 1 90 ? 9.951 34.402 38.266 1.00 24.77 87 GLU B C 1
ATOM 2881 O O . GLU B 1 90 ? 10.314 35.275 37.476 1.00 23.89 87 GLU B O 1
ATOM 2887 N N . GLN B 1 91 ? 10.625 34.084 39.360 1.00 20.22 88 GLN B N 1
ATOM 2888 C CA . GLN B 1 91 ? 11.880 34.722 39.698 1.00 19.15 88 GLN B CA 1
ATOM 2889 C C . GLN B 1 91 ? 12.909 34.404 38.621 1.00 20.86 88 GLN B C 1
ATOM 2890 O O . GLN B 1 91 ? 13.656 35.272 38.194 1.00 21.07 88 GLN B O 1
ATOM 2896 N N . GLY B 1 92 ? 12.924 33.156 38.166 1.00 18.26 89 GLY B N 1
ATOM 2897 C CA . GLY B 1 92 ? 13.827 32.758 37.126 1.00 19.04 89 GLY B CA 1
ATOM 2898 C C . GLY B 1 92 ? 13.590 33.486 35.827 1.00 21.59 89 GLY B C 1
ATOM 2899 O O . GLY B 1 92 ? 14.502 33.926 35.238 1.00 19.96 89 GLY B O 1
ATOM 2900 N N . SER B 1 93 ? 12.332 33.644 35.447 1.00 19.73 90 SER B N 1
ATOM 2901 C CA . SER B 1 93 ? 12.036 34.359 34.194 1.00 19.70 90 SER B CA 1
ATOM 2902 C C . SER B 1 93 ? 12.519 35.813 34.259 1.00 22.89 90 SER B C 1
ATOM 2903 O O . SER B 1 93 ? 13.067 36.306 33.274 1.00 19.40 90 SER B O 1
ATOM 2906 N N . HIS B 1 94 ? 12.379 36.479 35.431 1.00 21.07 91 HIS B N 1
ATOM 2907 C CA . HIS B 1 94 ? 12.847 37.864 35.588 1.00 20.35 91 HIS B CA 1
ATOM 2908 C C . HIS B 1 94 ? 14.379 37.923 35.570 1.00 21.47 91 HIS B C 1
ATOM 2909 O O . HIS B 1 94 ? 14.928 38.878 35.040 1.00 21.29 91 HIS B O 1
ATOM 2916 N N . ILE B 1 95 ? 15.070 36.878 36.065 1.00 17.92 92 ILE B N 1
ATOM 2917 C CA . ILE B 1 95 ? 16.535 36.822 35.996 1.00 16.37 92 ILE B CA 1
ATOM 2918 C C . ILE B 1 95 ? 16.941 36.727 34.517 1.00 19.80 92 ILE B C 1
ATOM 2919 O O . ILE B 1 95 ? 17.857 37.418 34.111 1.00 20.75 92 ILE B O 1
ATOM 2924 N N . LEU B 1 96 ? 16.249 35.916 33.705 1.00 18.92 93 LEU B N 1
ATOM 2925 C CA . LEU B 1 96 ? 16.616 35.818 32.277 1.00 19.51 93 LEU B CA 1
ATOM 2926 C C . LEU B 1 96 ? 16.286 37.100 31.514 1.00 23.39 93 LEU B C 1
ATOM 2927 O O . LEU B 1 96 ? 16.975 37.433 30.535 1.00 23.10 93 LEU B O 1
ATOM 2932 N N . ALA B 1 97 ? 15.267 37.833 31.970 1.00 21.64 94 ALA B N 1
ATOM 2933 C CA . ALA B 1 97 ? 14.933 39.144 31.379 1.00 21.67 94 ALA B CA 1
ATOM 2934 C C . ALA B 1 97 ? 16.076 40.131 31.695 1.00 22.56 94 ALA B C 1
ATOM 2935 O O . ALA B 1 97 ? 16.444 40.931 30.835 1.00 21.69 94 ALA B O 1
ATOM 2937 N N . ALA B 1 98 ? 16.686 40.020 32.898 1.00 19.12 95 ALA B N 1
ATOM 2938 C CA . ALA B 1 98 ? 17.848 40.850 33.289 1.00 19.05 95 ALA B CA 1
ATOM 2939 C C . ALA B 1 98 ? 19.049 40.521 32.400 1.00 21.37 95 ALA B C 1
ATOM 2940 O O . ALA B 1 98 ? 19.698 41.436 31.883 1.00 20.87 95 ALA B O 1
ATOM 2942 N N . VAL B 1 99 ? 19.300 39.211 32.170 1.00 18.31 96 VAL B N 1
ATOM 2943 C CA . VAL B 1 99 ? 20.381 38.716 31.294 1.00 16.75 96 VAL B CA 1
ATOM 2944 C C . VAL B 1 99 ? 20.204 39.318 29.868 1.00 22.10 96 VAL B C 1
ATOM 2945 O O . VAL B 1 99 ? 21.146 39.881 29.318 1.00 20.37 96 VAL B O 1
ATOM 2949 N N . ALA B 1 100 ? 18.976 39.218 29.305 1.00 21.12 97 ALA B N 1
ATOM 2950 C CA . ALA B 1 100 ? 18.659 39.738 27.969 1.00 21.42 97 ALA B CA 1
ATOM 2951 C C . ALA B 1 100 ? 18.880 41.247 27.907 1.00 24.70 97 ALA B C 1
ATOM 2952 O O . ALA B 1 100 ? 19.424 41.732 26.926 1.00 24.20 97 ALA B O 1
ATOM 2954 N N . GLN B 1 101 ? 18.510 41.981 28.968 1.00 21.88 98 GLN B N 1
ATOM 2955 C CA . GLN B 1 101 ? 18.692 43.430 28.973 1.00 21.49 98 GLN B CA 1
ATOM 2956 C C . GLN B 1 101 ? 20.179 43.786 29.033 1.00 24.16 98 GLN B C 1
ATOM 2957 O O . GLN B 1 101 ? 20.619 44.677 28.311 1.00 24.04 98 GLN B O 1
ATOM 2963 N N . VAL B 1 102 ? 20.958 43.074 29.865 1.00 19.90 99 VAL B N 1
ATOM 2964 C CA . VAL B 1 102 ? 22.400 43.337 29.971 1.00 18.28 99 VAL B CA 1
ATOM 2965 C C . VAL B 1 102 ? 23.092 43.094 28.604 1.00 21.80 99 VAL B C 1
ATOM 2966 O O . VAL B 1 102 ? 23.939 43.890 28.198 1.00 21.63 99 VAL B O 1
ATOM 2970 N N . LYS B 1 103 ? 22.747 41.992 27.922 1.00 19.32 100 LYS B N 1
ATOM 2971 C CA . LYS B 1 103 ? 23.382 41.655 26.636 1.00 19.10 100 LYS B CA 1
ATOM 2972 C C . LYS B 1 103 ? 23.015 42.680 25.540 1.00 23.99 100 LYS B C 1
ATOM 2973 O O . LYS B 1 103 ? 23.803 42.896 24.620 1.00 23.14 100 LYS B O 1
ATOM 2979 N N . GLN B 1 104 ? 21.862 43.343 25.653 1.00 22.75 101 GLN B N 1
ATOM 2980 C CA . GLN B 1 104 ? 21.532 44.414 24.708 1.00 23.00 101 GLN B CA 1
ATOM 2981 C C . GLN B 1 104 ? 22.456 45.615 24.957 1.00 27.97 101 GLN B C 1
ATOM 2982 O O . GLN B 1 104 ? 22.927 46.238 24.002 1.00 26.49 101 GLN B O 1
ATOM 2988 N N . ALA B 1 105 ? 22.733 45.923 26.243 1.00 25.02 102 ALA B N 1
ATOM 2989 C CA . ALA B 1 105 ? 23.617 47.041 26.613 1.00 24.72 102 ALA B CA 1
ATOM 2990 C C . ALA B 1 105 ? 25.073 46.687 26.357 1.00 27.22 102 ALA B C 1
ATOM 2991 O O . ALA B 1 105 ? 25.855 47.553 25.983 1.00 26.71 102 ALA B O 1
ATOM 2993 N N . ASN B 1 106 ? 25.443 45.424 26.576 1.00 24.44 103 ASN B N 1
ATOM 2994 C CA . ASN B 1 106 ? 26.803 44.944 26.350 1.00 24.02 103 ASN B CA 1
ATOM 2995 C C . ASN B 1 106 ? 26.738 43.561 25.674 1.00 28.32 103 ASN B C 1
ATOM 2996 O O . ASN B 1 106 ? 26.583 42.535 26.354 1.00 26.56 103 ASN B O 1
ATOM 3001 N N . PRO B 1 107 ? 26.895 43.523 24.325 1.00 26.39 104 PRO B N 1
ATOM 3002 C CA . PRO B 1 107 ? 26.830 42.235 23.607 1.00 26.21 104 PRO B CA 1
ATOM 3003 C C . PRO B 1 107 ? 27.928 41.221 23.982 1.00 28.82 104 PRO B C 1
ATOM 3004 O O . PRO B 1 107 ? 27.763 40.045 23.675 1.00 28.75 104 PRO B O 1
ATOM 3008 N N . ASP B 1 108 ? 29.011 41.647 24.648 1.00 24.42 105 ASP B N 1
ATOM 3009 C CA . ASP B 1 108 ? 30.087 40.726 25.061 1.00 24.14 105 ASP B CA 1
ATOM 3010 C C . ASP B 1 108 ? 29.849 40.140 26.482 1.00 25.78 105 ASP B C 1
ATOM 3011 O O . ASP B 1 108 ? 30.633 39.301 26.928 1.00 23.85 105 ASP B O 1
ATOM 3016 N N . ALA B 1 109 ? 28.762 40.553 27.170 1.00 22.59 106 ALA B N 1
ATOM 3017 C CA . ALA B 1 109 ? 28.467 40.068 28.526 1.00 21.59 106 ALA B CA 1
ATOM 3018 C C . ALA B 1 109 ? 28.154 38.576 28.540 1.00 24.57 106 ALA B C 1
ATOM 3019 O O . ALA B 1 109 ? 27.549 38.068 27.595 1.00 24.75 106 ALA B O 1
ATOM 3021 N N . TRP B 1 110 ? 28.598 37.864 29.591 1.00 21.20 107 TRP B N 1
ATOM 3022 C CA . TRP B 1 110 ? 28.361 36.424 29.747 1.00 22.93 107 TRP B CA 1
ATOM 3023 C C . TRP B 1 110 ? 27.276 36.140 30.751 1.00 25.21 107 TRP B C 1
ATOM 3024 O O . TRP B 1 110 ? 27.164 36.874 31.743 1.00 26.85 107 TRP B O 1
ATOM 3035 N N . TYR B 1 111 ? 26.525 35.032 30.568 1.00 18.82 108 TYR B N 1
ATOM 3036 C CA . TYR B 1 111 ? 25.586 34.593 31.599 1.00 17.81 108 TYR B CA 1
ATOM 3037 C C . TYR B 1 111 ? 26.136 33.289 32.183 1.00 21.52 108 TYR B C 1
ATOM 3038 O O . TYR B 1 111 ? 26.256 32.281 31.467 1.00 20.73 108 TYR B O 1
ATOM 3047 N N . PHE B 1 112 ? 26.542 33.348 33.465 1.00 16.95 109 PHE B N 1
ATOM 3048 C CA . PHE B 1 112 ? 27.035 32.191 34.240 1.00 16.72 109 PHE B CA 1
ATOM 3049 C C . PHE B 1 112 ? 25.896 31.700 35.085 1.00 22.26 109 PHE B C 1
ATOM 3050 O O . PHE B 1 112 ? 25.443 32.420 35.974 1.00 21.27 109 PHE B O 1
ATOM 3058 N N . CYS B 1 113 ? 25.408 30.489 34.813 1.00 19.49 110 CYS B N 1
ATOM 3059 C CA . CYS B 1 113 ? 24.262 29.933 35.546 1.00 19.07 110 CYS B CA 1
ATOM 3060 C C . CYS B 1 113 ? 24.693 28.761 36.408 1.00 21.90 110 CYS B C 1
ATOM 3061 O O . CYS B 1 113 ? 25.126 27.754 35.853 1.00 22.13 110 CYS B O 1
ATOM 3064 N N . ASP B 1 114 ? 24.558 28.872 37.747 1.00 17.67 111 ASP B N 1
ATOM 3065 C CA . ASP B 1 114 ? 24.717 27.722 38.635 1.00 17.27 111 ASP B CA 1
ATOM 3066 C C . ASP B 1 114 ? 23.303 27.116 38.714 1.00 21.54 111 ASP B C 1
ATOM 3067 O O . ASP B 1 114 ? 22.433 27.762 39.310 1.00 20.98 111 ASP B O 1
ATOM 3072 N N . PRO B 1 115 ? 23.005 25.959 38.081 1.00 19.71 112 PRO B N 1
ATOM 3073 C CA . PRO B 1 115 ? 21.604 25.475 38.057 1.00 20.57 112 PRO B CA 1
ATOM 3074 C C . PRO B 1 115 ? 21.245 24.703 39.320 1.00 23.12 112 PRO B C 1
ATOM 3075 O O . PRO B 1 115 ? 21.115 23.487 39.284 1.00 23.81 112 PRO B O 1
ATOM 3079 N N . VAL B 1 116 ? 21.152 25.384 40.458 1.00 19.68 113 VAL B N 1
ATOM 3080 C CA . VAL B 1 116 ? 20.988 24.659 41.715 1.00 20.04 113 VAL B CA 1
ATOM 3081 C C . VAL B 1 116 ? 19.673 23.904 41.854 1.00 26.67 113 VAL B C 1
ATOM 3082 O O . VAL B 1 116 ? 18.592 24.482 41.759 1.00 24.96 113 VAL B O 1
ATOM 3094 N N . GLY B 1 118 ? 19.955 20.764 44.114 1.00 33.60 115 GLY B N 1
ATOM 3095 C CA . GLY B 1 118 ? 20.176 19.943 45.289 1.00 34.59 115 GLY B CA 1
ATOM 3096 C C . GLY B 1 118 ? 21.536 19.270 45.342 1.00 40.66 115 GLY B C 1
ATOM 3097 O O . GLY B 1 118 ? 22.339 19.407 44.430 1.00 38.49 115 GLY B O 1
ATOM 3098 N N . HIS B 1 119 ? 21.772 18.527 46.419 1.00 41.56 116 HIS B N 1
ATOM 3099 C CA . HIS B 1 119 ? 23.023 17.801 46.643 1.00 43.42 116 HIS B CA 1
ATOM 3100 C C . HIS B 1 119 ? 22.845 16.343 46.213 1.00 47.20 116 HIS B C 1
ATOM 3101 O O . HIS B 1 119 ? 21.791 15.767 46.493 1.00 45.35 116 HIS B O 1
ATOM 3108 N N . PRO B 1 120 ? 23.851 15.722 45.541 1.00 45.61 117 PRO B N 1
ATOM 3109 C CA . PRO B 1 120 ? 23.686 14.328 45.080 1.00 46.01 117 PRO B CA 1
ATOM 3110 C C . PRO B 1 120 ? 23.468 13.312 46.202 1.00 51.39 117 PRO B C 1
ATOM 3111 O O . PRO B 1 120 ? 22.901 12.252 45.950 1.00 51.78 117 PRO B O 1
ATOM 3115 N N . GLU B 1 121 ? 23.896 13.640 47.431 1.00 48.80 118 GLU B N 1
ATOM 3116 C CA . GLU B 1 121 ? 23.784 12.782 48.616 1.00 48.75 118 GLU B CA 1
ATOM 3117 C C . GLU B 1 121 ? 22.458 13.005 49.397 1.00 51.84 118 GLU B C 1
ATOM 3118 O O . GLU B 1 121 ? 22.038 12.106 50.136 1.00 50.58 118 GLU B O 1
ATOM 3124 N N . LYS B 1 122 ? 21.813 14.187 49.233 1.00 47.64 119 LYS B N 1
ATOM 3125 C CA . LYS B 1 122 ? 20.565 14.527 49.928 1.00 46.84 119 LYS B CA 1
ATOM 3126 C C . LYS B 1 122 ? 19.350 14.431 49.011 1.00 48.63 119 LYS B C 1
ATOM 3127 O O . LYS B 1 122 ? 18.335 13.871 49.414 1.00 48.65 119 LYS B O 1
ATOM 3133 N N . GLY B 1 123 ? 19.456 14.975 47.804 1.00 43.28 120 GLY B N 1
ATOM 3134 C CA . GLY B 1 123 ? 18.371 14.985 46.829 1.00 42.11 120 GLY B CA 1
ATOM 3135 C C . GLY B 1 123 ? 17.917 16.393 46.498 1.00 44.54 120 GLY B C 1
ATOM 3136 O O . GLY B 1 123 ? 18.498 17.361 47.004 1.00 43.23 120 GLY B O 1
ATOM 3137 N N . CYS B 1 124 ? 16.862 16.508 45.655 1.00 40.31 121 CYS B N 1
ATOM 3138 C CA . CYS B 1 124 ? 16.288 17.768 45.168 1.00 40.47 121 CYS B CA 1
ATOM 3139 C C . CYS B 1 124 ? 15.696 18.617 46.310 1.00 40.82 121 CYS B C 1
ATOM 3140 O O . CYS B 1 124 ? 15.020 18.084 47.191 1.00 39.83 121 CYS B O 1
ATOM 3143 N N . ILE B 1 125 ? 16.033 19.904 46.312 1.00 34.77 122 ILE B N 1
ATOM 3144 C CA . ILE B 1 125 ? 15.489 20.862 47.265 1.00 34.27 122 ILE B CA 1
ATOM 3145 C C . ILE B 1 125 ? 14.781 22.043 46.593 1.00 37.75 122 ILE B C 1
ATOM 3146 O O . ILE B 1 125 ? 14.364 22.978 47.261 1.00 39.43 122 ILE B O 1
ATOM 3151 N N . VAL B 1 126 ? 14.677 22.011 45.271 1.00 32.72 123 VAL B N 1
ATOM 3152 C CA . VAL B 1 126 ? 14.038 23.095 44.524 1.00 31.82 123 VAL B CA 1
ATOM 3153 C C . VAL B 1 126 ? 12.510 23.083 44.523 1.00 33.13 123 VAL B C 1
ATOM 3154 O O . VAL B 1 126 ? 11.890 22.037 44.651 1.00 31.36 123 VAL B O 1
ATOM 3158 N N . ALA B 1 127 ? 11.924 24.265 44.370 1.00 27.83 124 ALA B N 1
ATOM 3159 C CA . ALA B 1 127 ? 10.480 24.436 44.307 1.00 27.24 124 ALA B CA 1
ATOM 3160 C C . ALA B 1 127 ? 9.916 23.926 42.982 1.00 27.63 124 ALA B C 1
ATOM 3161 O O . ALA B 1 127 ? 10.634 23.863 41.991 1.00 24.77 124 ALA B O 1
ATOM 3163 N N . PRO B 1 128 ? 8.635 23.558 42.966 1.00 25.18 125 PRO B N 1
ATOM 3164 C CA . PRO B 1 128 ? 8.022 23.073 41.713 1.00 24.29 125 PRO B CA 1
ATOM 3165 C C . PRO B 1 128 ? 8.242 24.029 40.533 1.00 25.86 125 PRO B C 1
ATOM 3166 O O . PRO B 1 128 ? 8.191 25.243 40.716 1.00 24.72 125 PRO B O 1
ATOM 3170 N N . GLY B 1 129 ? 8.517 23.475 39.353 1.00 23.65 126 GLY B N 1
ATOM 3171 C CA . GLY B 1 129 ? 8.740 24.242 38.126 1.00 23.39 126 GLY B CA 1
ATOM 3172 C C . GLY B 1 129 ? 10.151 24.787 37.924 1.00 26.15 126 GLY B C 1
ATOM 3173 O O . GLY B 1 129 ? 10.500 25.200 36.815 1.00 23.91 126 GLY B O 1
ATOM 3174 N N . VAL B 1 130 ? 10.982 24.794 38.977 1.00 22.71 127 VAL B N 1
ATOM 3175 C CA . VAL B 1 130 ? 12.355 25.347 38.881 1.00 22.43 127 VAL B CA 1
ATOM 3176 C C . VAL B 1 130 ? 13.261 24.421 38.058 1.00 26.81 127 VAL B C 1
ATOM 3177 O O . VAL B 1 130 ? 14.059 24.930 37.257 1.00 24.40 127 VAL B O 1
ATOM 3181 N N . ALA B 1 131 ? 13.127 23.084 38.221 1.00 25.14 128 ALA B N 1
ATOM 3182 C CA . ALA B 1 131 ? 13.926 22.135 37.433 1.00 26.22 128 ALA B CA 1
ATOM 3183 C C . ALA B 1 131 ? 13.626 22.294 35.954 1.00 27.11 128 ALA B C 1
ATOM 3184 O O . ALA B 1 131 ? 14.557 22.381 35.157 1.00 25.56 128 ALA B O 1
ATOM 3186 N N . GLU B 1 132 ? 12.333 22.414 35.599 1.00 24.70 129 GLU B N 1
ATOM 3187 C CA . GLU B 1 132 ? 11.871 22.635 34.225 1.00 24.62 129 GLU B CA 1
ATOM 3188 C C . GLU B 1 132 ? 12.430 23.958 33.691 1.00 27.81 129 GLU B C 1
ATOM 3189 O O . GLU B 1 132 ? 12.882 24.006 32.545 1.00 28.88 129 GLU B O 1
ATOM 3195 N N . PHE B 1 133 ? 12.396 25.035 34.520 1.00 21.35 130 PHE B N 1
ATOM 3196 C CA . PHE B 1 133 ? 12.923 26.348 34.142 1.00 20.84 130 PHE B CA 1
ATOM 3197 C C . PHE B 1 133 ? 14.401 26.241 33.768 1.00 24.12 130 PHE B C 1
ATOM 3198 O O . PHE B 1 133 ? 14.812 26.839 32.779 1.00 22.13 130 PHE B O 1
ATOM 3206 N N . PHE B 1 134 ? 15.208 25.520 34.581 1.00 20.48 131 PHE B N 1
ATOM 3207 C CA . PHE B 1 134 ? 16.633 25.395 34.267 1.00 20.03 131 PHE B CA 1
ATOM 3208 C C . PHE B 1 134 ? 16.869 24.668 32.953 1.00 26.92 131 PHE B C 1
ATOM 3209 O O . PHE B 1 134 ? 17.646 25.161 32.135 1.00 25.28 131 PHE B O 1
ATOM 3217 N N A CYS B 1 135 ? 16.196 23.525 32.743 0.50 26.22 132 CYS B N 1
ATOM 3218 N N B CYS B 1 135 ? 16.183 23.528 32.740 0.50 26.50 132 CYS B N 1
ATOM 3219 C CA A CYS B 1 135 ? 16.361 22.678 31.552 0.50 27.16 132 CYS B CA 1
ATOM 3220 C CA B CYS B 1 135 ? 16.318 22.688 31.538 0.50 27.59 132 CYS B CA 1
ATOM 3221 C C A CYS B 1 135 ? 15.924 23.372 30.246 0.50 30.31 132 CYS B C 1
ATOM 3222 C C B CYS B 1 135 ? 15.945 23.422 30.255 0.50 30.46 132 CYS B C 1
ATOM 3223 O O A CYS B 1 135 ? 16.644 23.263 29.248 0.50 29.71 132 CYS B O 1
ATOM 3224 O O B CYS B 1 135 ? 16.701 23.371 29.280 0.50 29.81 132 CYS B O 1
ATOM 3229 N N . ASN B 1 136 ? 14.728 23.953 30.219 1.00 26.38 133 ASN B N 1
ATOM 3230 C CA . ASN B 1 136 ? 14.223 24.597 29.009 1.00 26.23 133 ASN B CA 1
ATOM 3231 C C . ASN B 1 136 ? 14.390 26.122 28.873 1.00 29.17 133 ASN B C 1
ATOM 3232 O O . ASN B 1 136 ? 14.196 26.661 27.784 1.00 28.61 133 ASN B O 1
ATOM 3237 N N . GLU B 1 137 ? 14.742 26.820 29.951 1.00 24.16 134 GLU B N 1
ATOM 3238 C CA . GLU B 1 137 ? 14.902 28.275 29.857 1.00 23.42 134 GLU B CA 1
ATOM 3239 C C . GLU B 1 137 ? 16.313 28.803 30.133 1.00 25.29 134 GLU B C 1
ATOM 3240 O O . GLU B 1 137 ? 16.917 29.452 29.280 1.00 25.49 134 GLU B O 1
ATOM 3246 N N . ALA B 1 138 ? 16.825 28.528 31.330 1.00 21.24 135 ALA B N 1
ATOM 3247 C CA . ALA B 1 138 ? 18.156 28.985 31.733 1.00 20.64 135 ALA B CA 1
ATOM 3248 C C . ALA B 1 138 ? 19.316 28.390 30.931 1.00 24.90 135 ALA B C 1
ATOM 3249 O O . ALA B 1 138 ? 20.252 29.098 30.560 1.00 23.10 135 ALA B O 1
ATOM 3251 N N . LEU B 1 139 ? 19.246 27.090 30.666 1.00 23.00 136 LEU B N 1
ATOM 3252 C CA . LEU B 1 139 ? 20.295 26.391 29.918 1.00 24.58 136 LEU B CA 1
ATOM 3253 C C . LEU B 1 139 ? 20.449 26.999 28.508 1.00 27.06 136 LEU B C 1
ATOM 3254 O O . LEU B 1 139 ? 21.553 27.450 28.213 1.00 23.93 136 LEU B O 1
ATOM 3259 N N . PRO B 1 140 ? 19.379 27.156 27.671 1.00 26.81 137 PRO B N 1
ATOM 3260 C CA . PRO B 1 140 ? 19.579 27.754 26.337 1.00 26.52 137 PRO B CA 1
ATOM 3261 C C . PRO B 1 140 ? 20.157 29.171 26.323 1.00 29.53 137 PRO B C 1
ATOM 3262 O O . PRO B 1 140 ? 20.809 29.531 25.348 1.00 28.65 137 PRO B O 1
ATOM 3266 N N . ALA B 1 141 ? 19.909 29.973 27.385 1.00 26.21 138 ALA B N 1
ATOM 3267 C CA . ALA B 1 141 ? 20.376 31.357 27.498 1.00 25.85 138 ALA B CA 1
ATOM 3268 C C . ALA B 1 141 ? 21.776 31.476 28.130 1.00 27.38 138 ALA B C 1
ATOM 3269 O O . ALA B 1 141 ? 22.349 32.562 28.107 1.00 25.82 138 ALA B O 1
ATOM 3271 N N . SER B 1 142 ? 22.310 30.386 28.718 1.00 23.58 139 SER B N 1
ATOM 3272 C CA . SER B 1 142 ? 23.589 30.420 29.434 1.00 22.66 139 SER B CA 1
ATOM 3273 C C . SER B 1 142 ? 24.826 30.338 28.538 1.00 25.43 139 SER B C 1
ATOM 3274 O O . SER B 1 142 ? 24.784 29.742 27.457 1.00 25.44 139 SER B O 1
ATOM 3277 N N . ASP B 1 143 ? 25.904 30.972 28.987 1.00 21.04 140 ASP B N 1
ATOM 3278 C CA . ASP B 1 143 ? 27.201 30.889 28.338 1.00 20.19 140 ASP B CA 1
ATOM 3279 C C . ASP B 1 143 ? 28.112 29.945 29.112 1.00 25.85 140 ASP B C 1
ATOM 3280 O O . ASP B 1 143 ? 29.013 29.344 28.557 1.00 26.21 140 ASP B O 1
ATOM 3293 N N . ILE B 1 145 ? 27.711 26.989 32.545 1.00 19.88 142 ILE B N 1
ATOM 3294 C CA . ILE B 1 145 ? 26.841 26.370 33.528 1.00 21.22 142 ILE B CA 1
ATOM 3295 C C . ILE B 1 145 ? 27.675 25.516 34.480 1.00 24.53 142 ILE B C 1
ATOM 3296 O O . ILE B 1 145 ? 28.689 24.964 34.078 1.00 23.58 142 ILE B O 1
ATOM 3301 N N . ALA B 1 146 ? 27.263 25.421 35.739 1.00 20.19 143 ALA B N 1
ATOM 3302 C CA . ALA B 1 146 ? 28.054 24.688 36.718 1.00 19.45 143 ALA B CA 1
ATOM 3303 C C . ALA B 1 146 ? 27.234 23.680 37.507 1.00 21.46 143 ALA B C 1
ATOM 3304 O O . ALA B 1 146 ? 27.124 23.769 38.720 1.00 21.05 143 ALA B O 1
ATOM 3306 N N . PRO B 1 147 ? 26.699 22.694 36.806 1.00 18.83 144 PRO B N 1
ATOM 3307 C CA . PRO B 1 147 ? 25.908 21.641 37.442 1.00 18.72 144 PRO B CA 1
ATOM 3308 C C . PRO B 1 147 ? 26.754 20.665 38.259 1.00 23.42 144 PRO B C 1
ATOM 3309 O O . PRO B 1 147 ? 27.863 20.346 37.859 1.00 23.35 144 PRO B O 1
ATOM 3313 N N . ASN B 1 148 ? 26.224 20.187 39.379 1.00 20.49 145 ASN B N 1
ATOM 3314 C CA . ASN B 1 148 ? 26.862 19.098 40.114 1.00 21.18 145 ASN B CA 1
ATOM 3315 C C . ASN B 1 148 ? 26.390 17.804 39.408 1.00 28.17 145 ASN B C 1
ATOM 3316 O O . ASN B 1 148 ? 25.698 17.911 38.383 1.00 27.59 145 ASN B O 1
ATOM 3321 N N . LEU B 1 149 ? 26.736 16.607 39.918 1.00 25.45 146 LEU B N 1
ATOM 3322 C CA . LEU B 1 149 ? 26.295 15.363 39.264 1.00 26.21 146 LEU B CA 1
ATOM 3323 C C . LEU B 1 149 ? 24.754 15.299 39.099 1.00 30.82 146 LEU B C 1
ATOM 3324 O O . LEU B 1 149 ? 24.286 15.060 37.987 1.00 30.32 146 LEU B O 1
ATOM 3329 N N . LEU B 1 150 ? 23.995 15.512 40.194 1.00 28.51 147 LEU B N 1
ATOM 3330 C CA . LEU B 1 150 ? 22.521 15.466 40.234 1.00 28.58 147 LEU B CA 1
ATOM 3331 C C . LEU B 1 150 ? 21.923 16.431 39.192 1.00 31.27 147 LEU B C 1
ATOM 3332 O O . LEU B 1 150 ? 20.991 16.061 38.475 1.00 31.26 147 LEU B O 1
ATOM 3337 N N . GLU B 1 151 ? 22.490 17.641 39.077 1.00 26.45 148 GLU B N 1
ATOM 3338 C CA . GLU B 1 151 ? 22.030 18.674 38.143 1.00 24.67 148 GLU B CA 1
ATOM 3339 C C . GLU B 1 151 ? 22.440 18.353 36.727 1.00 28.80 148 GLU B C 1
ATOM 3340 O O . GLU B 1 151 ? 21.658 18.618 35.827 1.00 27.36 148 GLU B O 1
ATOM 3346 N N . LEU B 1 152 ? 23.628 17.733 36.504 1.00 25.97 149 LEU B N 1
ATOM 3347 C CA . LEU B 1 152 ? 24.047 17.335 35.148 1.00 25.25 149 LEU B CA 1
ATOM 3348 C C . LEU B 1 152 ? 23.098 16.230 34.598 1.00 30.80 149 LEU B C 1
ATOM 3349 O O . LEU B 1 152 ? 22.818 16.203 33.397 1.00 30.11 149 LEU B O 1
ATOM 3354 N N . GLU B 1 153 ? 22.630 15.339 35.492 1.00 29.43 150 GLU B N 1
ATOM 3355 C CA . GLU B 1 153 ? 21.727 14.223 35.165 1.00 31.59 150 GLU B CA 1
ATOM 3356 C C . GLU B 1 153 ? 20.322 14.753 34.884 1.00 37.89 150 GLU B C 1
ATOM 3357 O O . GLU B 1 153 ? 19.688 14.329 33.909 1.00 38.64 150 GLU B O 1
ATOM 3363 N N . GLN B 1 154 ? 19.849 15.695 35.729 1.00 33.67 151 GLN B N 1
ATOM 3364 C CA . GLN B 1 154 ? 18.540 16.334 35.582 1.00 32.74 151 GLN B CA 1
ATOM 3365 C C . GLN B 1 154 ? 18.445 17.084 34.259 1.00 35.71 151 GLN B C 1
ATOM 3366 O O . GLN B 1 154 ? 17.471 16.882 33.527 1.00 35.67 151 GLN B O 1
ATOM 3372 N N . LEU B 1 155 ? 19.472 17.916 33.926 1.00 29.51 152 LEU B N 1
ATOM 3373 C CA . LEU B 1 155 ? 19.490 18.725 32.706 1.00 29.01 152 LEU B CA 1
ATOM 3374 C C . LEU B 1 155 ? 19.571 17.890 31.440 1.00 35.69 152 LEU B C 1
ATOM 3375 O O . LEU B 1 155 ? 19.079 18.333 30.403 1.00 34.64 152 LEU B O 1
ATOM 3380 N N . SER B 1 156 ? 20.237 16.725 31.498 1.00 34.06 153 SER B N 1
ATOM 3381 C CA . SER B 1 156 ? 20.416 15.863 30.323 1.00 34.85 153 SER B CA 1
ATOM 3382 C C . SER B 1 156 ? 19.355 14.757 30.237 1.00 42.73 153 SER B C 1
ATOM 3383 O O . SER B 1 156 ? 19.074 14.284 29.140 1.00 43.81 153 SER B O 1
ATOM 3386 N N . GLY B 1 157 ? 18.811 14.346 31.387 1.00 41.84 154 GLY B N 1
ATOM 3387 C CA . GLY B 1 157 ? 17.848 13.254 31.492 1.00 42.91 154 GLY B CA 1
ATOM 3388 C C . GLY B 1 157 ? 18.538 11.911 31.344 1.00 49.71 154 GLY B C 1
ATOM 3389 O O . GLY B 1 157 ? 17.890 10.896 31.068 1.00 49.94 154 GLY B O 1
ATOM 3390 N N . GLU B 1 158 ? 19.872 11.906 31.531 1.00 47.33 155 GLU B N 1
ATOM 3391 C CA . GLU B 1 158 ? 20.745 10.741 31.390 1.00 46.94 155 GLU B CA 1
ATOM 3392 C C . GLU B 1 158 ? 21.453 10.400 32.684 1.00 51.10 155 GLU B C 1
ATOM 3393 O O . GLU B 1 158 ? 21.810 11.301 33.448 1.00 50.66 155 GLU B O 1
ATOM 3399 N N . ARG B 1 159 ? 21.719 9.099 32.899 1.00 46.73 156 ARG B N 1
ATOM 3400 C CA . ARG B 1 159 ? 22.519 8.614 34.022 1.00 45.48 156 ARG B CA 1
ATOM 3401 C C . ARG B 1 159 ? 23.977 8.866 33.654 1.00 47.43 156 ARG B C 1
ATOM 3402 O O . ARG B 1 159 ? 24.351 8.670 32.492 1.00 47.17 156 ARG B O 1
ATOM 3410 N N . VAL B 1 160 ? 24.777 9.380 34.600 1.00 41.82 157 VAL B N 1
ATOM 3411 C CA . VAL B 1 160 ? 26.200 9.637 34.368 1.00 40.08 157 VAL B CA 1
ATOM 3412 C C . VAL B 1 160 ? 26.956 8.755 35.365 1.00 42.93 157 VAL B C 1
ATOM 3413 O O . VAL B 1 160 ? 26.787 8.911 36.576 1.00 41.88 157 VAL B O 1
ATOM 3417 N N . GLU B 1 161 ? 27.741 7.792 34.852 1.00 40.17 158 GLU B N 1
ATOM 3418 C CA . GLU B 1 161 ? 28.445 6.812 35.693 1.00 40.02 158 GLU B CA 1
ATOM 3419 C C . GLU B 1 161 ? 29.943 7.086 35.879 1.00 42.02 158 GLU B C 1
ATOM 3420 O O . GLU B 1 161 ? 30.512 6.613 36.864 1.00 41.91 158 GLU B O 1
ATOM 3426 N N . ASN B 1 162 ? 30.588 7.803 34.941 1.00 38.32 159 ASN B N 1
ATOM 3427 C CA . ASN B 1 162 ? 32.022 8.083 35.015 1.00 38.13 159 ASN B CA 1
ATOM 3428 C C . ASN B 1 162 ? 32.390 9.415 34.351 1.00 40.25 159 ASN B C 1
ATOM 3429 O O . ASN B 1 162 ? 31.519 10.090 33.799 1.00 39.31 159 ASN B O 1
ATOM 3434 N N . VAL B 1 163 ? 33.700 9.769 34.386 1.00 35.83 160 VAL B N 1
ATOM 3435 C CA . VAL B 1 163 ? 34.273 11.001 33.829 1.00 34.98 160 VAL B CA 1
ATOM 3436 C C . VAL B 1 163 ? 34.088 11.058 32.302 1.00 41.39 160 VAL B C 1
ATOM 3437 O O . VAL B 1 163 ? 33.730 12.124 31.786 1.00 40.59 160 VAL B O 1
ATOM 3441 N N . GLU B 1 164 ? 34.332 9.926 31.580 1.00 39.26 161 GLU B N 1
ATOM 3442 C CA . GLU B 1 164 ? 34.170 9.847 30.115 1.00 39.42 161 GLU B CA 1
ATOM 3443 C C . GLU B 1 164 ? 32.760 10.278 29.701 1.00 41.75 161 GLU B C 1
ATOM 3444 O O . GLU B 1 164 ? 32.610 11.108 28.798 1.00 41.58 161 GLU B O 1
ATOM 3450 N N . GLN B 1 165 ? 31.741 9.715 30.381 1.00 37.97 162 GLN B N 1
ATOM 3451 C CA . GLN B 1 165 ? 30.318 9.988 30.168 1.00 37.77 162 GLN B CA 1
ATOM 3452 C C . GLN B 1 165 ? 29.999 11.449 30.508 1.00 42.38 162 GLN B C 1
ATOM 3453 O O . GLN B 1 165 ? 29.333 12.120 29.713 1.00 41.59 162 GLN B O 1
ATOM 3459 N N . ALA B 1 166 ? 30.495 11.939 31.681 1.00 38.20 163 ALA B N 1
ATOM 3460 C CA . ALA B 1 166 ? 30.289 13.324 32.162 1.00 36.94 163 ALA B CA 1
ATOM 3461 C C . ALA B 1 166 ? 30.755 14.335 31.128 1.00 38.64 163 ALA B C 1
ATOM 3462 O O . ALA B 1 166 ? 30.020 15.279 30.853 1.00 37.71 163 ALA B O 1
ATOM 3464 N N . VAL B 1 167 ? 31.930 14.102 30.504 1.00 34.80 164 VAL B N 1
ATOM 3465 C CA . VAL B 1 167 ? 32.457 14.950 29.428 1.00 34.82 164 VAL B CA 1
ATOM 3466 C C . VAL B 1 167 ? 31.444 14.967 28.248 1.00 40.28 164 VAL B C 1
ATOM 3467 O O . VAL B 1 167 ? 31.055 16.045 27.791 1.00 39.32 164 VAL B O 1
ATOM 3471 N N . GLN B 1 168 ? 31.027 13.772 27.767 1.00 37.49 165 GLN B N 1
ATOM 3472 C CA . GLN B 1 168 ? 30.134 13.638 26.610 1.00 37.43 165 GLN B CA 1
ATOM 3473 C C . GLN B 1 168 ? 28.766 14.295 26.869 1.00 39.06 165 GLN B C 1
ATOM 3474 O O . GLN B 1 168 ? 28.276 15.029 26.010 1.00 38.63 165 GLN B O 1
ATOM 3480 N N . VAL B 1 169 ? 28.188 14.052 28.053 1.00 35.19 166 VAL B N 1
ATOM 3481 C CA . VAL B 1 169 ? 26.907 14.601 28.512 1.00 35.36 166 VAL B CA 1
ATOM 3482 C C . VAL B 1 169 ? 27.036 16.143 28.640 1.00 38.19 166 VAL B C 1
ATOM 3483 O O . VAL B 1 169 ? 26.158 16.850 28.137 1.00 38.14 166 VAL B O 1
ATOM 3487 N N . ALA B 1 170 ? 28.169 16.659 29.205 1.00 32.87 167 ALA B N 1
ATOM 3488 C CA . ALA B 1 170 ? 28.444 18.106 29.296 1.00 32.57 167 ALA B CA 1
ATOM 3489 C C . ALA B 1 170 ? 28.462 18.743 27.910 1.00 36.74 167 ALA B C 1
ATOM 3490 O O . ALA B 1 170 ? 27.900 19.822 27.727 1.00 36.03 167 ALA B O 1
ATOM 3492 N N . ARG B 1 171 ? 29.082 18.059 26.922 1.00 34.00 168 ARG B N 1
ATOM 3493 C CA . ARG B 1 171 ? 29.168 18.558 25.547 1.00 34.45 168 ARG B CA 1
ATOM 3494 C C . ARG B 1 171 ? 27.792 18.532 24.868 1.00 38.76 168 ARG B C 1
ATOM 3495 O O . ARG B 1 171 ? 27.551 19.356 23.988 1.00 40.29 168 ARG B O 1
ATOM 3503 N N . SER B 1 172 ? 26.878 17.648 25.317 1.00 35.03 169 SER B N 1
ATOM 3504 C CA . SER B 1 172 ? 25.509 17.602 24.788 1.00 34.81 169 SER B CA 1
ATOM 3505 C C . SER B 1 172 ? 24.689 18.796 25.343 1.00 37.36 169 SER B C 1
ATOM 3506 O O . SER B 1 172 ? 23.843 19.341 24.633 1.00 34.63 169 SER B O 1
ATOM 3509 N N . LEU B 1 173 ? 24.963 19.212 26.602 1.00 34.42 170 LEU B N 1
ATOM 3510 C CA . LEU B 1 173 ? 24.298 20.374 27.208 1.00 34.38 170 LEU B CA 1
ATOM 3511 C C . LEU B 1 173 ? 24.783 21.647 26.511 1.00 39.39 170 LEU B C 1
ATOM 3512 O O . LEU B 1 173 ? 23.984 22.540 26.227 1.00 38.36 170 LEU B O 1
ATOM 3517 N N . CYS B 1 174 ? 26.084 21.685 26.168 1.00 38.88 171 CYS B N 1
ATOM 3518 C CA . CYS B 1 174 ? 26.749 22.763 25.434 1.00 40.02 171 CYS B CA 1
ATOM 3519 C C . CYS B 1 174 ? 26.053 23.076 24.119 1.00 41.01 171 CYS B C 1
ATOM 3520 O O . CYS B 1 174 ? 25.927 24.246 23.767 1.00 40.97 171 CYS B O 1
ATOM 3523 N N . ALA B 1 175 ? 25.635 22.037 23.367 1.00 36.71 172 ALA B N 1
ATOM 3524 C CA . ALA B 1 175 ? 24.943 22.198 22.078 1.00 35.06 172 ALA B CA 1
ATOM 3525 C C . ALA B 1 175 ? 23.615 22.970 22.250 1.00 34.63 172 ALA B C 1
ATOM 3526 O O . ALA B 1 175 ? 23.147 23.618 21.317 1.00 33.03 172 ALA B O 1
ATOM 3528 N N . ARG B 1 176 ? 23.025 22.918 23.455 1.00 30.28 173 ARG B N 1
ATOM 3529 C CA . ARG B 1 176 ? 21.779 23.611 23.746 1.00 29.05 173 ARG B CA 1
ATOM 3530 C C . ARG B 1 176 ? 22.026 25.083 24.185 1.00 31.16 173 ARG B C 1
ATOM 3531 O O . ARG B 1 176 ? 21.059 25.818 24.355 1.00 30.85 173 ARG B O 1
ATOM 3539 N N . GLY B 1 177 ? 23.285 25.514 24.330 1.00 27.59 174 GLY B N 1
ATOM 3540 C CA . GLY B 1 177 ? 23.569 26.899 24.722 1.00 26.51 174 GLY B CA 1
ATOM 3541 C C . GLY B 1 177 ? 24.943 27.279 25.253 1.00 29.22 174 GLY B C 1
ATOM 3542 O O . GLY B 1 177 ? 25.598 28.130 24.647 1.00 28.90 174 GLY B O 1
ATOM 3543 N N . PRO B 1 178 ? 25.404 26.743 26.416 1.00 24.99 175 PRO B N 1
ATOM 3544 C CA . PRO B 1 178 ? 26.665 27.235 27.004 1.00 24.78 175 PRO B CA 1
ATOM 3545 C C . PRO B 1 178 ? 27.929 26.719 26.330 1.00 32.65 175 PRO B C 1
ATOM 3546 O O . PRO B 1 178 ? 27.912 25.657 25.726 1.00 34.84 175 PRO B O 1
ATOM 3550 N N . LYS B 1 179 ? 29.015 27.494 26.421 1.00 29.56 176 LYS B N 1
ATOM 3551 C CA . LYS B 1 179 ? 30.309 27.153 25.833 1.00 29.09 176 LYS B CA 1
ATOM 3552 C C . LYS B 1 179 ? 31.232 26.494 26.860 1.00 30.95 176 LYS B C 1
ATOM 3553 O O . LYS B 1 179 ? 32.224 25.868 26.488 1.00 30.26 176 LYS B O 1
ATOM 3559 N N . VAL B 1 180 ? 30.932 26.668 28.155 1.00 24.84 177 VAL B N 1
ATOM 3560 C CA . VAL B 1 180 ? 31.760 26.126 29.233 1.00 24.52 177 VAL B CA 1
ATOM 3561 C C . VAL B 1 180 ? 30.854 25.409 30.243 1.00 25.84 177 VAL B C 1
ATOM 3562 O O . VAL B 1 180 ? 29.800 25.927 30.618 1.00 23.17 177 VAL B O 1
ATOM 3566 N N . VAL B 1 181 ? 31.253 24.204 30.651 1.00 21.21 178 VAL B N 1
ATOM 3567 C CA . VAL B 1 181 ? 30.516 23.437 31.636 1.00 20.64 178 VAL B CA 1
ATOM 3568 C C . VAL B 1 181 ? 31.467 23.089 32.762 1.00 24.71 178 VAL B C 1
ATOM 3569 O O . VAL B 1 181 ? 32.491 22.438 32.527 1.00 24.76 178 VAL B O 1
ATOM 3573 N N . LEU B 1 182 ? 31.110 23.489 33.981 1.00 20.66 179 LEU B N 1
ATOM 3574 C CA . LEU B 1 182 ? 31.852 23.061 35.154 1.00 20.12 179 LEU B CA 1
ATOM 3575 C C . LEU B 1 182 ? 31.020 22.022 35.896 1.00 25.23 179 LEU B C 1
ATOM 3576 O O . LEU B 1 182 ? 29.950 22.341 36.415 1.00 24.51 179 LEU B O 1
ATOM 3581 N N . VAL B 1 183 ? 31.500 20.771 35.943 1.00 21.08 180 VAL B N 1
ATOM 3582 C CA . VAL B 1 183 ? 30.846 19.742 36.739 1.00 20.08 180 VAL B CA 1
ATOM 3583 C C . VAL B 1 183 ? 31.438 19.970 38.120 1.00 22.75 180 VAL B C 1
ATOM 3584 O O . VAL B 1 183 ? 32.521 19.480 38.422 1.00 21.67 180 VAL B O 1
ATOM 3588 N N . LYS B 1 184 ? 30.760 20.793 38.909 1.00 20.14 181 LYS B N 1
ATOM 3589 C CA . LYS B 1 184 ? 31.256 21.238 40.206 1.00 18.76 181 LYS B CA 1
ATOM 3590 C C . LYS B 1 184 ? 31.410 20.153 41.261 1.00 24.25 181 LYS B C 1
ATOM 3591 O O . LYS B 1 184 ? 32.181 20.311 42.196 1.00 22.63 181 LYS B O 1
ATOM 3597 N N . HIS B 1 185 ? 30.608 19.102 41.158 1.00 23.07 182 HIS B N 1
ATOM 3598 C CA . HIS B 1 185 ? 30.708 17.966 42.062 1.00 23.35 182 HIS B CA 1
ATOM 3599 C C . HIS B 1 185 ? 30.434 16.662 41.304 1.00 28.58 182 HIS B C 1
ATOM 3600 O O . HIS B 1 185 ? 29.295 16.365 40.982 1.00 26.97 182 HIS B O 1
ATOM 3607 N N . LEU B 1 186 ? 31.495 15.916 41.006 1.00 25.82 183 LEU B N 1
ATOM 3608 C CA . LEU B 1 186 ? 31.402 14.621 40.326 1.00 25.68 183 LEU B CA 1
ATOM 3609 C C . LEU B 1 186 ? 30.683 13.532 41.125 1.00 30.42 183 LEU B C 1
ATOM 3610 O O . LEU B 1 186 ? 30.014 12.680 40.559 1.00 30.20 183 LEU B O 1
ATOM 3615 N N . SER B 1 187 ? 30.874 13.535 42.435 1.00 27.57 184 SER B N 1
ATOM 3616 C CA . SER B 1 187 ? 30.231 12.558 43.299 1.00 27.63 184 SER B CA 1
ATOM 3617 C C . SER B 1 187 ? 30.642 11.134 42.917 1.00 33.42 184 SER B C 1
ATOM 3618 O O . SER B 1 187 ? 31.815 10.855 42.723 1.00 31.55 184 SER B O 1
ATOM 3621 N N . ARG B 1 188 ? 29.665 10.246 42.793 1.00 31.58 185 ARG B N 1
ATOM 3622 C CA . ARG B 1 188 ? 29.920 8.841 42.475 1.00 32.56 185 ARG B CA 1
ATOM 3623 C C . ARG B 1 188 ? 30.537 8.633 41.094 1.00 37.09 185 ARG B C 1
ATOM 3624 O O . ARG B 1 188 ? 31.138 7.601 40.832 1.00 38.25 185 ARG B O 1
ATOM 3632 N N . ALA B 1 189 ? 30.342 9.592 40.201 1.00 32.23 186 ALA B N 1
ATOM 3633 C CA . ALA B 1 189 ? 30.855 9.489 38.838 1.00 31.95 186 ALA B CA 1
ATOM 3634 C C . ALA B 1 189 ? 32.365 9.847 38.761 1.00 34.13 186 ALA B C 1
ATOM 3635 O O . ALA B 1 189 ? 32.954 9.799 37.682 1.00 33.20 186 ALA B O 1
ATOM 3637 N N . GLY B 1 190 ? 32.975 10.169 39.900 1.00 30.24 187 GLY B N 1
ATOM 3638 C CA . GLY B 1 190 ? 34.398 10.494 39.962 1.00 31.13 187 GLY B CA 1
ATOM 3639 C C . GLY B 1 190 ? 35.267 9.251 39.865 1.00 36.92 187 GLY B C 1
ATOM 3640 O O . GLY B 1 190 ? 34.742 8.140 39.753 1.00 35.58 187 GLY B O 1
ATOM 3641 N N . TYR B 1 191 ? 36.596 9.422 39.902 1.00 34.38 188 TYR B N 1
ATOM 3642 C CA . TYR B 1 191 ? 37.544 8.304 39.842 1.00 34.80 188 TYR B CA 1
ATOM 3643 C C . TYR B 1 191 ? 37.754 7.627 41.191 1.00 39.85 188 TYR B C 1
ATOM 3644 O O . TYR B 1 191 ? 37.939 6.411 41.235 1.00 38.67 188 TYR B O 1
ATOM 3653 N N . HIS B 1 192 ? 37.791 8.410 42.289 1.00 38.10 189 HIS B N 1
ATOM 3654 C CA . HIS B 1 192 ? 38.089 7.865 43.614 1.00 39.23 189 HIS B CA 1
ATOM 3655 C C . HIS B 1 192 ? 37.081 8.339 44.652 1.00 43.14 189 HIS B C 1
ATOM 3656 O O . HIS B 1 192 ? 36.848 9.544 44.777 1.00 42.40 189 HIS B O 1
ATOM 3663 N N . ALA B 1 193 ? 36.504 7.388 45.409 1.00 39.52 190 ALA B N 1
ATOM 3664 C CA . ALA B 1 193 ? 35.487 7.628 46.440 1.00 39.88 190 ALA B CA 1
ATOM 3665 C C . ALA B 1 193 ? 35.978 8.535 47.570 1.00 45.76 190 ALA B C 1
ATOM 3666 O O . ALA B 1 193 ? 35.163 9.226 48.190 1.00 45.54 190 ALA B O 1
ATOM 3668 N N . ASP B 1 194 ? 37.303 8.523 47.845 1.00 43.15 191 ASP B N 1
ATOM 3669 C CA . ASP B 1 194 ? 37.927 9.290 48.931 1.00 43.51 191 ASP B CA 1
ATOM 3670 C C . ASP B 1 194 ? 38.389 10.681 48.492 1.00 45.75 191 ASP B C 1
ATOM 3671 O O . ASP B 1 194 ? 39.108 11.349 49.245 1.00 45.71 191 ASP B O 1
ATOM 3676 N N . CYS B 1 195 ? 37.959 11.135 47.299 1.00 40.08 192 CYS B N 1
ATOM 3677 C CA . CYS B 1 195 ? 38.370 12.431 46.777 1.00 38.21 192 CYS B CA 1
ATOM 3678 C C . CYS B 1 195 ? 37.190 13.266 46.286 1.00 33.64 192 CYS B C 1
ATOM 3679 O O . CYS B 1 195 ? 36.295 12.731 45.630 1.00 31.05 192 CYS B O 1
ATOM 3682 N N . PHE B 1 196 ? 37.243 14.601 46.524 1.00 25.42 193 PHE B N 1
ATOM 3683 C CA . PHE B 1 196 ? 36.270 15.527 45.955 1.00 22.92 193 PHE B CA 1
ATOM 3684 C C . PHE B 1 196 ? 36.770 15.823 44.551 1.00 24.45 193 PHE B C 1
ATOM 3685 O O . PHE B 1 196 ? 37.961 16.062 44.374 1.00 23.46 193 PHE B O 1
ATOM 3693 N N . GLU B 1 197 ? 35.905 15.739 43.541 1.00 20.15 194 GLU B N 1
ATOM 3694 C CA . GLU B 1 197 ? 36.350 15.909 42.154 1.00 19.05 194 GLU B CA 1
ATOM 3695 C C . GLU B 1 197 ? 35.499 16.861 41.327 1.00 22.50 194 GLU B C 1
ATOM 3696 O O . GLU B 1 197 ? 34.285 16.911 41.503 1.00 22.32 194 GLU B O 1
ATOM 3710 N N . LEU B 1 199 ? 35.161 18.761 37.080 1.00 24.36 196 LEU B N 1
ATOM 3711 C CA . LEU B 1 199 ? 35.487 18.668 35.671 1.00 25.05 196 LEU B CA 1
ATOM 3712 C C . LEU B 1 199 ? 35.165 19.977 34.963 1.00 28.77 196 LEU B C 1
ATOM 3713 O O . LEU B 1 199 ? 34.073 20.512 35.144 1.00 29.36 196 LEU B O 1
ATOM 3718 N N . LEU B 1 200 ? 36.107 20.513 34.185 1.00 23.38 197 LEU B N 1
ATOM 3719 C CA . LEU B 1 200 ? 35.875 21.742 33.407 1.00 23.19 197 LEU B CA 1
ATOM 3720 C C . LEU B 1 200 ? 35.899 21.365 31.932 1.00 29.13 197 LEU B C 1
ATOM 3721 O O . LEU B 1 200 ? 36.891 20.806 31.476 1.00 28.86 197 LEU B O 1
ATOM 3726 N N . VAL B 1 201 ? 34.792 21.600 31.205 1.00 25.76 198 VAL B N 1
ATOM 3727 C CA . VAL B 1 201 ? 34.659 21.140 29.818 1.00 26.22 198 VAL B CA 1
ATOM 3728 C C . VAL B 1 201 ? 34.380 22.300 28.849 1.00 32.35 198 VAL B C 1
ATOM 3729 O O . VAL B 1 201 ? 33.537 23.165 29.124 1.00 30.04 198 VAL B O 1
ATOM 3733 N N . THR B 1 202 ? 35.113 22.305 27.710 1.00 30.79 199 THR B N 1
ATOM 3734 C CA . THR B 1 202 ? 34.926 23.199 26.567 1.00 31.22 199 THR B CA 1
ATOM 3735 C C . THR B 1 202 ? 34.757 22.324 25.314 1.00 37.95 199 THR B C 1
ATOM 3736 O O . THR B 1 202 ? 34.736 21.087 25.421 1.00 37.27 199 THR B O 1
ATOM 3740 N N . ALA B 1 203 ? 34.619 22.957 24.134 1.00 37.48 200 ALA B N 1
ATOM 3741 C CA . ALA B 1 203 ? 34.465 22.239 22.859 1.00 37.78 200 ALA B CA 1
ATOM 3742 C C . ALA B 1 203 ? 35.714 21.407 22.549 1.00 42.53 200 ALA B C 1
ATOM 3743 O O . ALA B 1 203 ? 35.595 20.220 22.253 1.00 42.87 200 ALA B O 1
ATOM 3745 N N . ASP B 1 204 ? 36.900 22.024 22.706 1.00 39.69 201 ASP B N 1
ATOM 3746 C CA . ASP B 1 204 ? 38.221 21.470 22.405 1.00 40.07 201 ASP B CA 1
ATOM 3747 C C . ASP B 1 204 ? 38.889 20.704 23.563 1.00 44.31 201 ASP B C 1
ATOM 3748 O O . ASP B 1 204 ? 39.716 19.836 23.290 1.00 43.72 201 ASP B O 1
ATOM 3753 N N . ASP B 1 205 ? 38.599 21.045 24.843 1.00 40.15 202 ASP B N 1
ATOM 3754 C CA . ASP B 1 205 ? 39.283 20.384 25.960 1.00 39.25 202 ASP B CA 1
ATOM 3755 C C . ASP B 1 205 ? 38.415 20.114 27.176 1.00 39.12 202 ASP B C 1
ATOM 3756 O O . ASP B 1 205 ? 37.335 20.692 27.330 1.00 38.18 202 ASP B O 1
ATOM 3761 N N . ALA B 1 206 ? 38.934 19.251 28.063 1.00 32.97 203 ALA B N 1
ATOM 3762 C CA . ALA B 1 206 ? 38.366 18.902 29.362 1.00 31.75 203 ALA B CA 1
ATOM 3763 C C . ALA B 1 206 ? 39.493 18.721 30.379 1.00 34.53 203 ALA B C 1
ATOM 3764 O O . ALA B 1 206 ? 40.515 18.109 30.061 1.00 33.88 203 ALA B O 1
ATOM 3766 N N . TRP B 1 207 ? 39.337 19.313 31.572 1.00 29.12 204 TRP B N 1
ATOM 3767 C CA . TRP B 1 207 ? 40.295 19.189 32.670 1.00 28.47 204 TRP B CA 1
ATOM 3768 C C . TRP B 1 207 ? 39.617 18.575 33.847 1.00 30.60 204 TRP B C 1
ATOM 3769 O O . TRP B 1 207 ? 38.480 18.931 34.182 1.00 29.89 204 TRP B O 1
ATOM 3780 N N . HIS B 1 208 ? 40.316 17.661 34.490 1.00 25.63 205 HIS B N 1
ATOM 3781 C CA . HIS B 1 208 ? 39.839 16.979 35.666 1.00 25.69 205 HIS B CA 1
ATOM 3782 C C . HIS B 1 208 ? 40.696 17.429 36.876 1.00 26.63 205 HIS B C 1
ATOM 3783 O O . HIS B 1 208 ? 41.899 17.588 36.742 1.00 25.45 205 HIS B O 1
ATOM 3790 N N . ILE B 1 209 ? 40.087 17.629 38.046 1.00 22.31 206 ILE B N 1
ATOM 3791 C CA . ILE B 1 209 ? 40.862 18.049 39.218 1.00 20.64 206 ILE B CA 1
ATOM 3792 C C . ILE B 1 209 ? 40.336 17.312 40.430 1.00 25.27 206 ILE B C 1
ATOM 3793 O O . ILE B 1 209 ? 39.161 16.955 40.481 1.00 25.28 206 ILE B O 1
ATOM 3798 N N A CYS B 1 210 ? 41.225 17.031 41.402 0.50 22.75 207 CYS B N 1
ATOM 3799 N N B CYS B 1 210 ? 41.197 17.151 41.417 0.50 24.05 207 CYS B N 1
ATOM 3800 C CA A CYS B 1 210 ? 40.918 16.319 42.651 0.50 23.54 207 CYS B CA 1
ATOM 3801 C CA B CYS B 1 210 ? 40.916 16.375 42.595 0.50 25.50 207 CYS B CA 1
ATOM 3802 C C A CYS B 1 210 ? 41.441 17.088 43.851 0.50 25.47 207 CYS B C 1
ATOM 3803 C C B CYS B 1 210 ? 41.491 17.024 43.859 0.50 26.56 2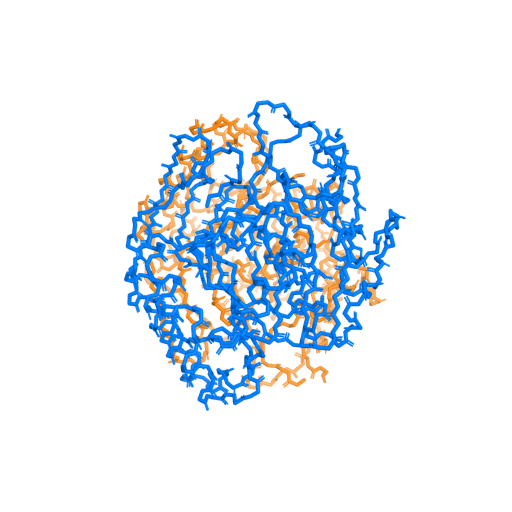07 CYS B C 1
ATOM 3804 O O A CYS B 1 210 ? 42.459 17.781 43.761 0.50 24.07 207 CYS B O 1
ATOM 3805 O O B CYS B 1 210 ? 42.574 17.608 43.823 0.50 25.22 207 CYS B O 1
ATOM 3810 N N A ARG B 1 211 ? 40.790 16.891 44.999 0.50 21.33 208 ARG B N 1
ATOM 3811 N N B ARG B 1 211 ? 40.763 16.917 44.978 0.50 21.65 208 ARG B N 1
ATOM 3812 C CA A ARG B 1 211 ? 41.210 17.444 46.280 0.50 21.52 208 ARG B CA 1
ATOM 3813 C CA B ARG B 1 211 ? 41.216 17.423 46.274 0.50 21.52 208 ARG B CA 1
ATOM 3814 C C A ARG B 1 211 ? 40.662 16.548 47.409 0.50 26.31 208 ARG B C 1
ATOM 3815 C C B ARG B 1 211 ? 40.682 16.514 47.398 0.50 26.29 208 ARG B C 1
ATOM 3816 O O A ARG B 1 211 ? 39.673 15.843 47.179 0.50 26.17 208 ARG B O 1
ATOM 3817 O O B ARG B 1 211 ? 39.694 15.806 47.172 0.50 26.11 208 ARG B O 1
ATOM 3832 N N . PRO B 1 212 ? 41.289 16.503 48.606 1.00 23.83 209 PRO B N 1
ATOM 3833 C CA . PRO B 1 212 ? 40.762 15.634 49.674 1.00 24.20 209 PRO B CA 1
ATOM 3834 C C . PRO B 1 212 ? 39.367 16.071 50.143 1.00 29.63 209 PRO B C 1
ATOM 3835 O O . PRO B 1 212 ? 39.010 17.246 50.003 1.00 28.68 209 PRO B O 1
ATOM 3839 N N . LEU B 1 213 ? 38.586 15.128 50.684 1.00 27.26 210 LEU B N 1
ATOM 3840 C CA . LEU B 1 213 ? 37.257 15.412 51.230 1.00 27.29 210 LEU B CA 1
ATOM 3841 C C . LEU B 1 213 ? 37.402 16.124 52.549 1.00 29.37 210 LEU B C 1
ATOM 3842 O O . LEU B 1 213 ? 38.385 15.896 53.253 1.00 28.77 210 LEU B O 1
ATOM 3847 N N . VAL B 1 214 ? 36.426 16.967 52.907 1.00 24.89 211 VAL B N 1
ATOM 3848 C CA . VAL B 1 214 ? 36.393 17.631 54.208 1.00 24.61 211 VAL B CA 1
ATOM 3849 C C . VAL B 1 214 ? 35.166 17.050 54.908 1.00 32.54 211 VAL B C 1
ATOM 3850 O O . VAL B 1 214 ? 34.050 17.179 54.400 1.00 33.32 211 VAL B O 1
ATOM 3854 N N . ASP B 1 215 ? 35.365 16.368 56.032 1.00 30.80 212 ASP B N 1
ATOM 3855 C CA . ASP B 1 215 ? 34.232 15.734 56.686 1.00 30.99 212 ASP B CA 1
ATOM 3856 C C . ASP B 1 215 ? 33.635 16.652 57.747 1.00 33.10 212 ASP B C 1
ATOM 3857 O O . ASP B 1 215 ? 34.158 16.770 58.852 1.00 31.76 212 ASP B O 1
ATOM 3862 N N . PHE B 1 216 ? 32.525 17.291 57.393 1.00 29.45 213 PHE B N 1
ATOM 3863 C CA . PHE B 1 216 ? 31.794 18.156 58.313 1.00 29.68 213 PHE B CA 1
ATOM 3864 C C . PHE B 1 216 ? 30.723 17.370 59.058 1.00 39.96 213 PHE B C 1
ATOM 3865 O O . PHE B 1 216 ? 30.011 17.918 59.887 1.00 40.92 213 PHE B O 1
ATOM 3873 N N . GLY B 1 217 ? 30.608 16.085 58.752 1.00 39.89 214 GLY B N 1
ATOM 3874 C CA . GLY B 1 217 ? 29.599 15.244 59.366 1.00 41.27 214 GLY B CA 1
ATOM 3875 C C . GLY B 1 217 ? 28.165 15.671 59.109 1.00 49.24 214 GLY B C 1
ATOM 3876 O O . GLY B 1 217 ? 27.761 15.884 57.969 1.00 49.56 214 GLY B O 1
ATOM 3877 N N . LYS B 1 218 ? 27.388 15.771 60.178 1.00 48.33 215 LYS B N 1
ATOM 3878 C CA . LYS B 1 218 ? 25.968 16.086 60.078 1.00 49.50 215 LYS B CA 1
ATOM 3879 C C . LYS B 1 218 ? 25.639 17.461 59.496 1.00 55.01 215 LYS B C 1
ATOM 3880 O O . LYS B 1 218 ? 24.710 17.589 58.705 1.00 56.33 215 LYS B O 1
ATOM 3886 N N . ARG B 1 219 ? 26.393 18.484 59.885 1.00 49.87 216 ARG B N 1
ATOM 3887 C CA . ARG B 1 219 ? 26.113 19.854 59.430 1.00 48.48 216 ARG B CA 1
ATOM 3888 C C . ARG B 1 219 ? 27.174 20.396 58.448 1.00 46.72 216 ARG B C 1
ATOM 3889 O O . ARG B 1 219 ? 28.193 20.973 58.837 1.00 46.31 216 ARG B O 1
ATOM 3897 N N . GLN B 1 220 ? 26.895 20.208 57.159 1.00 39.12 217 GLN B N 1
ATOM 3898 C CA . GLN B 1 220 ? 27.719 20.686 56.058 1.00 37.19 217 GLN B CA 1
ATOM 3899 C C . GLN B 1 220 ? 27.446 22.196 55.852 1.00 35.71 217 GLN B C 1
ATOM 3900 O O . GLN B 1 220 ? 26.280 22.553 55.700 1.00 33.57 217 GLN B O 1
ATOM 3906 N N . PRO B 1 221 ? 28.468 23.092 55.832 1.00 30.13 218 PRO B N 1
ATOM 3907 C CA . PRO B 1 221 ? 28.179 24.521 55.624 1.00 28.99 218 PRO B CA 1
ATOM 3908 C C . PRO B 1 221 ? 27.549 24.793 54.270 1.00 28.27 218 PRO B C 1
ATOM 3909 O O . PRO B 1 221 ? 27.868 24.133 53.279 1.00 28.11 218 PRO B O 1
ATOM 3913 N N . VAL B 1 222 ? 26.658 25.771 54.237 1.00 20.13 219 VAL B N 1
ATOM 3914 C CA . VAL B 1 222 ? 25.979 26.194 53.005 1.00 19.03 219 VAL B CA 1
ATOM 3915 C C . VAL B 1 222 ? 26.903 27.167 52.242 1.00 20.89 219 VAL B C 1
ATOM 3916 O O . VAL B 1 222 ? 27.661 27.904 52.871 1.00 20.68 219 VAL B O 1
ATOM 3920 N N . GLY B 1 223 ? 26.779 27.211 50.918 1.00 17.81 220 GLY B N 1
ATOM 3921 C CA . GLY B 1 223 ? 27.502 28.183 50.113 1.00 18.03 220 GLY B CA 1
ATOM 3922 C C . GLY B 1 223 ? 28.740 27.724 49.363 1.00 22.20 220 GLY B C 1
ATOM 3923 O O . GLY B 1 223 ? 29.325 28.525 48.622 1.00 20.90 220 GLY B O 1
ATOM 3924 N N . VAL B 1 224 ? 29.156 26.459 49.531 1.00 18.70 221 VAL B N 1
ATOM 3925 C CA . VAL B 1 224 ? 30.350 25.937 48.824 1.00 18.33 221 VAL B CA 1
ATOM 3926 C C . VAL B 1 224 ? 30.164 26.045 47.288 1.00 20.97 221 VAL B C 1
ATOM 3927 O O . VAL B 1 224 ? 31.086 26.489 46.586 1.00 19.10 221 VAL B O 1
ATOM 3931 N N . GLY B 1 225 ? 28.980 25.651 46.804 1.00 17.23 222 GLY B N 1
ATOM 3932 C CA . GLY B 1 225 ? 28.635 25.753 45.391 1.00 17.74 222 GLY B CA 1
ATOM 3933 C C . GLY B 1 225 ? 28.595 27.196 44.926 1.00 20.77 222 GLY B C 1
ATOM 3934 O O . GLY B 1 225 ? 29.097 27.521 43.843 1.00 20.23 222 GLY B O 1
ATOM 3935 N N . ASP B 1 226 ? 27.989 28.088 45.754 1.00 17.42 223 ASP B N 1
ATOM 3936 C CA . ASP B 1 226 ? 27.911 29.519 45.447 1.00 17.21 223 ASP B CA 1
ATOM 3937 C C . ASP B 1 226 ? 29.314 30.114 45.333 1.00 19.81 223 ASP B C 1
ATOM 3938 O O . ASP B 1 226 ? 29.598 30.854 44.389 1.00 18.22 223 ASP B O 1
ATOM 3943 N N . LEU B 1 227 ? 30.213 29.753 46.266 1.00 17.54 224 LEU B N 1
ATOM 3944 C CA . LEU B 1 227 ? 31.600 30.256 46.247 1.00 16.82 224 LEU B CA 1
ATOM 3945 C C . LEU B 1 227 ? 32.373 29.718 45.041 1.00 19.43 224 LEU B C 1
ATOM 3946 O O . LEU B 1 227 ? 33.095 30.486 44.413 1.00 18.30 224 LEU B O 1
ATOM 3951 N N . THR B 1 228 ? 32.214 28.420 44.724 1.00 16.90 225 THR B N 1
ATOM 3952 C CA . THR B 1 228 ? 32.878 27.746 43.596 1.00 16.72 225 THR B CA 1
ATOM 3953 C C . THR B 1 228 ? 32.500 28.433 42.297 1.00 19.22 225 THR B C 1
ATOM 3954 O O . THR B 1 228 ? 33.386 28.800 41.524 1.00 18.67 225 THR B O 1
ATOM 3958 N N . SER B 1 229 ? 31.178 28.603 42.056 1.00 15.94 226 SER B N 1
ATOM 3959 C CA . SER B 1 229 ? 30.679 29.248 40.836 1.00 15.82 226 SER B CA 1
ATOM 3960 C C . SER B 1 229 ? 31.179 30.689 40.703 1.00 18.61 226 SER B C 1
ATOM 3961 O O . SER B 1 229 ? 31.689 31.063 39.639 1.00 18.37 226 SER B O 1
ATOM 3964 N N . GLY B 1 230 ? 31.053 31.481 41.778 1.00 16.86 227 GLY B N 1
ATOM 3965 C CA . GLY B 1 230 ? 31.492 32.877 41.785 1.00 16.72 227 GLY B CA 1
ATOM 3966 C C . GLY B 1 230 ? 32.978 33.039 41.500 1.00 20.62 227 GLY B C 1
ATOM 3967 O O . GLY B 1 230 ? 33.376 33.892 40.695 1.00 18.44 227 GLY B O 1
ATOM 3968 N N . LEU B 1 231 ? 33.812 32.209 42.146 1.00 18.09 228 LEU B N 1
ATOM 3969 C CA . LEU B 1 231 ? 35.268 32.307 41.962 1.00 17.48 228 LEU B CA 1
ATOM 3970 C C . LEU B 1 231 ? 35.682 31.836 40.567 1.00 20.37 228 LEU B C 1
ATOM 3971 O O . LEU B 1 231 ? 36.653 32.362 40.016 1.00 20.91 228 LEU B O 1
ATOM 3976 N N . LEU B 1 232 ? 34.938 30.901 39.971 1.00 17.26 229 LEU B N 1
ATOM 3977 C CA . LEU B 1 232 ? 35.306 30.487 38.615 1.00 17.12 229 LEU B CA 1
ATOM 3978 C C . LEU B 1 232 ? 35.024 31.640 37.663 1.00 20.49 229 LEU B C 1
ATOM 3979 O O . LEU B 1 232 ? 35.888 31.996 36.871 1.00 20.59 229 LEU B O 1
ATOM 3984 N N . LEU B 1 233 ? 33.858 32.280 37.808 1.00 17.20 230 LEU B N 1
ATOM 3985 C CA . LEU B 1 233 ? 33.486 33.411 36.967 1.00 16.21 230 LEU B CA 1
ATOM 3986 C C . LEU B 1 233 ? 34.557 34.524 37.048 1.00 19.46 230 LEU B C 1
ATOM 3987 O O . LEU B 1 233 ? 34.975 35.045 36.012 1.00 18.03 230 LEU B O 1
ATOM 3992 N N . VAL B 1 234 ? 34.997 34.868 38.264 1.00 15.69 231 VAL B N 1
ATOM 3993 C CA . VAL B 1 234 ? 36.028 35.883 38.474 1.00 16.02 231 VAL B CA 1
ATOM 3994 C C . VAL B 1 234 ? 37.323 35.506 37.736 1.00 20.37 231 VAL B C 1
ATOM 3995 O O . VAL B 1 234 ? 37.881 36.361 37.031 1.00 20.28 231 VAL B O 1
ATOM 3999 N N . ASN B 1 235 ? 37.807 34.249 37.895 1.00 18.71 232 ASN B N 1
ATOM 4000 C CA . ASN B 1 235 ? 39.049 33.814 37.237 1.00 19.05 232 ASN B CA 1
ATOM 4001 C C . ASN B 1 235 ? 38.962 33.928 35.719 1.00 25.27 232 ASN B C 1
ATOM 4002 O O . ASN B 1 235 ? 39.916 34.400 35.092 1.00 25.52 232 ASN B O 1
ATOM 4007 N N . LEU B 1 236 ? 37.800 33.557 35.134 1.00 22.52 233 LEU B N 1
ATOM 4008 C CA . LEU B 1 236 ? 37.595 33.591 33.687 1.00 22.74 233 LEU B CA 1
ATOM 4009 C C . LEU B 1 236 ? 37.477 35.024 33.186 1.00 27.59 233 LEU B C 1
ATOM 4010 O O . LEU B 1 236 ? 38.032 35.339 32.125 1.00 26.66 233 LEU B O 1
ATOM 4015 N N . LEU B 1 237 ? 36.824 35.915 33.967 1.00 22.58 234 LEU B N 1
ATOM 4016 C CA . LEU B 1 237 ? 36.716 37.329 33.585 1.00 22.31 234 LEU B CA 1
ATOM 4017 C C . LEU B 1 237 ? 38.089 37.993 33.624 1.00 28.11 234 LEU B C 1
ATOM 4018 O O . LEU B 1 237 ? 38.373 38.845 32.783 1.00 28.45 234 LEU B O 1
ATOM 4023 N N . LYS B 1 238 ? 38.943 37.587 34.586 1.00 24.76 235 LYS B N 1
ATOM 4024 C CA . LYS B 1 238 ? 40.294 38.128 34.771 1.00 25.77 235 LYS B CA 1
ATOM 4025 C C . LYS B 1 238 ? 41.286 37.607 33.703 1.00 31.57 235 LYS B C 1
ATOM 4026 O O . LYS B 1 238 ? 42.450 37.994 33.711 1.00 33.06 235 LYS B O 1
ATOM 4032 N N . GLY B 1 239 ? 40.796 36.800 32.775 1.00 28.38 236 GLY B N 1
ATOM 4033 C CA . GLY B 1 239 ? 41.570 36.242 31.670 1.00 28.49 236 GLY B CA 1
ATOM 4034 C C . GLY B 1 239 ? 42.436 35.046 32.003 1.00 31.09 236 GLY B C 1
ATOM 4035 O O . GLY B 1 239 ? 43.351 34.723 31.247 1.00 29.83 236 GLY B O 1
ATOM 4036 N N . GLU B 1 240 ? 42.160 34.367 33.119 1.00 27.30 237 GLU B N 1
ATOM 4037 C CA . GLU B 1 240 ? 42.957 33.197 33.498 1.00 26.38 237 GLU B CA 1
ATOM 4038 C C . GLU B 1 240 ? 42.749 32.046 32.523 1.00 29.93 237 GLU B C 1
ATOM 4039 O O . GLU B 1 240 ? 41.608 31.807 32.113 1.00 28.17 237 GLU B O 1
ATOM 4045 N N . PRO B 1 241 ? 43.828 31.304 32.152 1.00 28.05 238 PRO B N 1
ATOM 4046 C CA . PRO B 1 241 ? 43.639 30.086 31.343 1.00 27.65 238 PRO B CA 1
ATOM 4047 C C . PRO B 1 241 ? 42.749 29.116 32.111 1.00 30.03 238 PRO B C 1
ATOM 4048 O O . PRO B 1 241 ? 42.769 29.127 33.346 1.00 26.42 238 PRO B O 1
ATOM 4052 N N . LEU B 1 242 ? 41.944 28.312 31.398 1.00 28.85 239 LEU B N 1
ATOM 4053 C CA . LEU B 1 242 ? 40.972 27.399 31.994 1.00 29.23 239 LEU B CA 1
ATOM 4054 C C . LEU B 1 242 ? 41.564 26.447 33.031 1.00 30.38 239 LEU B C 1
ATOM 4055 O O . LEU B 1 242 ? 40.916 26.219 34.059 1.00 27.79 239 LEU B O 1
ATOM 4060 N N . ASP B 1 243 ? 42.792 25.924 32.803 1.00 25.26 240 ASP B N 1
ATOM 4061 C CA . ASP B 1 243 ? 43.392 25.022 33.783 1.00 24.95 240 ASP B CA 1
ATOM 4062 C C . ASP B 1 243 ? 43.763 25.797 35.050 1.00 25.44 240 ASP B C 1
ATOM 4063 O O . ASP B 1 243 ? 43.454 25.333 36.138 1.00 23.51 240 ASP B O 1
ATOM 4068 N N . LYS B 1 244 ? 44.356 27.000 34.912 1.00 23.45 241 LYS B N 1
ATOM 4069 C CA . LYS B 1 244 ? 44.769 27.834 36.063 1.00 22.68 241 LYS B CA 1
ATOM 4070 C C . LYS B 1 244 ? 43.551 28.294 36.856 1.00 24.39 241 LYS B C 1
ATOM 4071 O O . LYS B 1 244 ? 43.589 28.314 38.096 1.00 21.85 241 LYS B O 1
ATOM 4077 N N . ALA B 1 245 ? 42.473 28.667 36.136 1.00 21.24 242 ALA B N 1
ATOM 4078 C CA . ALA B 1 245 ? 41.211 29.090 36.743 1.00 21.74 242 ALA B CA 1
ATOM 4079 C C . ALA B 1 245 ? 40.669 27.969 37.638 1.00 22.76 242 ALA B C 1
ATOM 4080 O O . ALA B 1 245 ? 40.389 28.197 38.814 1.00 20.82 242 ALA B O 1
ATOM 4082 N N . LEU B 1 246 ? 40.593 26.743 37.101 1.00 20.23 243 LEU B N 1
ATOM 4083 C CA . LEU B 1 246 ? 40.092 25.583 37.836 1.00 18.76 243 LEU B CA 1
ATOM 4084 C C . LEU B 1 246 ? 40.942 25.295 39.083 1.00 22.28 243 LEU B C 1
ATOM 4085 O O . LEU B 1 246 ? 40.391 25.003 40.145 1.00 21.26 243 LEU B O 1
ATOM 4090 N N . GLU B 1 247 ? 42.281 25.372 38.943 1.00 19.52 244 GLU B N 1
ATOM 4091 C CA . GLU B 1 247 ? 43.236 25.119 40.044 1.00 18.49 244 GLU B CA 1
ATOM 4092 C C . GLU B 1 247 ? 43.091 26.148 41.162 1.00 21.05 244 GLU B C 1
ATOM 4093 O O . GLU B 1 247 ? 43.151 25.785 42.340 1.00 19.47 244 GLU B O 1
ATOM 4099 N N . HIS B 1 248 ? 42.894 27.428 40.803 1.00 19.00 245 HIS B N 1
ATOM 4100 C CA . HIS B 1 248 ? 42.723 28.463 41.828 1.00 18.73 245 HIS B CA 1
ATOM 4101 C C . HIS B 1 248 ? 41.423 28.239 42.611 1.00 20.20 245 HIS B C 1
ATOM 4102 O O . HIS B 1 248 ? 41.447 28.270 43.848 1.00 19.01 245 HIS B O 1
ATOM 4109 N N . VAL B 1 249 ? 40.292 28.041 41.896 1.00 16.33 246 VAL B N 1
ATOM 4110 C CA . VAL B 1 249 ? 38.973 27.799 42.519 1.00 17.09 246 VAL B CA 1
ATOM 4111 C C . VAL B 1 249 ? 39.053 26.606 43.467 1.00 21.06 246 VAL B C 1
ATOM 4112 O O . VAL B 1 249 ? 38.601 26.696 44.613 1.00 20.43 246 VAL B O 1
ATOM 4116 N N . THR B 1 250 ? 39.628 25.483 42.978 1.00 17.12 247 THR B N 1
ATOM 4117 C CA . THR B 1 250 ? 39.723 24.238 43.752 1.00 16.07 247 THR B CA 1
ATOM 4118 C C . THR B 1 250 ? 40.450 24.475 45.071 1.00 18.76 247 THR B C 1
ATOM 4119 O O . THR B 1 250 ? 39.928 24.081 46.108 1.00 18.66 247 THR B O 1
ATOM 4123 N N . ALA B 1 251 ? 41.617 25.133 45.043 1.00 16.41 248 ALA B N 1
ATOM 4124 C CA . ALA B 1 251 ? 42.390 25.378 46.267 1.00 16.12 248 ALA B CA 1
ATOM 4125 C C . ALA B 1 251 ? 41.761 26.463 47.173 1.00 18.76 248 ALA B C 1
ATOM 4126 O O . ALA B 1 251 ? 41.739 26.292 48.392 1.00 17.04 248 ALA B O 1
ATOM 4128 N N . ALA B 1 252 ? 41.257 27.573 46.590 1.00 16.48 249 ALA B N 1
ATOM 4129 C CA . ALA B 1 252 ? 40.649 28.682 47.359 1.00 16.28 249 ALA B CA 1
ATOM 4130 C C . ALA B 1 252 ? 39.415 28.194 48.138 1.00 19.44 249 ALA B C 1
ATOM 4131 O O . ALA B 1 252 ? 39.291 28.477 49.331 1.00 18.60 249 ALA B O 1
ATOM 4133 N N . VAL B 1 253 ? 38.540 27.405 47.485 1.00 16.05 250 VAL B N 1
ATOM 4134 C CA . VAL B 1 253 ? 37.329 26.886 48.159 1.00 15.66 250 VAL B CA 1
ATOM 4135 C C . VAL B 1 253 ? 37.731 25.921 49.300 1.00 20.26 250 VAL B C 1
ATOM 4136 O O . VAL B 1 253 ? 37.167 25.976 50.403 1.00 19.58 250 VAL B O 1
ATOM 4140 N N . TYR B 1 254 ? 38.694 25.034 49.029 1.00 17.39 251 TYR B N 1
ATOM 4141 C CA . TYR B 1 254 ? 39.183 24.060 50.007 1.00 17.25 251 TYR B CA 1
ATOM 4142 C C . TYR B 1 254 ? 39.708 24.780 51.268 1.00 20.32 251 TYR B C 1
ATOM 4143 O O . TYR B 1 254 ? 39.371 24.383 52.391 1.00 18.34 251 TYR B O 1
ATOM 4152 N N . GLU B 1 255 ? 40.490 25.854 51.082 1.00 17.95 252 GLU B N 1
ATOM 4153 C CA . GLU B 1 255 ? 41.048 26.619 52.193 1.00 18.71 252 GLU B CA 1
ATOM 4154 C C . GLU B 1 255 ? 39.966 27.299 53.036 1.00 19.68 252 GLU B C 1
ATOM 4155 O O . GLU B 1 255 ? 40.092 27.345 54.254 1.00 16.93 252 GLU B O 1
ATOM 4161 N N . VAL B 1 256 ? 38.906 27.813 52.401 1.00 17.17 253 VAL B N 1
ATOM 4162 C CA . VAL B 1 256 ? 37.793 28.425 53.146 1.00 16.25 253 VAL B CA 1
ATOM 4163 C C . VAL B 1 256 ? 37.137 27.330 54.019 1.00 17.48 253 VAL B C 1
ATOM 4164 O O . VAL B 1 256 ? 36.798 27.579 55.181 1.00 17.90 253 VAL B O 1
ATOM 4176 N N . LEU B 1 258 ? 38.540 24.468 55.103 1.00 19.01 255 LEU B N 1
ATOM 4177 C CA . LEU B 1 258 ? 39.432 24.079 56.223 1.00 19.33 255 LEU B CA 1
ATOM 4178 C C . LEU B 1 258 ? 39.364 25.080 57.364 1.00 22.41 255 LEU B C 1
ATOM 4179 O O . LEU B 1 258 ? 39.292 24.668 58.529 1.00 21.16 255 LEU B O 1
ATOM 4184 N N . LYS B 1 259 ? 39.392 26.398 57.028 1.00 19.43 256 LYS B N 1
ATOM 4185 C CA . LYS B 1 259 ? 39.307 27.490 58.020 1.00 18.68 256 LYS B CA 1
ATOM 4186 C C . LYS B 1 259 ? 38.016 27.383 58.809 1.00 22.03 256 LYS B C 1
ATOM 4187 O O . LYS B 1 259 ? 38.029 27.552 60.027 1.00 21.94 256 LYS B O 1
ATOM 4193 N N . THR B 1 260 ? 36.909 27.090 58.111 1.00 18.61 257 THR B N 1
ATOM 4194 C CA . THR B 1 260 ? 35.580 26.913 58.727 1.00 17.85 257 THR B CA 1
ATOM 4195 C C . THR B 1 260 ? 35.651 25.769 59.755 1.00 21.60 257 THR B C 1
ATOM 4196 O O . THR B 1 260 ? 35.279 25.960 60.912 1.00 21.79 257 THR B O 1
ATOM 4200 N N . GLN B 1 261 ? 36.181 24.606 59.350 1.00 19.84 258 GLN B N 1
ATOM 4201 C CA . GLN B 1 261 ? 36.295 23.441 60.256 1.00 19.64 258 GLN B CA 1
ATOM 4202 C C . GLN B 1 261 ? 37.230 23.736 61.431 1.00 22.16 258 GLN B C 1
ATOM 4203 O O . GLN B 1 261 ? 36.889 23.419 62.576 1.00 21.83 258 GLN B O 1
ATOM 4209 N N . GLU B 1 262 ? 38.385 24.379 61.162 1.00 21.44 259 GLU B N 1
ATOM 4210 C CA . GLU B 1 262 ? 39.353 24.741 62.212 1.00 21.55 259 GLU B CA 1
ATOM 4211 C C . GLU B 1 262 ? 38.711 25.622 63.284 1.00 27.61 259 GLU B C 1
ATOM 4212 O O . GLU B 1 262 ? 39.007 25.469 64.478 1.00 29.90 259 GLU B O 1
ATOM 4226 N N . GLY B 1 264 ? 35.594 25.636 64.052 1.00 22.78 261 GLY B N 1
ATOM 4227 C CA . GLY B 1 264 ? 34.423 24.919 64.566 1.00 23.61 261 GLY B CA 1
ATOM 4228 C C . GLY B 1 264 ? 33.125 25.653 64.263 1.00 27.02 261 GLY B C 1
ATOM 4229 O O . GLY B 1 264 ? 32.197 25.658 65.081 1.00 26.79 261 GLY B O 1
ATOM 4230 N N . GLU B 1 265 ? 33.068 26.325 63.096 1.00 21.59 262 GLU B N 1
ATOM 4231 C CA . GLU B 1 265 ? 31.915 27.135 62.716 1.00 20.81 262 GLU B CA 1
ATOM 4232 C C . GLU B 1 265 ? 31.024 26.405 61.734 1.00 24.60 262 GLU B C 1
ATOM 4233 O O . GLU B 1 265 ? 31.494 25.574 60.962 1.00 23.08 262 GLU B O 1
ATOM 4239 N N . TYR B 1 266 ? 29.731 26.739 61.743 1.00 20.38 263 TYR B N 1
ATOM 4240 C CA . TYR B 1 266 ? 28.784 26.169 60.800 1.00 19.48 263 TYR B CA 1
ATOM 4241 C C . TYR B 1 266 ? 28.785 27.021 59.523 1.00 21.25 263 TYR B C 1
ATOM 4242 O O . TYR B 1 266 ? 28.618 26.493 58.438 1.00 22.82 263 TYR B O 1
ATOM 4251 N N . GLU B 1 267 ? 28.929 28.333 59.667 1.00 16.48 264 GLU B N 1
ATOM 4252 C CA . GLU B 1 267 ? 28.932 29.269 58.533 1.00 15.57 264 GLU B CA 1
ATOM 4253 C C . GLU B 1 267 ? 30.287 29.262 57.834 1.00 19.70 264 GLU B C 1
ATOM 4254 O O . GLU B 1 267 ? 31.329 29.317 58.494 1.00 19.24 264 GLU B O 1
ATOM 4260 N N . LEU B 1 268 ? 30.263 29.280 56.498 1.00 17.73 265 LEU B N 1
ATOM 4261 C CA . LEU B 1 268 ? 31.440 29.281 55.646 1.00 18.56 265 LEU B CA 1
ATOM 4262 C C . LEU B 1 268 ? 32.229 30.570 55.923 1.00 21.45 265 LEU B C 1
ATOM 4263 O O . LEU B 1 268 ? 31.687 31.660 55.805 1.00 20.35 265 LEU B O 1
ATOM 4268 N N . GLN B 1 269 ? 33.467 30.426 56.428 1.00 17.46 266 GLN B N 1
ATOM 4269 C CA . GLN B 1 269 ? 34.261 31.549 56.933 1.00 16.29 266 GLN B CA 1
ATOM 4270 C C . GLN B 1 269 ? 34.974 32.333 55.812 1.00 21.78 266 GLN B C 1
ATOM 4271 O O . GLN B 1 269 ? 36.204 32.417 55.777 1.00 20.72 266 GLN B O 1
ATOM 4277 N N . VAL B 1 270 ? 34.176 32.961 54.925 1.00 20.19 267 VAL B N 1
ATOM 4278 C CA . VAL B 1 270 ? 34.671 33.713 53.754 1.00 19.48 267 VAL B CA 1
ATOM 4279 C C . VAL B 1 270 ? 35.500 34.973 54.151 1.00 24.26 267 VAL B C 1
ATOM 4280 O O . VAL B 1 270 ? 36.399 35.355 53.396 1.00 25.13 267 VAL B O 1
ATOM 4284 N N . VAL B 1 271 ? 35.254 35.580 55.337 1.00 19.19 268 VAL B N 1
ATOM 4285 C CA . VAL B 1 271 ? 36.026 36.762 55.756 1.00 18.98 268 VAL B CA 1
ATOM 4286 C C . VAL B 1 271 ? 37.318 36.299 56.489 1.00 21.78 268 VAL B C 1
ATOM 4287 O O . VAL B 1 271 ? 38.404 36.792 56.163 1.00 17.80 268 VAL B O 1
ATOM 4291 N N . ALA B 1 272 ? 37.215 35.319 57.425 1.00 20.49 269 ALA B N 1
ATOM 4292 C CA . ALA B 1 272 ? 38.416 34.832 58.137 1.00 21.13 269 ALA B CA 1
ATOM 4293 C C . ALA B 1 272 ? 39.456 34.214 57.180 1.00 23.62 269 ALA B C 1
ATOM 4294 O O . ALA B 1 272 ? 40.666 34.311 57.446 1.00 22.84 269 ALA B O 1
ATOM 4296 N N . ALA B 1 273 ? 38.992 33.600 56.063 1.00 18.10 270 ALA B N 1
ATOM 4297 C CA . ALA B 1 273 ? 39.880 32.940 55.091 1.00 17.66 270 ALA B CA 1
ATOM 4298 C C . ALA B 1 273 ? 40.288 33.846 53.929 1.00 19.43 270 ALA B C 1
ATOM 4299 O O . ALA B 1 273 ? 40.829 33.335 52.942 1.00 18.57 270 ALA B O 1
ATOM 4301 N N . GLN B 1 274 ? 40.074 35.179 54.022 1.00 15.72 271 GLN B N 1
ATOM 4302 C CA . GLN B 1 274 ? 40.276 36.071 52.855 1.00 15.31 271 GLN B CA 1
ATOM 4303 C C . GLN B 1 274 ? 41.687 36.060 52.247 1.00 19.78 271 GLN B C 1
ATOM 4304 O O . GLN B 1 274 ? 41.795 36.174 51.026 1.00 18.66 271 GLN B O 1
ATOM 4310 N N . GLU B 1 275 ? 42.750 35.916 53.071 1.00 18.30 272 GLU B N 1
ATOM 4311 C CA . GLU B 1 275 ? 44.127 35.914 52.545 1.00 19.10 272 GLU B CA 1
ATOM 4312 C C . GLU B 1 275 ? 44.381 34.659 51.693 1.00 24.45 272 GLU B C 1
ATOM 4313 O O . GLU B 1 275 ? 45.031 34.757 50.652 1.00 24.63 272 GLU B O 1
ATOM 4319 N N . THR B 1 276 ? 43.792 33.503 52.083 1.00 21.54 273 THR B N 1
ATOM 4320 C CA . THR B 1 276 ? 43.967 32.246 51.350 1.00 22.12 273 THR B CA 1
ATOM 4321 C C . THR B 1 276 ? 42.985 32.156 50.154 1.00 26.37 273 THR B C 1
ATOM 4322 O O . THR B 1 276 ? 43.090 31.222 49.362 1.00 24.80 273 THR B O 1
ATOM 4326 N N . ILE B 1 277 ? 42.038 33.110 50.017 1.00 22.76 274 ILE B N 1
ATOM 4327 C CA . ILE B 1 277 ? 41.163 33.133 48.832 1.00 21.51 274 ILE B CA 1
ATOM 4328 C C . ILE B 1 277 ? 41.994 33.683 47.682 1.00 25.95 274 ILE B C 1
ATOM 4329 O O . ILE B 1 277 ? 42.050 33.064 46.611 1.00 24.54 274 ILE B O 1
ATOM 4334 N N . VAL B 1 278 ? 42.683 34.827 47.913 1.00 22.53 275 VAL B N 1
ATOM 4335 C CA . VAL B 1 278 ? 43.499 35.420 46.854 1.00 23.30 275 VAL B CA 1
ATOM 4336 C C . VAL B 1 278 ? 44.765 34.563 46.651 1.00 24.88 275 VAL B C 1
ATOM 4337 O O . VAL B 1 278 ? 45.086 34.264 45.508 1.00 24.01 275 VAL B O 1
ATOM 4341 N N . THR B 1 279 ? 45.437 34.131 47.742 1.00 22.29 276 THR B N 1
ATOM 4342 C CA . THR B 1 279 ? 46.653 33.309 47.617 1.00 22.43 276 THR B CA 1
ATOM 4343 C C . THR B 1 279 ? 46.546 32.024 48.438 1.00 24.59 276 THR B C 1
ATOM 4344 O O . THR B 1 279 ? 46.959 31.999 49.601 1.00 22.53 276 THR B O 1
ATOM 4348 N N . PRO B 1 280 ? 45.972 30.929 47.878 1.00 22.85 277 PRO B N 1
ATOM 4349 C CA . PRO B 1 280 ? 45.885 29.683 48.669 1.00 22.70 277 PRO B CA 1
ATOM 4350 C C . PRO B 1 280 ? 47.269 29.091 48.931 1.00 26.19 277 PRO B C 1
ATOM 4351 O O . PRO B 1 280 ? 48.166 29.281 48.126 1.00 25.47 277 PRO B O 1
ATOM 4355 N N . ILE B 1 281 ? 47.447 28.433 50.070 1.00 26.03 278 ILE B N 1
ATOM 4356 C CA . ILE B 1 281 ? 48.690 27.739 50.460 1.00 28.34 278 ILE B CA 1
ATOM 4357 C C . ILE B 1 281 ? 48.697 26.375 49.758 1.00 35.64 278 ILE B C 1
ATOM 4358 O O . ILE B 1 281 ? 49.707 25.973 49.198 1.00 34.42 278 ILE B O 1
ATOM 4363 N N . CYS B 1 282 ? 47.546 25.683 49.783 1.00 36.22 279 CYS B N 1
ATOM 4364 C CA . CYS B 1 282 ? 47.317 24.393 49.133 1.00 38.05 279 CYS B CA 1
ATOM 4365 C C . CYS B 1 282 ? 47.368 24.571 47.627 1.00 38.88 279 CYS B C 1
ATOM 4366 O O . CYS B 1 282 ? 46.901 25.583 47.122 1.00 40.21 279 CYS B O 1
ATOM 4369 N N . GLN B 1 283 ? 47.993 23.634 46.917 1.00 32.55 280 GLN B N 1
ATOM 4370 C CA . GLN B 1 283 ? 48.055 23.666 45.459 1.00 30.94 280 GLN B CA 1
ATOM 4371 C C . GLN B 1 283 ? 47.527 22.352 44.906 1.00 29.78 280 GLN B C 1
ATOM 4372 O O . GLN B 1 283 ? 47.914 21.277 45.360 1.00 29.49 280 GLN B O 1
ATOM 4375 N N . PHE B 1 284 ? 46.602 22.447 43.963 1.00 21.47 281 PHE B N 1
ATOM 4376 C CA . PHE B 1 284 ? 46.008 21.297 43.293 1.00 20.10 281 PHE B CA 1
ATOM 4377 C C . PHE B 1 284 ? 46.212 21.514 41.828 1.00 25.07 281 PHE B C 1
ATOM 4378 O O . PHE B 1 284 ? 46.067 22.643 41.361 1.00 24.17 281 PHE B O 1
ATOM 4386 N N . THR B 1 285 ? 46.592 20.451 41.105 1.00 21.95 282 THR B N 1
ATOM 4387 C CA . THR B 1 285 ? 46.901 20.535 39.689 1.00 20.92 282 THR B CA 1
ATOM 4388 C C . THR B 1 285 ? 45.881 19.785 38.868 1.00 23.75 282 THR B C 1
ATOM 4389 O O . THR B 1 285 ? 45.589 18.615 39.135 1.00 24.06 282 THR B O 1
ATOM 4393 N N . ALA B 1 286 ? 45.367 20.452 37.835 1.00 21.57 283 ALA B N 1
ATOM 4394 C CA . ALA B 1 286 ? 44.393 19.863 36.926 1.00 22.16 283 ALA B CA 1
ATOM 4395 C C . ALA B 1 286 ? 45.099 18.914 35.954 1.00 28.69 283 ALA B C 1
ATOM 4396 O O . ALA B 1 286 ? 46.265 19.137 35.628 1.00 27.13 283 ALA B O 1
ATOM 4398 N N . VAL B 1 287 ? 44.382 17.893 35.469 1.00 25.97 284 VAL B N 1
ATOM 4399 C CA . VAL B 1 287 ? 44.905 16.940 34.489 1.00 26.43 284 VAL B CA 1
ATOM 4400 C C . VAL B 1 287 ? 44.051 17.083 33.232 1.00 30.65 284 VAL B C 1
ATOM 4401 O O . VAL B 1 287 ? 42.826 16.955 33.315 1.00 29.08 284 VAL B O 1
ATOM 4405 N N . ARG B 1 288 ? 44.683 17.396 32.090 1.00 28.78 285 ARG B N 1
ATOM 4406 C CA . ARG B 1 288 ? 43.978 17.516 30.816 1.00 29.56 285 ARG B CA 1
ATOM 4407 C C . ARG B 1 288 ? 43.640 16.089 30.323 1.00 35.80 285 ARG B C 1
ATOM 4408 O O . ARG B 1 288 ? 44.523 15.233 30.228 1.00 36.20 285 ARG B O 1
ATOM 4416 N N . LEU B 1 289 ? 42.352 15.823 30.073 1.00 32.02 286 LEU B N 1
ATOM 4417 C CA . LEU B 1 289 ? 41.898 14.500 29.640 1.00 37.00 286 LEU B CA 1
ATOM 4418 C C . LEU B 1 289 ? 42.166 14.241 28.151 1.00 68.57 286 LEU B C 1
ATOM 4419 O O . LEU B 1 289 ? 42.225 15.175 27.354 1.00 40.98 286 LEU B O 1
#

Nearest PDB structures (foldseek):
  6yk1-assembly2_D  TM=9.214E-01  e=6.081E-23  Mus musculus
  6yjz-assembly2_C  TM=9.141E-01  e=1.420E-22  Mus musculus
  6yk1-assembly2_C  TM=9.018E-01  e=8.190E-22  Mus musculus
  6k90-assembly1_B  TM=9.089E-01  e=3.768E-21  Leishmania donovani BPK282A1
  4s1m-assembly1_B  TM=8.911E-01  e=9.741E-18  Entamoeba histolytica

B-factor: mean 29.61, std 13.27, range [7.52, 116.26]

Solvent-accessible surface area: 21225 Å² total

Secondary structure (DSSP, 8-state):
-EEEEEEEEESSS-STHHHHS------EEEEEEEEEESS-GGGS---EE--HHHHHHHHHHHHHTT-GGG--EEEE---SSHHHHHHHHHHHHHHHHH-TT-EEEE----BTTTB--S-HHHHHHIIIIIHHH------HHHHHHHHTS---SHHHHHHHHHHHHTTS-S-EE----GGGSS-TTEE--EE-SS-EEE--EE----TTSPPTTHHHHHHHHHHHHHHTT--HHHHHHHHHHHHHH--TTT---SS--TTTTHHHHHS-SS----EE-/-EEEEEEEEESSS-STHHHHS------EEEEEEEEEESS-GGGS---EE--HHHHHHHHHHHHHTT-GGG--EEEE---S-HHHHHHHHHHHHHHHHH-TT-EEEE----BTTTB--PPTTHHHHIIIIIHHH------HHHHHHHHTS---SHHHHHHHHHHHHHTS-S-EE----GGGSS-TTEE--EE-SS-EEE--EE----TT-PPTTHHHHHHHHHHHHHHTT--HHHHHHHHHHHHHH--TTT---SS--TTTTHHHHHS-SS----EE-